Protein AF-A0A1H5XBP9-F1 (afdb_monomer_lite)

Foldseek 3Di:
DAAAEAPLPDDLVLQLLLLQLLLLLCVCCVDPLRLQVLLVQLQCLFVVDQAHVLQDFFLNVQLLLLVSLLSNLQSSLVSSVVVVHPSNRGHYAHPQQVLFDDDPVRPDRPCCALSHQHHADPAGCGHCQGPPNAFADDDDHRGHHWCLLPCVRPVLFHNGADHPVLLVVLLQQQAQWKPPRGLPFFSAPQWDAFAEWDKDFAADAAADFAKKKKWKWFDAPRGIAATHPIDIDGAAPPDPPYDPGQKMKTAFTDDTDRGQFMWMWMDHGPDPDRPIATADDTGGGVDIDMGRDDDHHDDGDNMHNRTHSRSQCCFSHDPDPGTHHNVNVLSSGDRCSPHSSNVSRVSVSNSSVVVNVSLLVSLQVHPPNAFAQDNDPPDDDRGDPHAHQPRFRPPQVDPPRGDGSVVRSDCVVSPYYYPPRDDPRDNPHDD

Organism: NCBI:txid44577

Radius of gyration: 26.27 Å; chains: 1; bounding box: 66×50×72 Å

Secondary structure (DSSP, 8-state):
-EEE-BGGG--HHHHHHHHHHHHHHHH-TTSTT-SHHHHHHHHHHHHSTTT---SSSSTTHHHHHHHHHHHHHHHHHHHHHHTTS-S-----B--GGGS----TT----TTSSTTTT---BTTB-SSTTSTTT--PPSSS-SS--B-SS-TTT-TT--S-PPPHHHHHHHTT---S--TT-STT-------PPPPPP-EEEESSS-PPSEEEEEEEEEEETTEEPPPPPPEEEEESTTSSS-----EEEEPPPPP-TT--EEEEEEEPTT-SS--EEE-SSPEETT--EEESS----PPPP-S-TT--HHHHHHT---SSSS--HHHHHHHHH-GGGSSTTGGGSTHHHHHHHHHHHHHHHHHHHSTT-PPPS---TTS-STT--PPPTTS-BTTBEETTEE--GGGTS-STTTTEEETTPPTT-------

Sequence (431 aa):
MGIRKNQNKLTNAEKTRFVNAVKKMKADTAAAYNYDKYVTIHNTAFSGNMDLNPAHMGPAFFPWHRYFLRKFERDLEAADRALGKDGNVTLPYWDWTHDNANEANRQRGSIWKDNFMGGYGDPVTTGPFRTGEWTTIPPGPAMLVRALGRTAIDANAVNSLPTEAEVNDALTIKGFDCVPWSTDSLRGPSLPTPPAPILTGTGGGTLATGVYRVVITYVNVLGETRPSQESTICLGGGCTPSNTNNAIRITSPPAQASASGYNVYVTAANGASLTETKHGGTTLIGTSVSITNIVPGDAFPTMNSTGSYRNFLEGWISTRGQPELHNRIHMWVAGSMSPGTSPNDPVFFLHHCNIDRLWALWQYRNPGQNYPLVVPRTSPPPGNRPHGLNDLMPPWIAPPEEVRPVNVLNHRPMGYSYDTDPVGLSINVAP

InterPro domains:
  IPR002227 Tyrosinase copper-binding domain [PF00264] (34-139)
  IPR002227 Tyrosinase copper-binding domain [PF00264] (237-364)
  IPR002227 Tyrosinase copper-binding domain [PR00092] (56-73)
  IPR002227 Tyrosinase copper-binding domain [PR00092] (344-362)
  IPR002227 Tyrosinase copper-binding domain [PS00497] (56-73)
  IPR002227 Tyrosinase copper-binding domain [PS00498] (345-356)
  IPR008922 Di-copper centre-containing domain superfamily [G3DSA:1.10.1280.10] (1-193)
  IPR008922 Di-copper centre-containing domain superfamily [G3DSA:1.10.1280.10] (215-426)
  IPR008922 Di-copper centre-containing domain superfamily [SSF48056] (3-420)
  IPR050316 Tyrosinase and Hemocyanin [PTHR11474] (3-423)

pLDDT: mean 85.81, std 13.92, range [40.53, 98.88]

Structure (mmCIF, N/CA/C/O backbone):
data_AF-A0A1H5XBP9-F1
#
_entry.id   AF-A0A1H5XBP9-F1
#
loop_
_atom_site.group_PDB
_atom_site.id
_atom_site.type_symbol
_atom_site.label_atom_id
_atom_site.label_alt_id
_atom_site.label_comp_id
_atom_site.label_asym_id
_atom_site.label_entity_id
_atom_site.label_seq_id
_atom_site.pdbx_PDB_ins_code
_atom_site.Cartn_x
_atom_site.Cartn_y
_atom_site.Cartn_z
_atom_site.occupancy
_atom_site.B_iso_or_equiv
_atom_site.auth_seq_id
_atom_site.auth_comp_id
_atom_site.auth_asym_id
_atom_site.auth_atom_id
_atom_site.pdbx_PDB_model_num
ATOM 1 N N . MET A 1 1 ? -17.888 -15.059 3.511 1.00 81.62 1 MET A N 1
ATOM 2 C CA . MET A 1 1 ? -16.750 -14.187 3.146 1.00 81.62 1 MET A CA 1
ATOM 3 C C . MET A 1 1 ? -17.121 -12.774 3.558 1.00 81.62 1 MET A C 1
ATOM 5 O O . MET A 1 1 ? -18.223 -12.358 3.223 1.00 81.62 1 MET A O 1
ATOM 9 N N . GLY A 1 2 ? -16.287 -12.092 4.347 1.00 90.75 2 GLY A N 1
ATOM 10 C CA . GLY A 1 2 ? -16.557 -10.708 4.764 1.00 90.75 2 GLY A CA 1
ATOM 11 C C . GLY A 1 2 ? -16.292 -9.721 3.623 1.00 90.75 2 GLY A C 1
ATOM 12 O O . GLY A 1 2 ? -15.374 -9.945 2.838 1.00 90.75 2 GLY A O 1
ATOM 13 N N . ILE A 1 3 ? -17.079 -8.647 3.522 1.00 96.31 3 ILE A N 1
ATOM 14 C CA . ILE A 1 3 ? -16.890 -7.600 2.504 1.00 96.31 3 ILE A CA 1
ATOM 15 C C . ILE A 1 3 ? -16.363 -6.337 3.184 1.00 96.31 3 ILE A C 1
ATOM 17 O O . ILE A 1 3 ? -17.097 -5.679 3.921 1.00 96.31 3 ILE A O 1
ATOM 21 N N . ARG A 1 4 ? -15.111 -5.972 2.898 1.00 98.00 4 ARG A N 1
ATOM 22 C CA . ARG A 1 4 ? -14.521 -4.692 3.298 1.00 98.00 4 ARG A CA 1
ATOM 23 C C . ARG A 1 4 ? -15.074 -3.586 2.404 1.00 98.00 4 ARG A C 1
ATOM 25 O O . ARG A 1 4 ? -14.884 -3.612 1.189 1.00 98.00 4 ARG A O 1
ATOM 32 N N . LYS A 1 5 ? -15.773 -2.621 3.001 1.00 97.06 5 LYS A N 1
ATOM 33 C CA . LYS A 1 5 ? -16.417 -1.504 2.288 1.00 97.06 5 LYS A CA 1
ATOM 34 C C . LYS A 1 5 ? -15.639 -0.212 2.481 1.00 97.06 5 LYS A C 1
ATOM 36 O O . LYS A 1 5 ? -14.965 -0.039 3.501 1.00 97.06 5 LYS A O 1
ATOM 41 N N . ASN A 1 6 ? -15.809 0.728 1.555 1.00 96.44 6 ASN A N 1
ATOM 42 C CA . ASN A 1 6 ? -15.365 2.097 1.795 1.00 96.44 6 ASN A CA 1
ATOM 43 C C . ASN A 1 6 ? -16.081 2.643 3.040 1.00 96.44 6 ASN A C 1
ATOM 45 O O . ASN A 1 6 ? -17.304 2.521 3.155 1.00 96.44 6 ASN A O 1
ATOM 49 N N . GLN A 1 7 ? -15.344 3.277 3.952 1.00 95.12 7 GLN A N 1
ATOM 50 C CA . GLN A 1 7 ? -15.900 3.893 5.158 1.00 95.12 7 GLN A CA 1
ATOM 51 C C . GLN A 1 7 ? -17.061 4.859 4.857 1.00 95.12 7 GLN A C 1
ATOM 53 O O . GLN A 1 7 ? -17.983 4.993 5.666 1.00 95.12 7 GLN A O 1
ATOM 58 N N . ASN A 1 8 ? -17.046 5.516 3.688 1.00 91.88 8 ASN A N 1
ATOM 59 C CA . ASN A 1 8 ? -18.090 6.463 3.292 1.00 91.88 8 ASN A CA 1
ATOM 60 C C . ASN A 1 8 ? -19.411 5.790 2.883 1.00 91.88 8 ASN A C 1
ATOM 62 O O . ASN A 1 8 ? -20.444 6.454 2.873 1.00 91.88 8 ASN A O 1
ATOM 66 N N . LYS A 1 9 ? -19.394 4.479 2.617 1.00 93.69 9 LYS A N 1
ATOM 67 C CA . LYS A 1 9 ? -20.578 3.654 2.340 1.00 93.69 9 LYS A CA 1
ATOM 68 C C . LYS A 1 9 ? -21.091 2.909 3.572 1.00 93.69 9 LYS A C 1
ATOM 70 O O . LYS A 1 9 ? -22.107 2.223 3.478 1.00 93.69 9 LYS A O 1
ATOM 75 N N . LEU A 1 10 ? -20.403 3.005 4.711 1.00 95.44 10 LEU A N 1
ATOM 76 C CA . LEU A 1 10 ? -20.897 2.419 5.952 1.00 95.44 10 LEU A CA 1
ATOM 77 C C . LEU A 1 10 ? -22.118 3.183 6.461 1.00 95.44 10 LEU A C 1
ATOM 79 O O . LEU A 1 10 ? -22.111 4.412 6.569 1.00 95.44 10 LEU A O 1
ATOM 83 N N . THR A 1 11 ? -23.130 2.432 6.873 1.00 95.88 11 THR A N 1
ATOM 84 C CA . THR A 1 11 ? -24.246 2.944 7.667 1.00 95.88 11 THR A CA 1
ATOM 85 C C . THR A 1 11 ? -23.766 3.404 9.047 1.00 95.88 11 THR A C 1
ATOM 87 O O . THR A 1 11 ? -22.719 2.984 9.545 1.00 95.88 11 THR A O 1
ATOM 90 N N . ASN A 1 12 ? -24.566 4.233 9.723 1.00 95.81 12 ASN A N 1
ATOM 91 C CA . ASN A 1 12 ? -24.266 4.639 11.100 1.00 95.81 12 ASN A CA 1
ATOM 92 C C . ASN A 1 12 ? -24.152 3.430 12.046 1.00 95.81 12 ASN A C 1
ATOM 94 O O . ASN A 1 12 ? -23.268 3.410 12.895 1.00 95.81 12 ASN A O 1
ATOM 98 N N . ALA A 1 13 ? -24.988 2.403 11.862 1.00 97.31 13 ALA A N 1
ATOM 99 C CA . ALA A 1 13 ? -24.935 1.182 12.663 1.00 97.31 13 ALA A CA 1
ATOM 100 C C . ALA A 1 13 ? -23.614 0.419 12.469 1.00 97.31 13 ALA A C 1
ATOM 102 O O . ALA A 1 13 ? -23.018 -0.035 13.444 1.00 97.31 13 ALA A O 1
ATOM 103 N N . GLU A 1 14 ? -23.121 0.320 11.232 1.00 97.62 14 GLU A N 1
ATOM 104 C CA . GLU A 1 14 ? -21.828 -0.309 10.940 1.00 97.62 14 GLU A CA 1
ATOM 105 C C . GLU A 1 14 ? -20.658 0.488 11.528 1.00 97.62 14 GLU A C 1
ATOM 107 O O . GLU A 1 14 ? -19.760 -0.104 12.126 1.00 97.62 14 GLU A O 1
ATOM 112 N N . LYS A 1 15 ? -20.696 1.825 11.441 1.00 97.75 15 LYS A N 1
ATOM 113 C CA . LYS A 1 15 ? -19.695 2.705 12.068 1.00 97.75 15 LYS A CA 1
ATOM 114 C C . LYS A 1 15 ? -19.655 2.527 13.583 1.00 97.75 15 LYS A C 1
ATOM 116 O O . LYS A 1 15 ? -18.585 2.296 14.141 1.00 97.75 15 LYS A O 1
ATOM 121 N N . THR A 1 16 ? -20.813 2.570 14.244 1.00 98.06 16 THR A N 1
ATOM 122 C CA . THR A 1 16 ? -20.925 2.342 15.692 1.00 98.06 16 THR A CA 1
ATOM 123 C C . THR A 1 16 ? -20.430 0.953 16.081 1.00 98.06 16 THR A C 1
ATOM 125 O O . THR A 1 16 ? -19.698 0.814 17.058 1.00 98.06 16 THR A O 1
ATOM 128 N N . ARG A 1 17 ? -20.787 -0.079 15.311 1.00 98.44 17 ARG A N 1
ATOM 129 C CA . ARG A 1 17 ? -20.351 -1.453 15.565 1.00 98.44 17 ARG A CA 1
ATOM 130 C C . ARG A 1 17 ? -18.831 -1.597 15.488 1.00 98.44 17 ARG A C 1
ATOM 132 O O . ARG A 1 17 ? -18.237 -2.142 16.413 1.00 98.44 17 ARG A O 1
ATOM 139 N N . PHE A 1 18 ? -18.215 -1.061 14.434 1.00 98.69 18 PHE A N 1
ATOM 140 C CA . PHE A 1 18 ? -16.761 -1.033 14.281 1.00 98.69 18 PHE A CA 1
ATOM 141 C C . PHE A 1 18 ? -16.082 -0.326 15.461 1.00 98.69 18 PHE A C 1
ATOM 143 O O . PHE A 1 18 ? -15.212 -0.904 16.108 1.00 98.69 18 PHE A O 1
ATOM 150 N N . VAL A 1 19 ? -16.525 0.894 15.790 1.00 98.69 19 VAL A N 1
ATOM 151 C CA . VAL A 1 19 ? -15.971 1.685 16.902 1.00 98.69 19 VAL A CA 1
ATOM 152 C C . VAL A 1 19 ? -16.066 0.925 18.225 1.00 98.69 19 VAL A C 1
ATOM 154 O O . VAL A 1 19 ? -15.086 0.860 18.965 1.00 98.69 19 VAL A O 1
ATOM 157 N N . ASN A 1 20 ? -17.218 0.317 18.517 1.00 98.75 20 ASN A N 1
ATOM 158 C CA . ASN A 1 20 ? -17.416 -0.436 19.753 1.00 98.75 20 ASN A CA 1
ATOM 159 C C . ASN A 1 20 ? -16.484 -1.650 19.837 1.00 98.75 20 ASN A C 1
ATOM 161 O O . ASN A 1 20 ? -15.896 -1.880 20.892 1.00 98.75 20 ASN A O 1
ATOM 165 N N . ALA A 1 21 ? -16.308 -2.395 18.742 1.00 98.81 21 ALA A N 1
ATOM 166 C CA . ALA A 1 21 ? -15.394 -3.534 18.702 1.00 98.81 21 ALA A CA 1
ATOM 167 C C . ALA A 1 21 ? -13.928 -3.100 18.902 1.00 98.81 21 ALA A C 1
ATOM 169 O O . ALA A 1 21 ? -13.223 -3.703 19.707 1.00 98.81 21 ALA A O 1
ATOM 170 N N . VAL A 1 22 ? -13.488 -1.999 18.279 1.00 98.81 22 VAL A N 1
ATOM 171 C CA . VAL A 1 22 ? -12.139 -1.441 18.503 1.00 98.81 22 VAL A CA 1
ATOM 172 C C . VAL A 1 22 ? -11.950 -0.997 19.958 1.00 98.81 22 VAL A C 1
ATOM 174 O O . VAL A 1 22 ? -10.952 -1.351 20.588 1.00 98.81 22 VAL A O 1
ATOM 177 N N . LYS A 1 23 ? -12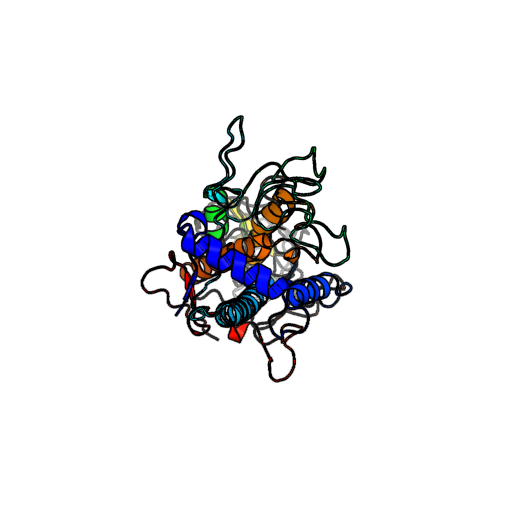.917 -0.271 20.540 1.00 98.69 23 LYS A N 1
ATOM 178 C CA . LYS A 1 23 ? -12.857 0.126 21.960 1.00 98.69 23 LYS A CA 1
ATOM 179 C C . LYS A 1 23 ? -12.852 -1.089 22.890 1.00 98.69 23 LYS A C 1
ATOM 181 O O . LYS A 1 23 ? -12.163 -1.058 23.905 1.00 98.69 23 LYS A O 1
ATOM 186 N N . LYS A 1 24 ? -13.549 -2.173 22.536 1.00 98.62 24 LYS A N 1
ATOM 187 C CA . LYS A 1 24 ? -13.518 -3.439 23.282 1.00 98.62 24 LYS A CA 1
ATOM 188 C C . LYS A 1 24 ? -12.136 -4.090 23.245 1.00 98.62 24 LYS A C 1
ATOM 190 O O . LYS A 1 24 ? -11.632 -4.471 24.297 1.00 98.62 24 LYS A O 1
ATOM 195 N N . MET A 1 25 ? -11.496 -4.149 22.074 1.00 98.75 25 MET A N 1
ATOM 196 C CA . MET A 1 25 ? -10.113 -4.629 21.951 1.00 98.75 25 MET A CA 1
ATOM 197 C C . MET A 1 25 ? -9.142 -3.808 22.802 1.00 98.75 25 MET A C 1
ATOM 199 O O . MET A 1 25 ? -8.205 -4.358 23.370 1.00 98.75 25 MET A O 1
ATOM 203 N N . LYS A 1 26 ? -9.359 -2.493 22.891 1.00 98.00 26 LYS A N 1
ATOM 204 C CA . LYS A 1 26 ? -8.515 -1.596 23.681 1.00 98.00 26 LYS A CA 1
ATOM 205 C C . LYS A 1 26 ? -8.737 -1.724 25.190 1.00 98.00 26 LYS A C 1
ATOM 207 O O . LYS A 1 26 ? -7.779 -1.642 25.950 1.00 98.00 26 LYS A O 1
ATOM 212 N N . ALA A 1 27 ? -9.983 -1.908 25.621 1.00 97.88 27 ALA A N 1
ATOM 213 C CA . ALA A 1 27 ? -10.335 -2.010 27.035 1.00 97.88 27 ALA A CA 1
ATOM 214 C C . ALA A 1 27 ? -9.881 -3.338 27.667 1.00 97.88 27 ALA A C 1
ATOM 216 O O . ALA A 1 27 ? -9.451 -3.360 28.819 1.00 97.88 27 ALA A O 1
ATOM 217 N N . ASP A 1 28 ? -9.948 -4.441 26.921 1.00 97.38 28 ASP A N 1
ATOM 218 C CA . ASP A 1 28 ? -9.659 -5.774 27.450 1.00 97.38 28 ASP A CA 1
ATOM 219 C C . ASP A 1 28 ? -8.175 -6.139 27.295 1.00 97.38 28 ASP A C 1
ATOM 221 O O . ASP A 1 28 ? -7.788 -6.973 26.474 1.00 97.38 28 ASP A O 1
ATOM 225 N N . THR A 1 29 ? -7.317 -5.530 28.111 1.00 94.56 29 THR A N 1
ATOM 226 C CA . THR A 1 29 ? -5.857 -5.659 27.962 1.00 94.56 29 THR A CA 1
ATOM 227 C C . THR A 1 29 ? -5.313 -7.079 28.177 1.00 94.56 29 THR A C 1
ATOM 229 O O . THR A 1 29 ? -4.256 -7.424 27.648 1.00 94.56 29 THR A O 1
ATOM 232 N N . ALA A 1 30 ? -6.035 -7.930 28.908 1.00 95.38 30 ALA A N 1
ATOM 233 C CA . ALA A 1 30 ? -5.676 -9.335 29.114 1.00 95.38 30 ALA A CA 1
ATOM 234 C C . ALA A 1 30 ? -6.239 -10.284 28.038 1.00 95.38 30 ALA A C 1
ATOM 236 O O . ALA A 1 30 ? -5.898 -11.467 28.024 1.00 95.38 30 ALA A O 1
ATOM 237 N N . ALA A 1 31 ? -7.125 -9.808 27.155 1.00 96.44 31 ALA A N 1
ATOM 238 C CA . ALA A 1 31 ? -7.749 -10.660 26.153 1.00 96.44 31 ALA A CA 1
ATOM 239 C C . ALA A 1 31 ? -6.794 -10.975 24.998 1.00 96.44 31 ALA A C 1
ATOM 241 O O . ALA A 1 31 ? -5.979 -10.151 24.582 1.00 96.44 31 ALA A O 1
ATOM 242 N N . ALA A 1 32 ? -6.974 -12.153 24.396 1.00 95.00 32 ALA A N 1
ATOM 243 C CA . ALA A 1 32 ? -6.220 -12.543 23.210 1.00 95.00 32 ALA A CA 1
ATOM 244 C C . ALA A 1 32 ? -6.396 -11.548 22.050 1.00 95.00 32 ALA A C 1
ATOM 246 O O . ALA A 1 32 ? -5.470 -11.399 21.266 1.00 95.00 32 ALA A O 1
ATOM 247 N N . TYR A 1 33 ? -7.527 -10.837 21.960 1.00 97.50 33 TYR A N 1
ATOM 248 C CA . TYR A 1 33 ? -7.827 -9.829 20.933 1.00 97.50 33 TYR A CA 1
ATOM 249 C C . TYR A 1 33 ? -7.386 -8.396 21.293 1.00 97.50 33 TYR A C 1
ATOM 251 O O . TYR A 1 33 ? -7.847 -7.446 20.664 1.00 97.50 33 TYR A O 1
ATOM 259 N N . ASN A 1 34 ? -6.526 -8.213 22.302 1.00 98.25 34 ASN A N 1
ATOM 260 C CA . ASN A 1 34 ? -6.058 -6.890 22.730 1.00 98.25 34 ASN A CA 1
ATOM 261 C C . ASN A 1 34 ? -5.521 -6.057 21.541 1.00 98.25 34 ASN A C 1
ATOM 263 O O . ASN A 1 34 ? -4.743 -6.554 20.727 1.00 98.25 34 ASN A O 1
ATOM 267 N N . TYR A 1 35 ? -5.926 -4.786 21.463 1.00 98.69 35 TYR A N 1
ATOM 268 C CA . TYR A 1 35 ? -5.494 -3.817 20.452 1.00 98.69 35 TYR A CA 1
ATOM 269 C C . TYR A 1 35 ? -3.992 -3.484 20.514 1.00 98.69 35 TYR A C 1
ATOM 271 O O . TYR A 1 35 ? -3.320 -3.422 19.487 1.00 98.69 35 TYR A O 1
ATOM 279 N N . ASP A 1 36 ? -3.439 -3.294 21.709 1.00 98.25 36 ASP A N 1
ATOM 280 C CA . ASP A 1 36 ? -2.089 -2.757 21.924 1.00 98.25 36 ASP A CA 1
ATOM 281 C C . ASP A 1 36 ? -0.988 -3.668 21.401 1.00 98.25 36 ASP A C 1
ATOM 283 O O . ASP A 1 36 ? 0.059 -3.187 20.964 1.00 98.25 36 ASP A O 1
ATOM 287 N N . LYS A 1 37 ? -1.255 -4.975 21.306 1.00 96.81 37 LYS A N 1
ATOM 288 C CA . LYS A 1 37 ? -0.324 -5.907 20.666 1.00 96.81 37 LYS A CA 1
ATOM 289 C C . LYS A 1 37 ? -0.062 -5.544 19.201 1.00 96.81 37 LYS A C 1
ATOM 291 O O . LYS A 1 37 ? 1.035 -5.785 18.718 1.00 96.81 37 LYS A O 1
ATOM 296 N N . TYR A 1 38 ? -1.030 -4.957 18.492 1.00 98.19 38 TYR A N 1
ATOM 297 C CA . TYR A 1 38 ? -0.860 -4.546 17.097 1.00 98.19 38 TYR A CA 1
ATOM 298 C C . TYR A 1 38 ? 0.061 -3.335 16.980 1.00 98.19 38 TYR A C 1
ATOM 300 O O . TYR A 1 38 ? 0.898 -3.290 16.079 1.00 98.19 38 TYR A O 1
ATOM 308 N N . VAL A 1 39 ? -0.033 -2.402 17.930 1.00 97.94 39 VAL A N 1
ATOM 309 C CA . VAL A 1 39 ? 0.901 -1.277 18.028 1.00 97.94 39 VAL A CA 1
ATOM 310 C C . VAL A 1 39 ? 2.312 -1.794 18.311 1.00 97.94 39 VAL A C 1
ATOM 312 O O . VAL A 1 39 ? 3.252 -1.391 17.632 1.00 97.94 39 VAL A O 1
ATOM 315 N N . THR A 1 40 ? 2.468 -2.739 19.246 1.00 95.50 40 THR A N 1
ATOM 316 C CA . THR A 1 40 ? 3.769 -3.357 19.548 1.00 95.50 40 THR A CA 1
ATOM 317 C C . THR A 1 40 ? 4.339 -4.123 18.356 1.00 95.50 40 THR A C 1
ATOM 319 O O . THR A 1 40 ? 5.486 -3.889 17.997 1.00 95.50 40 THR A O 1
ATOM 322 N N . ILE A 1 41 ? 3.554 -4.995 17.712 1.00 94.50 41 ILE A N 1
ATOM 323 C CA . ILE A 1 41 ? 3.995 -5.796 16.557 1.00 94.50 41 ILE A CA 1
ATOM 324 C C . ILE A 1 41 ? 4.511 -4.888 15.438 1.00 94.50 41 ILE A C 1
ATOM 326 O O . ILE A 1 41 ? 5.611 -5.106 14.932 1.00 94.50 41 ILE A O 1
ATOM 330 N N . HIS A 1 42 ? 3.745 -3.856 15.077 1.00 95.81 42 HIS A N 1
ATOM 331 C CA . HIS A 1 42 ? 4.142 -2.924 14.026 1.00 95.81 42 HIS A CA 1
ATOM 332 C C . HIS A 1 42 ? 5.359 -2.089 14.436 1.00 95.81 42 HIS A C 1
ATOM 334 O O . HIS A 1 42 ? 6.301 -1.953 13.659 1.00 95.81 42 HIS A O 1
ATOM 340 N N . ASN A 1 43 ? 5.397 -1.590 15.675 1.00 92.69 43 ASN A N 1
ATOM 341 C CA . ASN A 1 43 ? 6.539 -0.823 16.158 1.00 92.69 43 ASN A CA 1
ATOM 342 C C . ASN A 1 43 ? 7.813 -1.667 16.201 1.00 92.69 43 ASN A C 1
ATOM 344 O O . ASN A 1 43 ? 8.868 -1.167 15.839 1.00 92.69 43 ASN A O 1
ATOM 348 N N . THR A 1 44 ? 7.748 -2.946 16.572 1.00 89.44 44 THR A N 1
ATOM 349 C CA . THR A 1 44 ? 8.901 -3.857 16.521 1.00 89.44 44 THR A CA 1
ATOM 350 C C . THR A 1 44 ? 9.332 -4.137 15.083 1.00 89.44 44 THR A C 1
ATOM 352 O O . THR A 1 44 ? 10.525 -4.109 14.797 1.00 89.44 44 THR A O 1
ATOM 355 N N . ALA A 1 45 ? 8.382 -4.347 14.167 1.00 87.19 45 ALA A N 1
ATOM 356 C CA . ALA A 1 45 ? 8.681 -4.514 12.746 1.00 87.19 45 ALA A CA 1
ATOM 357 C C . ALA A 1 45 ? 9.352 -3.261 12.147 1.00 87.19 45 ALA A C 1
ATOM 359 O O . ALA A 1 45 ? 10.244 -3.382 11.315 1.00 87.19 45 ALA A O 1
ATOM 360 N N . PHE A 1 46 ? 8.971 -2.068 12.609 1.00 83.12 46 PHE A N 1
ATOM 361 C CA . PHE A 1 46 ? 9.551 -0.797 12.173 1.00 83.12 46 PHE A CA 1
ATOM 362 C C . PHE A 1 46 ? 10.894 -0.469 12.852 1.00 83.12 46 PHE A C 1
ATOM 364 O O . PHE A 1 46 ? 11.807 0.038 12.211 1.00 83.12 46 PHE A O 1
ATOM 371 N N . SER A 1 47 ? 11.020 -0.740 14.156 1.00 73.38 47 SER A N 1
ATOM 372 C CA . SER A 1 47 ? 12.185 -0.376 14.985 1.00 73.38 47 SER A CA 1
ATOM 373 C C . SER A 1 47 ? 13.305 -1.415 14.991 1.00 73.38 47 SER A C 1
ATOM 375 O O . SER A 1 47 ? 14.343 -1.173 15.605 1.00 73.38 47 SER A O 1
ATOM 377 N N . GLY A 1 48 ? 13.117 -2.558 14.321 1.00 56.31 48 GLY A N 1
ATOM 378 C CA . GLY A 1 48 ? 14.149 -3.568 14.110 1.00 56.31 48 GLY A CA 1
ATOM 379 C C . GLY A 1 48 ? 15.384 -2.954 13.456 1.00 56.31 48 GLY A C 1
ATOM 380 O O . GLY A 1 48 ? 15.420 -2.798 12.239 1.00 56.31 48 GLY A O 1
ATOM 381 N N . ASN A 1 49 ? 16.350 -2.590 14.309 1.00 46.78 49 ASN A N 1
ATOM 382 C CA . ASN A 1 49 ? 17.694 -2.091 14.029 1.00 46.78 49 ASN A CA 1
ATOM 383 C C . ASN A 1 49 ? 18.147 -2.556 12.652 1.00 46.78 49 ASN A C 1
ATOM 385 O O . ASN A 1 49 ? 18.259 -3.767 12.506 1.00 46.78 49 ASN A O 1
ATOM 389 N N . MET A 1 50 ? 18.284 -1.625 11.696 1.00 47.25 50 MET A N 1
ATOM 390 C CA . MET A 1 50 ? 18.576 -1.825 10.270 1.00 47.25 50 MET A CA 1
ATOM 391 C C . MET A 1 50 ? 19.225 -3.192 9.979 1.00 47.25 50 MET A C 1
ATOM 393 O O . MET A 1 50 ? 20.431 -3.265 9.809 1.00 47.25 50 MET A O 1
ATOM 397 N N . ASP A 1 51 ? 18.425 -4.262 9.944 1.00 45.75 51 ASP A N 1
ATOM 398 C CA . ASP A 1 51 ? 18.767 -5.646 9.565 1.00 45.75 51 ASP A CA 1
ATOM 399 C C . ASP A 1 51 ? 17.532 -6.527 9.354 1.00 45.75 51 ASP A C 1
ATOM 401 O O . ASP A 1 51 ? 17.666 -7.637 8.829 1.00 45.75 51 ASP A O 1
ATOM 405 N N . LEU A 1 52 ? 16.327 -6.071 9.726 1.00 56.72 52 LEU A N 1
ATOM 406 C CA . LEU A 1 52 ? 15.141 -6.925 9.721 1.00 56.72 52 LEU A CA 1
ATOM 407 C C . LEU A 1 52 ? 13.819 -6.272 9.327 1.00 56.72 52 LEU A C 1
ATOM 409 O O . LEU A 1 52 ? 12.866 -7.031 9.383 1.00 56.72 52 LEU A O 1
ATOM 413 N N . ASN A 1 53 ? 13.728 -4.981 8.948 1.00 70.12 53 ASN A N 1
ATOM 414 C CA . ASN A 1 53 ? 12.457 -4.283 8.643 1.00 70.12 53 ASN A CA 1
ATOM 415 C C . ASN A 1 53 ? 11.541 -5.135 7.735 1.00 70.12 53 ASN A C 1
ATOM 417 O O . ASN A 1 53 ? 11.654 -5.073 6.509 1.00 70.12 53 ASN A O 1
ATOM 421 N N . PRO A 1 54 ? 10.649 -5.966 8.307 1.00 78.62 54 PRO A N 1
ATOM 422 C CA . PRO A 1 54 ? 10.049 -7.067 7.568 1.00 78.62 54 PRO A CA 1
ATOM 423 C C . PRO A 1 54 ? 8.754 -6.622 6.896 1.00 78.62 54 PRO A C 1
ATOM 425 O O . PRO A 1 54 ? 8.113 -7.391 6.185 1.00 78.62 54 PRO A O 1
ATOM 428 N N . ALA A 1 55 ? 8.360 -5.380 7.170 1.00 88.19 55 ALA A N 1
ATOM 429 C CA . ALA A 1 55 ? 7.063 -4.817 6.881 1.00 88.19 55 ALA A CA 1
ATOM 430 C C . ALA A 1 55 ? 7.151 -3.568 6.006 1.00 88.19 55 ALA A C 1
ATOM 432 O O . ALA A 1 55 ? 6.127 -3.173 5.473 1.00 88.19 55 ALA A O 1
ATOM 433 N N . HIS A 1 56 ? 8.317 -2.934 5.851 1.00 90.69 56 HIS A N 1
ATOM 434 C CA . HIS A 1 56 ? 8.474 -1.698 5.079 1.00 90.69 56 HIS A CA 1
ATOM 435 C C . HIS A 1 56 ? 9.766 -1.711 4.267 1.00 90.69 56 HIS A C 1
ATOM 437 O O . HIS A 1 56 ? 10.648 -2.541 4.474 1.00 90.69 56 HIS A O 1
ATOM 443 N N . MET A 1 57 ? 9.881 -0.745 3.361 1.00 87.75 57 MET A N 1
ATOM 444 C CA . MET A 1 57 ? 11.069 -0.431 2.574 1.00 87.75 57 MET A CA 1
ATOM 445 C C . MET A 1 57 ? 11.568 -1.613 1.740 1.00 87.75 57 MET A C 1
ATOM 447 O O . MET A 1 57 ? 12.753 -1.694 1.425 1.00 87.75 57 MET A O 1
ATOM 451 N N . GLY A 1 58 ? 10.675 -2.538 1.391 1.00 86.44 58 GLY A N 1
ATOM 452 C CA . GLY A 1 58 ? 11.020 -3.751 0.671 1.00 86.44 58 GLY A CA 1
ATOM 453 C C . GLY A 1 58 ? 9.799 -4.567 0.243 1.00 86.44 58 GLY A C 1
ATOM 454 O O . GLY A 1 58 ? 8.666 -4.244 0.611 1.00 86.44 58 GLY A O 1
ATOM 455 N N . PRO A 1 59 ? 10.016 -5.653 -0.520 1.00 87.19 59 PRO A N 1
ATOM 456 C CA . PRO A 1 59 ? 8.960 -6.437 -1.160 1.00 87.19 59 PRO A CA 1
ATOM 457 C C . PRO A 1 59 ? 7.846 -6.904 -0.218 1.00 87.19 59 PRO A C 1
ATOM 459 O O . PRO A 1 59 ? 6.681 -6.927 -0.616 1.00 87.19 59 PRO A O 1
ATOM 462 N N . ALA A 1 60 ? 8.177 -7.225 1.040 1.00 89.88 60 ALA A N 1
ATOM 463 C CA . ALA A 1 60 ? 7.205 -7.734 2.006 1.00 89.88 60 ALA A CA 1
ATOM 464 C C . ALA A 1 60 ? 6.198 -6.692 2.500 1.00 89.88 60 ALA A C 1
ATOM 466 O O . ALA A 1 60 ? 5.243 -7.077 3.172 1.00 89.88 60 ALA A O 1
ATOM 467 N N . PHE A 1 61 ? 6.340 -5.417 2.121 1.00 94.06 61 PHE A N 1
ATOM 468 C CA . PHE A 1 61 ? 5.422 -4.358 2.526 1.00 94.06 61 PHE A CA 1
ATOM 469 C C . PHE A 1 61 ? 3.951 -4.746 2.361 1.00 94.06 61 PHE A C 1
ATOM 471 O O . PHE A 1 61 ? 3.188 -4.710 3.325 1.00 94.06 61 PHE A O 1
ATOM 478 N N . PHE A 1 62 ? 3.556 -5.212 1.176 1.00 96.00 62 PHE A N 1
ATOM 479 C CA . PHE A 1 62 ? 2.173 -5.617 0.949 1.00 96.00 62 PHE A CA 1
ATOM 480 C C . PHE A 1 62 ? 1.754 -6.914 1.661 1.00 96.00 62 PHE A C 1
ATOM 482 O O . PHE A 1 62 ? 0.758 -6.877 2.387 1.00 96.00 62 PHE A O 1
ATOM 489 N N . PRO A 1 63 ? 2.441 -8.067 1.498 1.00 94.88 63 PRO 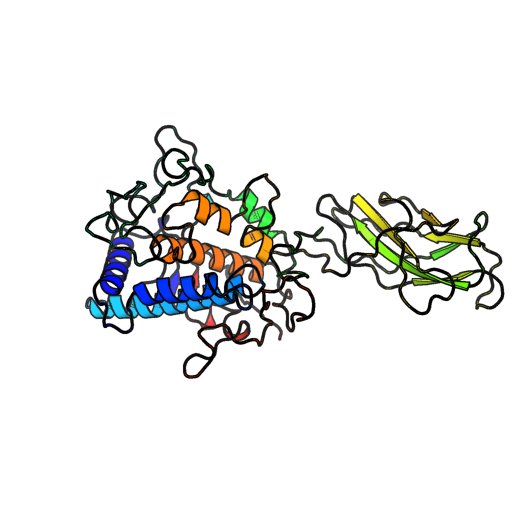A N 1
ATOM 490 C CA . PRO A 1 63 ? 2.002 -9.308 2.138 1.00 94.88 63 PRO A CA 1
ATOM 491 C C . PRO A 1 63 ? 2.024 -9.229 3.671 1.00 94.88 63 PRO A C 1
ATOM 493 O O . PRO A 1 63 ? 1.115 -9.761 4.312 1.00 94.88 63 PRO A O 1
ATOM 496 N N . TRP A 1 64 ? 2.998 -8.527 4.261 1.00 95.62 64 TRP A N 1
ATOM 497 C CA . TRP A 1 64 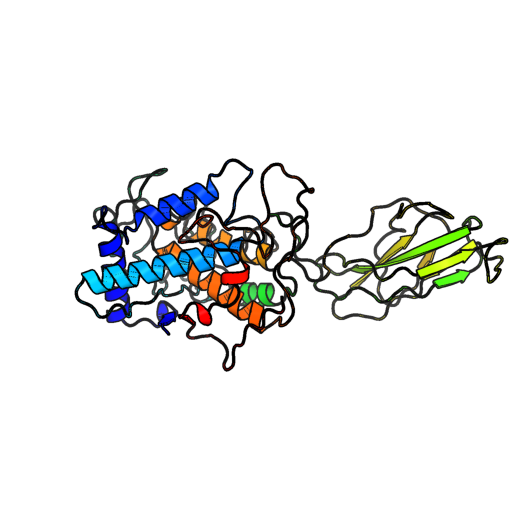? 3.077 -8.349 5.708 1.00 95.62 64 TRP A CA 1
ATOM 498 C C . TRP A 1 64 ? 1.858 -7.583 6.225 1.00 95.62 64 TRP A C 1
ATOM 500 O O . TRP A 1 64 ? 1.142 -8.076 7.099 1.00 95.62 64 TRP A O 1
ATOM 510 N N . HIS A 1 65 ? 1.551 -6.426 5.623 1.00 98.25 65 HIS A N 1
ATOM 511 C CA . HIS A 1 65 ? 0.397 -5.618 6.017 1.00 98.25 65 HIS A CA 1
ATOM 512 C C . HIS A 1 65 ? -0.930 -6.322 5.729 1.00 98.25 65 HIS A C 1
ATOM 514 O O . HIS A 1 65 ? -1.838 -6.269 6.555 1.00 98.25 65 HIS A O 1
ATOM 520 N N . ARG A 1 66 ? -1.048 -7.064 4.622 1.00 98.19 66 ARG A N 1
ATOM 521 C CA . ARG A 1 66 ? -2.235 -7.883 4.338 1.00 98.19 66 ARG A CA 1
ATOM 522 C C . ARG A 1 66 ? -2.511 -8.893 5.453 1.00 98.19 66 ARG A C 1
ATOM 524 O O . ARG A 1 66 ? -3.644 -8.990 5.932 1.00 98.19 66 ARG A O 1
ATOM 531 N N . TYR A 1 67 ? -1.491 -9.638 5.881 1.00 97.69 67 TYR A N 1
ATOM 532 C CA . TYR A 1 67 ? -1.650 -10.596 6.972 1.00 97.69 67 TYR A CA 1
ATOM 533 C C . TYR A 1 67 ? -1.925 -9.899 8.311 1.00 97.69 67 TYR A C 1
ATOM 535 O O . TYR A 1 67 ? -2.829 -10.310 9.041 1.00 97.69 67 TYR A O 1
ATOM 543 N N . PHE A 1 68 ? -1.222 -8.798 8.596 1.00 98.44 68 PHE A N 1
ATOM 544 C CA . PHE A 1 68 ? -1.436 -7.963 9.779 1.00 98.44 68 PHE A CA 1
ATOM 545 C C . PHE A 1 68 ? -2.893 -7.492 9.900 1.00 98.44 68 PHE A C 1
ATOM 547 O O . PHE A 1 68 ? -3.535 -7.702 10.932 1.00 98.44 68 PHE A O 1
ATOM 554 N N . LEU A 1 69 ? -3.450 -6.937 8.816 1.00 98.75 69 LEU A N 1
ATOM 555 C CA . LEU A 1 69 ? -4.852 -6.524 8.723 1.00 98.75 69 LEU A CA 1
ATOM 556 C C . LEU A 1 69 ? -5.796 -7.703 8.933 1.00 98.75 69 LEU A C 1
ATOM 558 O O . LEU A 1 69 ? -6.816 -7.570 9.606 1.00 98.75 69 LEU A O 1
ATOM 562 N N . ARG A 1 70 ? -5.477 -8.871 8.365 1.00 97.88 70 ARG A N 1
ATOM 563 C CA . ARG A 1 70 ? -6.326 -10.048 8.531 1.00 97.88 70 ARG A CA 1
ATOM 564 C C . ARG A 1 70 ? -6.360 -10.532 9.976 1.00 97.88 70 ARG A C 1
ATOM 566 O O . ARG A 1 70 ? -7.434 -10.878 10.465 1.00 97.88 70 ARG A O 1
ATOM 573 N N . LYS A 1 71 ? -5.217 -10.532 10.660 1.00 97.50 71 LYS A N 1
ATOM 574 C CA . LYS A 1 71 ? -5.138 -10.879 12.081 1.00 97.50 71 LYS A CA 1
ATOM 575 C C . LYS A 1 71 ? -5.959 -9.896 12.919 1.00 97.50 71 LYS A C 1
ATOM 577 O O . LYS A 1 71 ? -6.800 -10.334 13.701 1.00 97.50 71 LYS A O 1
ATOM 582 N N . PHE A 1 72 ? -5.804 -8.594 12.661 1.00 98.75 72 PHE A N 1
ATOM 583 C CA . PHE A 1 72 ? -6.603 -7.559 13.317 1.00 98.75 72 PHE A CA 1
ATOM 584 C C . PHE A 1 72 ? -8.101 -7.771 13.106 1.00 98.75 72 PHE A C 1
ATOM 586 O O . PHE A 1 72 ? -8.867 -7.727 14.059 1.00 98.75 72 PHE A O 1
ATOM 593 N N . GLU A 1 73 ? -8.529 -8.056 11.876 1.00 98.75 73 GLU A N 1
ATOM 594 C CA . GLU A 1 73 ? -9.938 -8.295 11.564 1.00 98.75 73 GLU A CA 1
ATOM 595 C C . GLU A 1 73 ? -10.496 -9.522 12.300 1.00 98.75 73 GLU A C 1
ATOM 597 O O . GLU A 1 73 ? -11.595 -9.459 12.836 1.00 98.75 73 GLU A O 1
ATOM 602 N N . ARG A 1 74 ? -9.738 -10.620 12.411 1.00 98.12 74 ARG A N 1
ATOM 603 C CA . ARG A 1 74 ? -10.159 -11.810 13.180 1.00 98.12 74 ARG A CA 1
ATOM 604 C C . ARG A 1 74 ? -10.346 -11.509 14.671 1.00 98.12 74 ARG A C 1
ATOM 606 O O . ARG A 1 74 ? -11.277 -12.030 15.288 1.00 98.12 74 ARG A O 1
ATOM 613 N N . ASP A 1 75 ? -9.499 -10.655 15.233 1.00 98.56 75 ASP A N 1
ATOM 614 C CA . ASP A 1 75 ? -9.623 -10.199 16.618 1.00 98.56 75 ASP A CA 1
ATOM 615 C C . ASP A 1 75 ? -10.747 -9.178 16.806 1.00 98.56 75 ASP A C 1
ATOM 617 O O . ASP A 1 75 ? -11.448 -9.221 17.814 1.00 98.56 75 ASP A O 1
ATOM 621 N N . LEU A 1 76 ? -10.985 -8.321 15.813 1.00 98.69 76 LEU A N 1
ATOM 622 C CA . LEU A 1 76 ? -12.130 -7.416 15.775 1.00 98.69 76 LEU A CA 1
ATOM 623 C C . LEU A 1 76 ? -13.445 -8.206 15.791 1.00 98.69 76 LEU A C 1
ATOM 625 O O . LEU A 1 76 ? -14.351 -7.891 16.559 1.00 98.69 76 LEU A O 1
ATOM 629 N N . GLU A 1 77 ? -13.530 -9.279 15.002 1.00 98.69 77 GLU A N 1
ATOM 630 C CA . GLU A 1 77 ? -14.654 -10.218 15.013 1.00 98.69 77 GLU A CA 1
ATOM 631 C C . GLU A 1 77 ? -14.805 -10.919 16.377 1.00 98.69 77 GLU A C 1
ATOM 633 O O . GLU A 1 77 ? -15.924 -11.174 16.824 1.00 98.69 77 GLU A O 1
ATOM 638 N N . ALA A 1 78 ? -13.700 -11.231 17.065 1.00 98.69 78 ALA A N 1
ATOM 639 C CA . ALA A 1 78 ? -13.732 -11.827 18.402 1.00 98.69 78 ALA A CA 1
ATOM 640 C C . ALA A 1 78 ? -14.219 -10.837 19.469 1.00 98.69 78 ALA A C 1
ATOM 642 O O . ALA A 1 78 ? -15.057 -11.196 20.295 1.00 98.69 78 ALA A O 1
ATOM 643 N N . ALA A 1 79 ? -13.756 -9.589 19.416 1.00 98.75 79 ALA A N 1
ATOM 644 C CA . ALA A 1 79 ? -14.217 -8.518 20.290 1.00 98.75 79 ALA A CA 1
ATOM 645 C C . ALA A 1 79 ? -15.701 -8.194 20.057 1.00 98.75 79 ALA A C 1
ATOM 647 O O . ALA A 1 79 ? -16.455 -7.990 21.005 1.00 98.75 79 ALA A O 1
ATOM 648 N N . ASP A 1 80 ? -16.152 -8.215 18.805 1.00 98.69 80 ASP A N 1
ATOM 649 C CA . ASP A 1 80 ? -17.560 -8.059 18.447 1.00 98.69 80 ASP A CA 1
ATOM 650 C C . ASP A 1 80 ? -18.429 -9.207 18.999 1.00 98.69 80 ASP A C 1
ATOM 652 O O . ASP A 1 80 ? -19.475 -8.949 19.599 1.00 98.69 80 ASP A O 1
ATOM 656 N N . ARG A 1 81 ? -17.959 -10.463 18.938 1.00 98.62 81 ARG A N 1
ATOM 657 C CA . ARG A 1 81 ? -18.605 -11.588 19.646 1.00 98.62 81 ARG A CA 1
ATOM 658 C C . ARG A 1 81 ? -18.627 -11.391 21.162 1.00 98.62 81 ARG A C 1
ATOM 660 O O . ARG A 1 81 ? -19.648 -11.658 21.792 1.00 98.62 81 ARG A O 1
ATOM 667 N N . ALA A 1 82 ? -17.551 -10.868 21.750 1.00 98.50 82 ALA A N 1
ATOM 668 C CA . ALA A 1 82 ? -17.489 -10.550 23.180 1.00 98.50 82 ALA A CA 1
ATOM 669 C C . ALA A 1 82 ? -18.456 -9.420 23.594 1.00 98.50 82 ALA A C 1
ATOM 671 O O . ALA A 1 82 ? -18.810 -9.309 24.765 1.00 98.50 82 ALA A O 1
ATOM 672 N N . LEU A 1 83 ? -18.925 -8.608 22.641 1.00 98.44 83 LEU A N 1
ATOM 673 C CA . LEU A 1 83 ? -20.008 -7.631 22.816 1.00 98.44 83 LEU A CA 1
ATOM 674 C C . LEU A 1 83 ? -21.409 -8.231 22.578 1.00 98.44 83 LEU A C 1
ATOM 676 O O . LEU A 1 83 ? -22.389 -7.488 22.465 1.00 98.44 83 LEU A O 1
ATOM 680 N N . GLY A 1 84 ? -21.522 -9.558 22.467 1.00 98.31 84 GLY A N 1
ATOM 681 C CA . GLY A 1 84 ? -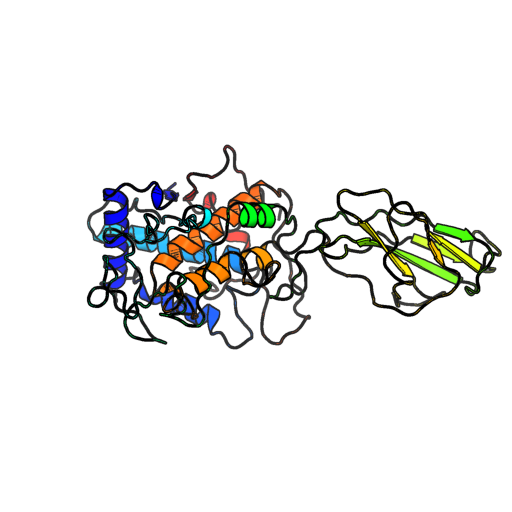22.783 -10.262 22.225 1.00 98.31 84 GLY A CA 1
ATOM 682 C C . GLY A 1 84 ? -23.311 -10.109 20.797 1.00 98.31 84 GLY A C 1
ATOM 683 O O . GLY A 1 84 ? -24.521 -10.182 20.581 1.00 98.31 84 GLY A O 1
ATOM 684 N N . LYS A 1 85 ? -22.436 -9.830 19.823 1.00 98.38 85 LYS A N 1
ATOM 685 C CA . LYS A 1 85 ? -22.788 -9.750 18.397 1.00 98.38 85 LYS A CA 1
ATOM 686 C C . LYS A 1 85 ? -22.371 -11.023 17.653 1.00 98.38 85 LYS A C 1
ATOM 688 O O . LYS A 1 85 ? -21.770 -11.928 18.221 1.00 98.38 85 LYS A O 1
ATOM 693 N N . ASP A 1 86 ? -22.717 -11.106 16.371 1.00 97.31 86 ASP A N 1
ATOM 694 C CA . ASP A 1 86 ? -22.520 -12.313 15.553 1.00 97.31 86 ASP A CA 1
ATOM 695 C C . ASP A 1 86 ? -21.082 -12.498 15.016 1.00 97.31 86 ASP A C 1
ATOM 697 O O . ASP A 1 86 ? -20.782 -13.522 14.406 1.00 97.31 86 ASP A O 1
ATOM 701 N N . GLY A 1 87 ? -20.169 -11.546 15.244 1.00 97.25 87 GLY A N 1
ATOM 702 C CA . GLY A 1 87 ? -18.806 -11.605 14.722 1.00 97.25 87 GLY A CA 1
ATOM 703 C C . GLY A 1 87 ? -18.677 -11.273 13.235 1.00 97.25 87 GLY A C 1
ATOM 704 O O . GLY A 1 87 ? -17.635 -11.568 12.666 1.00 97.25 87 GLY A O 1
ATOM 705 N N . ASN A 1 88 ? -19.696 -10.685 12.599 1.00 95.94 88 ASN A N 1
ATOM 706 C CA . ASN A 1 88 ? -19.676 -10.287 11.183 1.00 95.94 88 ASN A CA 1
ATOM 707 C C . ASN A 1 88 ? -19.176 -8.850 10.943 1.00 95.94 88 ASN A C 1
ATOM 709 O O . ASN A 1 88 ? -19.384 -8.295 9.863 1.00 95.94 88 ASN A O 1
ATOM 713 N N . VAL A 1 89 ? -18.554 -8.208 11.937 1.00 97.94 89 VAL A N 1
ATOM 714 C CA . VAL A 1 89 ? -17.868 -6.926 11.716 1.00 97.94 89 VAL A CA 1
ATOM 715 C C . VAL A 1 89 ? -16.688 -7.125 10.754 1.00 97.94 89 VAL A C 1
ATOM 717 O O . VAL A 1 89 ? -15.972 -8.117 10.833 1.00 97.94 89 VAL A O 1
ATOM 720 N N . THR A 1 90 ? -16.480 -6.183 9.840 1.00 97.38 90 THR A N 1
ATOM 721 C CA . THR A 1 90 ? -15.379 -6.206 8.864 1.00 97.38 90 THR A CA 1
ATOM 722 C C . THR A 1 90 ? -14.548 -4.939 8.977 1.00 97.38 90 THR A C 1
ATOM 724 O O . THR A 1 90 ? -15.075 -3.889 9.355 1.00 97.38 90 THR A O 1
ATOM 727 N N . LEU A 1 91 ? -13.279 -4.998 8.572 1.00 98.12 91 LEU A N 1
ATOM 728 C CA . LEU A 1 91 ? -12.470 -3.794 8.414 1.00 98.12 91 LEU A CA 1
ATOM 729 C C . LEU A 1 91 ? -13.009 -2.927 7.259 1.00 98.12 91 LEU A C 1
ATOM 731 O O . LEU A 1 91 ? -13.149 -3.423 6.139 1.00 98.12 91 LEU A O 1
ATOM 735 N N . PRO A 1 92 ? -13.301 -1.634 7.477 1.00 98.19 92 PRO A N 1
ATOM 736 C CA . PRO A 1 92 ? -13.501 -0.706 6.376 1.00 98.19 92 PRO A CA 1
ATOM 737 C C . PRO A 1 92 ? -12.165 -0.258 5.784 1.00 98.19 92 PRO A C 1
ATOM 739 O O . PRO A 1 92 ? -11.138 -0.288 6.457 1.00 98.19 92 PRO A O 1
ATOM 742 N N . TYR A 1 93 ? -12.188 0.222 4.542 1.00 98.38 93 TYR A N 1
ATOM 743 C CA . TYR A 1 93 ? -11.061 0.953 3.962 1.00 98.38 93 TYR A CA 1
ATOM 744 C C . TYR A 1 93 ? -11.380 2.441 3.816 1.00 98.38 93 TYR A C 1
ATOM 746 O O . TYR A 1 93 ? -12.540 2.839 3.679 1.00 98.38 93 TYR A O 1
ATOM 754 N N . TRP A 1 94 ? -10.341 3.272 3.840 1.00 96.94 94 TRP A N 1
ATOM 755 C CA . TRP A 1 94 ? -10.440 4.706 3.589 1.00 96.94 94 TRP A CA 1
ATOM 756 C C . TRP A 1 94 ? -9.893 5.039 2.204 1.00 96.94 94 TRP A C 1
ATOM 758 O O . TRP A 1 94 ? -8.682 5.043 1.993 1.00 96.94 94 TRP A O 1
ATOM 768 N N . ASP A 1 95 ? -10.791 5.328 1.261 1.00 94.19 95 ASP A N 1
ATOM 769 C CA . ASP A 1 95 ? -10.397 5.883 -0.034 1.00 94.19 95 ASP A CA 1
ATOM 770 C C . ASP A 1 95 ? -10.159 7.390 0.087 1.00 94.19 95 ASP A C 1
ATOM 772 O O . ASP A 1 95 ? -11.082 8.202 0.003 1.00 94.19 95 ASP A O 1
ATOM 776 N N . TRP A 1 96 ? -8.905 7.748 0.330 1.00 92.50 96 TRP A N 1
ATOM 777 C CA . TRP A 1 96 ? -8.465 9.124 0.534 1.00 92.50 96 TRP A CA 1
ATOM 778 C C . TRP A 1 96 ? -8.586 10.004 -0.719 1.00 92.50 96 TRP A C 1
ATOM 780 O O . TRP A 1 96 ? -8.608 11.226 -0.586 1.00 92.50 96 TRP A O 1
ATOM 790 N N . THR A 1 97 ? -8.739 9.420 -1.915 1.00 88.31 97 THR A N 1
ATOM 791 C CA . THR A 1 97 ? -8.844 10.185 -3.172 1.00 88.31 97 THR A CA 1
ATOM 792 C C . THR A 1 97 ? -10.105 11.047 -3.255 1.00 88.31 97 THR A C 1
ATOM 794 O O . THR A 1 97 ? -10.113 12.069 -3.941 1.00 88.31 97 THR A O 1
ATOM 797 N N . HIS A 1 98 ? -11.150 10.684 -2.507 1.00 79.94 98 HIS A N 1
ATOM 798 C CA . HIS A 1 98 ? -12.423 11.407 -2.459 1.00 79.94 98 HIS A CA 1
ATOM 799 C C . HIS A 1 98 ? -12.474 12.511 -1.397 1.00 79.94 98 HIS A C 1
ATOM 801 O O . HIS A 1 98 ? -13.391 13.328 -1.416 1.00 79.94 98 HIS A O 1
ATOM 807 N N . ASP A 1 99 ? -11.495 12.562 -0.491 1.00 77.44 99 ASP A N 1
ATOM 808 C CA . ASP A 1 99 ? -11.468 13.517 0.622 1.00 77.44 99 ASP A CA 1
ATOM 809 C C . ASP A 1 99 ? -10.539 14.721 0.338 1.00 77.44 99 ASP A C 1
ATOM 811 O O . ASP A 1 99 ? -10.263 15.521 1.231 1.00 77.44 99 ASP A O 1
ATOM 815 N N . ASN A 1 100 ? -10.073 14.876 -0.911 1.00 66.25 100 ASN A N 1
ATOM 816 C CA . ASN A 1 100 ? -9.133 15.921 -1.349 1.00 66.25 100 ASN A CA 1
ATOM 817 C C . ASN A 1 100 ? -9.792 17.281 -1.690 1.00 66.25 100 ASN A C 1
ATOM 819 O O . ASN A 1 100 ? -9.200 18.115 -2.375 1.00 66.25 100 ASN A O 1
ATOM 823 N N . ALA A 1 101 ? -11.035 17.521 -1.264 1.00 54.19 101 ALA A N 1
ATOM 824 C CA . ALA A 1 101 ? -11.724 18.774 -1.559 1.00 54.19 101 ALA A CA 1
ATOM 825 C C . ALA A 1 101 ? -11.127 19.941 -0.744 1.00 54.19 101 ALA A C 1
ATOM 827 O O . ALA A 1 101 ? -11.338 20.067 0.465 1.00 54.19 101 ALA A O 1
ATOM 828 N N . ASN A 1 102 ? -10.393 20.815 -1.439 1.00 48.75 102 ASN A N 1
ATOM 829 C CA . ASN A 1 102 ? -10.015 22.147 -0.976 1.00 48.75 102 ASN A CA 1
ATOM 830 C C . ASN A 1 102 ? -11.273 23.012 -0.814 1.00 48.75 102 ASN A C 1
ATOM 832 O O . ASN A 1 102 ? -11.697 23.672 -1.758 1.00 48.75 102 ASN A O 1
ATOM 836 N N . GLU A 1 103 ? -11.849 23.056 0.384 1.00 48.03 103 GLU A N 1
ATOM 837 C CA . GLU A 1 103 ? -12.843 24.075 0.727 1.00 48.03 103 GLU A CA 1
ATOM 838 C C . GLU A 1 103 ? -12.490 24.803 2.021 1.00 48.03 103 GLU A C 1
ATOM 840 O O . GLU A 1 103 ? -11.954 24.225 2.971 1.00 48.03 103 GLU A O 1
ATOM 845 N N . ALA A 1 104 ? -12.854 26.088 2.057 1.00 41.84 104 ALA A N 1
ATOM 846 C CA . ALA A 1 104 ? -12.541 27.079 3.086 1.00 41.84 104 ALA A CA 1
ATOM 847 C C . ALA A 1 104 ? -12.997 26.723 4.519 1.00 41.84 104 ALA A C 1
ATOM 849 O O . ALA A 1 104 ? -12.659 27.442 5.450 1.00 41.84 104 ALA A O 1
ATOM 850 N N . ASN A 1 105 ? -13.695 25.598 4.722 1.00 43.78 105 ASN A N 1
ATOM 851 C CA . ASN A 1 105 ? -14.080 25.068 6.035 1.00 43.78 105 ASN A CA 1
ATOM 852 C C . ASN A 1 105 ? -13.743 23.580 6.242 1.00 43.78 105 ASN A C 1
ATOM 854 O O . ASN A 1 105 ? -14.191 22.992 7.225 1.00 43.78 105 ASN A O 1
ATOM 858 N N . ARG A 1 106 ? -12.935 22.973 5.355 1.00 48.94 106 ARG A N 1
ATOM 859 C CA . ARG A 1 106 ? -12.433 21.593 5.460 1.00 48.94 106 ARG A CA 1
ATOM 860 C C . ARG A 1 106 ? -13.540 20.627 5.886 1.00 48.94 106 ARG A C 1
ATOM 862 O O . ARG A 1 106 ? -13.498 20.121 7.013 1.00 48.94 106 ARG A O 1
ATOM 869 N N . GLN A 1 107 ? -14.534 20.388 5.021 1.00 47.56 107 GLN A N 1
ATOM 870 C CA . GLN A 1 107 ? -15.495 19.304 5.235 1.00 47.56 107 GLN A CA 1
ATOM 871 C C . GLN A 1 107 ? -14.735 17.979 5.279 1.00 47.56 107 GLN A C 1
ATOM 873 O O . GLN A 1 107 ? -14.462 17.318 4.287 1.00 47.56 107 GLN A O 1
ATOM 878 N N . ARG A 1 108 ? -14.362 17.664 6.513 1.00 61.44 108 ARG A N 1
ATOM 879 C CA . ARG A 1 108 ? -13.956 16.401 7.084 1.00 61.44 108 ARG A CA 1
ATOM 880 C C . ARG A 1 108 ? -14.701 15.294 6.350 1.00 61.44 108 ARG A C 1
ATOM 882 O O . ARG A 1 108 ? -15.895 15.104 6.604 1.00 61.44 108 ARG A O 1
ATOM 889 N N . GLY A 1 109 ? -13.994 14.594 5.454 1.00 70.69 109 GLY A N 1
ATOM 890 C CA . GLY A 1 109 ? -14.455 13.339 4.867 1.00 70.69 109 GLY A CA 1
ATOM 891 C C . GLY A 1 109 ? -15.156 12.509 5.932 1.00 70.69 109 GLY A C 1
ATOM 892 O O . GLY A 1 109 ? -14.811 12.602 7.113 1.00 70.69 109 GLY A O 1
ATOM 893 N N . SER A 1 110 ? -16.177 11.734 5.562 1.00 84.69 110 SER A N 1
ATOM 894 C CA . SER A 1 110 ? -17.076 11.077 6.529 1.00 84.69 110 SER A CA 1
ATOM 895 C C . SER A 1 110 ? -16.373 10.211 7.581 1.00 84.69 110 SER A C 1
ATOM 897 O O . SER A 1 110 ? -17.016 9.809 8.555 1.00 84.69 110 SER A O 1
ATOM 899 N N . ILE A 1 111 ? -15.084 9.933 7.371 1.00 91.38 111 ILE A N 1
ATOM 900 C CA . ILE A 1 111 ? -14.172 9.307 8.310 1.00 91.38 111 ILE A CA 1
ATOM 901 C C . ILE A 1 111 ? -13.937 10.158 9.578 1.00 91.38 111 ILE A C 1
ATOM 903 O O . ILE A 1 111 ? -14.020 9.638 10.685 1.00 91.38 111 ILE A O 1
ATOM 907 N N . TRP A 1 112 ? -13.740 11.472 9.441 1.00 91.94 112 TRP A N 1
ATOM 908 C CA . TRP A 1 112 ? -13.311 12.402 10.502 1.00 91.94 112 TRP A CA 1
ATOM 909 C C . TRP A 1 112 ? -14.464 13.025 11.308 1.00 91.94 112 TRP A C 1
ATOM 911 O O . TRP A 1 112 ? -14.257 13.972 12.072 1.00 91.94 112 TRP A O 1
ATOM 921 N N . LYS A 1 113 ? -15.698 12.549 11.105 1.00 90.12 113 LYS A N 1
ATOM 922 C CA . LYS A 1 113 ? -16.873 12.998 11.865 1.00 90.12 113 LYS A CA 1
ATOM 923 C C . LYS A 1 113 ? -16.851 12.435 13.289 1.00 90.12 113 LYS A C 1
ATOM 925 O O . LYS A 1 113 ? -16.316 11.354 13.542 1.00 90.12 113 LYS A O 1
ATOM 930 N N . ASP A 1 114 ? -17.505 13.144 14.204 1.00 92.62 114 ASP A N 1
ATOM 931 C CA . ASP A 1 114 ? -17.569 12.809 15.633 1.00 92.62 114 ASP A CA 1
ATOM 932 C C . ASP A 1 114 ? -18.279 11.477 15.919 1.00 92.62 114 ASP A C 1
ATOM 934 O O . ASP A 1 114 ? -18.093 10.879 16.974 1.00 92.62 114 ASP A O 1
ATOM 938 N N . ASN A 1 115 ? -19.069 10.967 14.975 1.00 91.50 115 ASN A N 1
ATOM 939 C CA . ASN A 1 115 ? -19.698 9.654 15.089 1.00 91.50 115 ASN A CA 1
ATOM 940 C C . ASN A 1 115 ? -18.832 8.502 14.545 1.00 91.50 115 ASN A C 1
ATOM 942 O O . ASN A 1 115 ? -19.334 7.382 14.440 1.00 91.50 115 ASN A O 1
ATOM 946 N N . PHE A 1 116 ? -17.572 8.752 14.164 1.00 96.19 116 PHE A N 1
ATOM 947 C CA . PHE A 1 116 ? -16.684 7.713 13.644 1.00 96.19 116 PHE A CA 1
ATOM 948 C C . PHE A 1 116 ? -15.228 7.847 14.105 1.00 96.19 116 PHE A C 1
ATOM 950 O O . PHE A 1 116 ? -14.948 7.418 15.216 1.00 96.19 116 PHE A O 1
ATOM 957 N N . MET A 1 117 ? -14.292 8.405 13.324 1.00 96.88 117 MET A N 1
ATOM 958 C CA . MET A 1 117 ? -12.877 8.443 13.741 1.00 96.88 117 MET A CA 1
ATOM 959 C C . MET A 1 117 ? -12.510 9.693 14.544 1.00 96.88 117 MET A C 1
ATOM 961 O O . MET A 1 117 ? -11.479 9.679 15.213 1.00 96.88 117 MET A O 1
ATOM 965 N N . GLY A 1 118 ? -13.333 10.749 14.530 1.00 94.50 118 GLY A N 1
ATOM 966 C CA . GLY A 1 118 ? -13.022 12.030 15.179 1.00 94.50 118 GLY A CA 1
ATOM 967 C C . GLY A 1 118 ? -12.033 12.890 14.388 1.00 94.50 118 GLY A C 1
ATOM 968 O O . GLY A 1 118 ? -11.428 12.428 13.430 1.00 94.50 118 GLY A O 1
ATOM 969 N N . GLY A 1 119 ? -11.898 14.163 14.753 1.00 92.25 119 GLY A N 1
ATOM 970 C CA . GLY A 1 119 ? -11.140 15.160 13.995 1.00 92.25 119 GLY A CA 1
ATOM 971 C C . GLY A 1 119 ? -9.634 15.202 14.264 1.00 92.25 119 GLY A C 1
ATOM 972 O O . GLY A 1 119 ? -9.012 14.207 14.628 1.00 92.25 119 GLY A O 1
ATOM 973 N N . TYR A 1 120 ? -9.065 16.393 14.058 1.00 93.25 120 TYR A N 1
ATOM 974 C CA . TYR A 1 120 ? -7.666 16.734 14.326 1.00 93.25 120 TYR A CA 1
ATOM 975 C C . TYR A 1 120 ? -7.481 17.329 15.729 1.00 93.25 120 TYR A C 1
ATOM 977 O O . TYR A 1 120 ? -8.456 17.728 16.371 1.00 93.25 120 TYR A O 1
ATOM 985 N N . GLY A 1 121 ? -6.228 17.455 16.153 1.00 94.25 121 GLY A N 1
ATOM 986 C CA . GLY A 1 121 ? -5.817 18.160 17.361 1.00 94.25 121 GLY A CA 1
ATOM 987 C C . GLY A 1 121 ? -4.539 17.573 17.950 1.00 94.25 121 GLY A C 1
ATOM 988 O O . GLY A 1 121 ? -4.211 16.415 17.698 1.00 94.25 121 GLY A O 1
ATOM 989 N N . ASP A 1 122 ? -3.859 18.379 18.756 1.00 95.19 122 ASP A N 1
ATOM 990 C CA . ASP A 1 122 ? -2.803 17.950 19.670 1.00 95.19 122 ASP A CA 1
ATOM 991 C C . ASP A 1 122 ? -3.190 18.420 21.088 1.00 95.19 122 ASP A C 1
ATOM 993 O O . ASP A 1 122 ? -2.877 19.552 21.466 1.00 95.19 122 ASP A O 1
ATOM 997 N N . PRO A 1 123 ? -4.000 17.638 21.833 1.00 97.00 123 PRO A N 1
ATOM 998 C CA . PRO A 1 123 ? -4.575 16.337 21.468 1.00 97.00 123 PRO A CA 1
ATOM 999 C C . PRO A 1 123 ? -5.881 16.424 20.657 1.00 97.00 123 PRO A C 1
ATOM 1001 O O . PRO A 1 123 ? -6.537 17.464 20.574 1.00 97.00 123 PRO A O 1
ATOM 1004 N N . VAL A 1 124 ? -6.317 15.292 20.096 1.00 97.06 124 VAL A N 1
ATOM 1005 C CA . VAL A 1 124 ? -7.640 15.140 19.465 1.00 97.06 124 VAL A CA 1
ATOM 1006 C C . VAL A 1 124 ? -8.752 15.234 20.520 1.00 97.06 124 VAL A C 1
ATOM 1008 O O . VAL A 1 124 ? -8.776 14.470 21.484 1.00 97.06 124 VAL A O 1
ATOM 1011 N N . THR A 1 125 ? -9.725 16.128 20.314 1.00 97.00 125 THR A N 1
ATOM 1012 C CA . THR A 1 125 ? -10.819 16.409 21.275 1.00 97.00 125 THR A CA 1
ATOM 1013 C C . THR A 1 125 ? -12.206 15.939 20.828 1.00 97.00 125 THR A C 1
ATOM 1015 O O . THR A 1 125 ? -13.170 16.050 21.580 1.00 97.00 125 THR A O 1
ATOM 1018 N N . THR A 1 126 ? -12.330 15.390 19.619 1.00 96.25 126 THR A N 1
ATOM 1019 C CA . THR A 1 126 ? -13.620 15.008 19.020 1.00 96.25 126 THR A CA 1
ATOM 1020 C C . THR A 1 126 ? -13.671 13.527 18.672 1.00 96.25 126 THR A C 1
ATOM 1022 O O . THR A 1 126 ? -12.648 12.891 18.428 1.00 96.25 126 THR A O 1
ATOM 1025 N N . GLY A 1 127 ? -14.884 12.980 18.621 1.00 96.56 127 GLY A N 1
ATOM 1026 C CA . GLY A 1 127 ? -15.128 11.588 18.268 1.00 96.56 127 GLY A CA 1
ATOM 1027 C C . GLY A 1 127 ? -14.899 10.567 19.388 1.00 96.56 127 GLY A C 1
ATOM 1028 O O . GLY A 1 127 ? -14.616 10.940 20.529 1.00 96.56 127 GLY A O 1
ATOM 1029 N N . PRO A 1 128 ? -15.055 9.268 19.084 1.00 97.94 128 PRO A N 1
ATOM 1030 C CA . PRO A 1 128 ? -14.962 8.165 20.045 1.00 97.94 128 PRO A CA 1
ATOM 1031 C C . PRO A 1 128 ? -13.541 7.868 20.534 1.00 97.94 128 PRO A C 1
ATOM 1033 O O . PRO A 1 128 ? -13.397 7.191 21.550 1.00 97.94 128 PRO A O 1
ATOM 1036 N N . PHE A 1 129 ? -12.528 8.363 19.811 1.00 98.25 129 PHE A N 1
ATOM 1037 C CA . PHE A 1 129 ? -11.098 8.166 20.080 1.00 98.25 129 PHE A CA 1
ATOM 1038 C C . PHE A 1 129 ? -10.393 9.440 20.581 1.00 98.25 129 PHE A C 1
ATOM 1040 O O . PHE A 1 129 ? -9.176 9.572 20.473 1.00 98.25 129 PHE A O 1
ATOM 1047 N N . ARG A 1 130 ? -11.162 10.413 21.079 1.00 97.81 130 ARG A N 1
ATOM 1048 C CA . ARG A 1 130 ? -10.635 11.648 21.675 1.00 97.81 130 ARG A CA 1
ATOM 1049 C C . ARG A 1 130 ? -9.843 11.379 22.958 1.00 97.81 130 ARG A C 1
ATOM 1051 O O . ARG A 1 130 ? -9.974 10.322 23.578 1.00 97.81 130 ARG A O 1
ATOM 1058 N N . THR A 1 131 ? -9.097 12.385 23.402 1.00 97.25 131 THR A N 1
ATOM 1059 C CA . THR A 1 131 ? -8.455 12.392 24.722 1.00 97.25 131 THR A CA 1
ATOM 1060 C C . THR A 1 131 ? -9.450 12.051 25.842 1.00 97.25 131 THR A C 1
ATOM 1062 O O . THR A 1 131 ? -10.605 12.481 25.814 1.00 97.25 131 THR A O 1
ATOM 1065 N N . GLY A 1 132 ? -9.020 11.220 26.794 1.00 95.69 132 GLY A N 1
ATOM 1066 C CA . GLY A 1 132 ? -9.860 10.665 27.865 1.00 95.69 132 GLY A CA 1
ATOM 1067 C C . GLY A 1 132 ? -10.681 9.424 27.482 1.00 95.69 132 GLY A C 1
ATOM 1068 O O . GLY A 1 132 ? -11.084 8.678 28.367 1.00 95.69 132 GLY A O 1
ATOM 1069 N N . GLU A 1 133 ? -10.892 9.157 26.190 1.00 97.12 133 GLU A N 1
ATOM 1070 C CA . GLU A 1 133 ? -11.595 7.957 25.693 1.00 97.12 133 GLU A CA 1
ATOM 1071 C C . GLU A 1 133 ? -10.655 6.939 25.036 1.00 97.12 133 GLU A C 1
ATOM 1073 O O . GLU A 1 133 ? -11.016 5.772 24.865 1.00 97.12 133 GLU A O 1
ATOM 1078 N N . TRP A 1 134 ? -9.470 7.392 24.625 1.00 97.75 134 TRP A N 1
ATOM 1079 C CA . TRP A 1 134 ? -8.455 6.597 23.952 1.00 97.75 134 TRP A CA 1
ATOM 1080 C C . TRP A 1 134 ? -7.06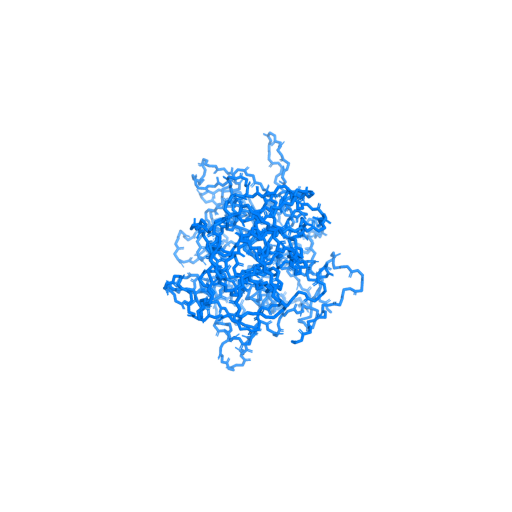4 6.979 24.443 1.00 97.75 134 TRP A C 1
ATOM 1082 O O . TRP A 1 134 ? -6.697 8.155 24.445 1.00 97.75 134 TRP A O 1
ATOM 1092 N N . THR A 1 135 ? -6.286 5.967 24.814 1.00 96.81 135 THR A N 1
ATOM 1093 C CA . THR A 1 135 ? -4.924 6.121 25.331 1.00 96.81 135 THR A CA 1
ATOM 1094 C C . THR A 1 135 ? -3.967 5.399 24.401 1.00 96.81 135 THR A C 1
ATOM 1096 O O . THR A 1 135 ? -4.111 4.205 24.171 1.00 96.81 135 THR A O 1
ATOM 1099 N N . THR A 1 136 ? -2.980 6.090 23.863 1.00 97.50 136 THR A N 1
ATOM 1100 C CA . THR A 1 136 ? -1.919 5.497 23.037 1.00 97.50 136 THR A CA 1
ATOM 1101 C C . THR A 1 136 ? -0.840 4.859 23.916 1.00 97.50 136 THR A C 1
ATOM 1103 O O . THR A 1 136 ? -0.682 5.225 25.083 1.00 97.50 136 THR A O 1
ATOM 1106 N N . ILE A 1 137 ? -0.096 3.892 23.373 1.00 96.44 137 ILE A N 1
ATOM 1107 C CA . ILE A 1 137 ? 1.061 3.295 24.058 1.00 96.44 137 ILE A CA 1
ATOM 1108 C C . ILE A 1 137 ? 2.391 3.890 23.553 1.00 96.44 137 ILE A C 1
ATOM 1110 O O . ILE A 1 137 ? 2.439 4.364 22.413 1.00 96.44 137 ILE A O 1
ATOM 1114 N N . PRO A 1 138 ? 3.474 3.860 24.358 1.00 93.56 138 PRO A N 1
ATOM 1115 C CA . PRO A 1 138 ? 4.771 4.433 23.987 1.00 93.56 138 PRO A CA 1
ATOM 1116 C C . PRO A 1 138 ? 5.446 3.767 22.769 1.00 93.56 138 PRO A C 1
ATOM 1118 O O . PRO A 1 138 ? 5.164 2.602 22.477 1.00 93.56 138 PRO A O 1
ATOM 1121 N N . PRO A 1 139 ? 6.425 4.443 22.126 1.00 89.25 139 PRO A N 1
ATOM 1122 C CA . PRO A 1 139 ? 6.847 5.830 22.360 1.00 89.25 139 PRO A CA 1
ATOM 1123 C C . PRO A 1 139 ? 5.819 6.867 21.881 1.00 89.25 139 PRO A C 1
ATOM 1125 O O . PRO A 1 139 ? 5.077 6.629 20.930 1.00 89.25 139 PRO A O 1
ATOM 1128 N N . GLY A 1 140 ? 5.812 8.032 22.536 1.00 86.81 140 GLY A N 1
ATOM 1129 C CA . GLY A 1 140 ? 4.918 9.154 22.237 1.00 86.81 140 GLY A CA 1
ATOM 1130 C C . GLY A 1 140 ? 4.034 9.561 23.422 1.00 86.81 140 GLY A C 1
ATOM 1131 O O . GLY A 1 140 ? 4.084 8.924 24.479 1.00 86.81 140 GLY A O 1
ATOM 1132 N N . PRO A 1 141 ? 3.242 10.637 23.273 1.00 90.31 141 PRO A N 1
ATOM 1133 C CA . PRO A 1 141 ? 2.293 11.055 24.297 1.00 90.31 141 PRO A CA 1
ATOM 1134 C C . PRO A 1 141 ? 1.194 10.000 24.451 1.00 90.31 141 PRO A C 1
ATOM 1136 O O . PRO A 1 141 ? 0.835 9.358 23.470 1.00 90.31 141 PRO A O 1
ATOM 1139 N N . ALA A 1 142 ? 0.634 9.855 25.657 1.00 95.62 142 ALA A N 1
ATOM 1140 C CA . ALA A 1 142 ? -0.447 8.911 25.984 1.00 95.62 142 ALA A CA 1
ATOM 1141 C C . ALA A 1 142 ? -1.842 9.403 25.533 1.00 95.62 142 ALA A C 1
ATOM 1143 O O . ALA A 1 142 ? -2.849 9.198 26.208 1.00 95.62 142 ALA A O 1
ATOM 1144 N N . MET A 1 143 ? -1.895 10.105 24.405 1.00 96.56 143 MET A N 1
ATOM 1145 C CA . MET A 1 143 ? -3.097 10.653 23.790 1.00 96.56 143 MET A CA 1
ATOM 1146 C C . MET A 1 143 ? -2.920 10.710 22.276 1.00 96.56 143 MET A C 1
ATOM 1148 O O . MET A 1 143 ? -1.802 10.756 21.762 1.00 96.56 143 MET A O 1
ATOM 1152 N N . LEU A 1 144 ? -4.043 10.711 21.565 1.00 97.44 144 LEU A N 1
ATOM 1153 C CA . LEU A 1 144 ? -4.046 10.764 20.113 1.00 97.44 144 LEU A CA 1
ATOM 1154 C C . LEU A 1 144 ? -3.754 12.181 19.607 1.00 97.44 144 LEU A C 1
ATOM 1156 O O . LEU A 1 144 ? -4.384 13.141 20.056 1.00 97.44 144 LEU A O 1
ATOM 1160 N N . VAL A 1 145 ? -2.852 12.286 18.631 1.00 97.00 145 VAL A N 1
ATOM 1161 C CA . VAL A 1 145 ? -2.469 13.537 17.962 1.00 97.00 145 VAL A CA 1
ATOM 1162 C C . VAL A 1 145 ? -2.660 13.394 16.457 1.00 97.00 145 VAL A C 1
ATOM 1164 O O . VAL A 1 145 ? -2.230 12.400 15.874 1.00 97.00 145 VAL A O 1
ATOM 1167 N N . ARG A 1 146 ? -3.291 14.386 15.818 1.00 96.50 146 ARG A N 1
ATOM 1168 C CA . ARG A 1 146 ? -3.539 14.421 14.366 1.00 96.50 146 ARG A CA 1
ATOM 1169 C C . ARG A 1 146 ? -3.478 15.846 13.823 1.00 96.50 146 ARG A C 1
ATOM 1171 O O . ARG A 1 146 ? -4.155 16.730 14.346 1.00 96.50 146 ARG A O 1
ATOM 1178 N N . ALA A 1 147 ? -2.793 16.052 12.705 1.00 94.44 147 ALA A N 1
ATOM 1179 C CA . ALA A 1 147 ? -2.738 17.329 11.992 1.00 94.44 147 ALA A CA 1
ATOM 1180 C C . ALA A 1 147 ? -3.768 17.437 10.852 1.00 94.44 147 ALA A C 1
ATOM 1182 O O . ALA A 1 147 ? -4.346 18.509 10.623 1.00 94.44 147 ALA A O 1
ATOM 1183 N N . LEU A 1 148 ? -4.015 16.339 10.127 1.00 92.69 148 LEU A N 1
ATOM 1184 C CA . LEU A 1 148 ? -4.874 16.300 8.931 1.00 92.69 148 LEU A CA 1
ATOM 1185 C C . LEU A 1 148 ? -4.490 17.393 7.903 1.00 92.69 148 LEU A C 1
ATOM 1187 O O . LEU A 1 148 ? -5.323 18.205 7.483 1.00 92.69 148 LEU A O 1
ATOM 1191 N N . GLY A 1 149 ? -3.194 17.486 7.603 1.00 90.50 149 GLY A N 1
ATOM 1192 C CA . GLY A 1 149 ? -2.575 18.451 6.696 1.00 90.50 149 GLY A CA 1
ATOM 1193 C C . GLY A 1 149 ? -2.433 19.872 7.241 1.00 90.50 149 GLY A C 1
ATOM 1194 O O . GLY A 1 149 ? -2.350 20.831 6.475 1.00 90.50 149 GLY A O 1
ATOM 1195 N N . ARG A 1 150 ? -2.466 20.051 8.569 1.00 90.38 150 ARG A N 1
ATOM 1196 C CA . ARG A 1 150 ? -2.204 21.344 9.235 1.00 90.38 150 ARG A CA 1
ATOM 1197 C C . ARG A 1 150 ? -0.769 21.395 9.730 1.00 90.38 150 ARG A C 1
ATOM 1199 O O . ARG A 1 150 ? -0.484 20.897 10.813 1.00 90.38 150 ARG A O 1
ATOM 1206 N N . THR A 1 151 ? 0.080 22.110 9.004 1.00 89.25 151 THR A N 1
ATOM 1207 C CA . THR A 1 151 ? 1.457 22.395 9.437 1.00 89.25 151 THR A CA 1
ATOM 1208 C C . THR A 1 151 ? 1.531 23.190 10.744 1.00 89.25 151 THR A C 1
ATOM 1210 O O . THR A 1 151 ? 2.512 23.101 11.468 1.00 89.25 151 THR A O 1
ATOM 1213 N N . ALA A 1 152 ? 0.465 23.923 11.087 1.00 90.19 152 ALA A N 1
ATOM 1214 C CA . ALA A 1 152 ? 0.328 24.606 12.375 1.00 90.19 152 ALA A CA 1
ATOM 1215 C C . ALA A 1 152 ? 0.135 23.654 13.576 1.00 90.19 152 ALA A C 1
ATOM 1217 O O . ALA A 1 152 ? 0.245 24.104 14.710 1.00 90.19 152 ALA A O 1
ATOM 1218 N N . ILE A 1 153 ? -0.200 22.379 13.338 1.00 89.25 153 ILE A N 1
ATOM 1219 C CA . ILE A 1 153 ? -0.324 21.347 14.382 1.00 89.25 153 ILE A CA 1
ATOM 1220 C C . ILE A 1 153 ? 0.915 20.454 14.384 1.00 89.25 153 ILE A C 1
ATOM 1222 O O . ILE A 1 153 ? 1.473 20.189 15.438 1.00 89.25 153 ILE A O 1
ATOM 1226 N N . ASP A 1 154 ? 1.361 20.018 13.207 1.00 92.31 154 ASP A N 1
ATOM 1227 C CA . ASP A 1 154 ? 2.591 19.244 13.046 1.00 92.31 154 ASP A CA 1
ATOM 1228 C C . ASP A 1 154 ? 3.360 19.811 11.855 1.00 92.31 154 ASP A C 1
ATOM 1230 O O . ASP A 1 154 ? 2.884 19.743 10.721 1.00 92.31 154 ASP A O 1
ATOM 1234 N N . ALA A 1 155 ? 4.541 20.380 12.105 1.00 91.56 155 ALA A N 1
ATOM 1235 C CA . ALA A 1 155 ? 5.349 21.038 11.080 1.00 91.56 155 ALA A CA 1
ATOM 1236 C C . ALA A 1 155 ? 5.778 20.093 9.942 1.00 91.56 155 ALA A C 1
ATOM 1238 O O . ALA A 1 155 ? 6.067 20.565 8.844 1.00 91.56 155 ALA A O 1
ATOM 1239 N N . ASN A 1 156 ? 5.780 18.776 10.178 1.00 88.88 156 ASN A N 1
ATOM 1240 C CA . ASN A 1 156 ? 6.106 17.768 9.171 1.00 88.88 156 ASN A CA 1
ATOM 1241 C C . ASN A 1 156 ? 4.884 17.323 8.352 1.00 88.88 156 ASN A C 1
ATOM 1243 O O . ASN A 1 156 ? 5.017 16.484 7.459 1.00 88.88 156 ASN A O 1
ATOM 1247 N N . ALA A 1 157 ? 3.688 17.847 8.645 1.00 90.75 157 ALA A N 1
ATOM 1248 C CA . ALA A 1 157 ? 2.481 17.439 7.950 1.00 90.75 157 ALA A CA 1
ATOM 1249 C C . ALA A 1 157 ? 2.472 17.902 6.488 1.00 90.75 157 ALA A C 1
ATOM 1251 O O . ALA A 1 157 ? 2.651 19.084 6.190 1.00 90.75 157 ALA A O 1
ATOM 1252 N N . VAL A 1 158 ? 2.164 16.987 5.567 1.00 90.31 158 VAL A N 1
ATOM 1253 C CA . VAL A 1 158 ? 1.904 17.345 4.162 1.00 90.31 158 VAL A CA 1
ATOM 1254 C C . VAL A 1 158 ? 0.482 17.874 4.012 1.00 90.31 158 VAL A C 1
ATOM 1256 O O . VAL A 1 158 ? -0.447 17.385 4.647 1.00 90.31 158 VAL A O 1
ATOM 1259 N N . ASN A 1 159 ? 0.289 18.883 3.168 1.00 88.12 159 ASN A N 1
ATOM 1260 C CA . ASN A 1 159 ? -0.965 19.638 3.097 1.00 88.12 159 ASN A CA 1
ATOM 1261 C C . ASN A 1 159 ? -1.988 19.094 2.082 1.00 88.12 159 ASN A C 1
ATOM 1263 O O . ASN A 1 159 ? -3.063 19.677 1.951 1.00 88.12 159 ASN A O 1
ATOM 1267 N N . SER A 1 160 ? -1.688 17.991 1.390 1.00 87.75 160 SER A N 1
ATOM 1268 C CA . SER A 1 160 ? -2.559 17.405 0.366 1.00 87.75 160 SER A CA 1
ATOM 1269 C C . SER A 1 160 ? -2.725 15.894 0.534 1.00 87.75 160 SER A C 1
ATOM 1271 O O . SER A 1 160 ? -1.811 15.195 0.976 1.00 87.75 160 SER A O 1
ATOM 1273 N N . LEU A 1 161 ? -3.911 15.396 0.176 1.00 90.81 161 LEU A N 1
ATOM 1274 C CA . LEU A 1 161 ? -4.164 13.966 0.016 1.00 90.81 161 LEU A CA 1
ATOM 1275 C C . LEU A 1 161 ? -3.836 13.554 -1.424 1.00 90.81 161 LEU A C 1
ATOM 1277 O O . LEU A 1 161 ? -3.920 14.386 -2.331 1.00 90.81 161 LEU A O 1
ATOM 1281 N N . PRO A 1 162 ? -3.467 12.288 -1.671 1.00 92.00 162 PRO A N 1
ATOM 1282 C CA . PRO A 1 162 ? -3.272 11.841 -3.033 1.00 92.00 162 PRO A CA 1
ATOM 1283 C C . PRO A 1 162 ? -4.600 11.718 -3.796 1.00 92.00 162 PRO A C 1
ATOM 1285 O O . PRO A 1 162 ? -5.655 11.430 -3.233 1.00 92.00 162 PRO A O 1
ATOM 1288 N N . THR A 1 163 ? -4.535 11.982 -5.095 1.00 91.44 163 THR A N 1
ATOM 1289 C CA . THR A 1 163 ? -5.667 12.079 -6.027 1.00 91.44 163 THR A CA 1
ATOM 1290 C C . THR A 1 163 ? -5.953 10.759 -6.739 1.00 91.44 163 THR A C 1
ATOM 1292 O O . THR A 1 163 ? -5.102 9.873 -6.819 1.00 91.44 163 THR A O 1
ATOM 1295 N N . GLU A 1 164 ? -7.135 10.651 -7.351 1.00 91.12 164 GLU A N 1
ATOM 1296 C CA . GLU A 1 164 ? -7.464 9.525 -8.234 1.00 91.12 164 GLU A CA 1
ATOM 1297 C C . GLU A 1 164 ? -6.493 9.424 -9.425 1.00 91.12 164 GLU A C 1
ATOM 1299 O O . GLU A 1 164 ? -6.103 8.326 -9.818 1.00 91.12 164 GLU A O 1
ATOM 1304 N N . ALA A 1 165 ? -6.039 10.559 -9.968 1.00 90.50 165 ALA A N 1
ATOM 1305 C CA . ALA A 1 165 ? -5.049 10.585 -11.042 1.00 90.50 165 ALA A CA 1
ATOM 1306 C C . ALA A 1 165 ? -3.704 9.979 -10.605 1.00 90.50 165 ALA A C 1
ATOM 1308 O O . ALA A 1 165 ? -3.117 9.203 -11.353 1.00 90.50 165 ALA A O 1
ATOM 1309 N N . GLU A 1 166 ? -3.240 10.272 -9.387 1.00 92.12 166 GLU A N 1
ATOM 1310 C CA . GLU A 1 166 ? -2.007 9.694 -8.832 1.00 92.12 166 GLU A CA 1
ATOM 1311 C C . GLU A 1 166 ? -2.147 8.192 -8.539 1.00 92.12 166 GLU A C 1
ATOM 1313 O O . GLU A 1 166 ? -1.209 7.428 -8.770 1.00 92.12 166 GLU A O 1
ATOM 1318 N N . VAL A 1 167 ? -3.324 7.738 -8.095 1.00 94.25 167 VAL A N 1
ATOM 1319 C CA . VAL A 1 167 ? -3.613 6.300 -7.954 1.00 94.25 167 VAL A CA 1
ATOM 1320 C C . VAL A 1 167 ? -3.617 5.605 -9.315 1.00 94.25 167 VAL A C 1
ATOM 1322 O O . VAL A 1 167 ? -2.999 4.551 -9.471 1.00 94.25 167 VAL A O 1
ATOM 1325 N N . ASN A 1 168 ? -4.278 6.188 -10.316 1.00 91.62 168 ASN A N 1
ATOM 1326 C CA . ASN A 1 168 ? -4.300 5.640 -11.671 1.00 91.62 168 ASN A CA 1
ATOM 1327 C C . ASN A 1 168 ? -2.899 5.589 -12.282 1.00 91.62 168 ASN A C 1
ATOM 1329 O O . ASN A 1 168 ? -2.560 4.594 -12.917 1.00 91.62 168 ASN A O 1
ATOM 1333 N N . ASP A 1 169 ? -2.079 6.608 -12.029 1.00 87.88 169 ASP A N 1
ATOM 1334 C CA . ASP A 1 169 ? -0.678 6.654 -12.431 1.00 87.88 169 ASP A CA 1
ATOM 1335 C C . ASP A 1 169 ? 0.135 5.515 -11.796 1.00 87.88 169 ASP A C 1
ATOM 1337 O O . ASP A 1 169 ? 0.833 4.791 -12.507 1.00 87.88 169 ASP A O 1
ATOM 1341 N N . ALA A 1 170 ? -0.020 5.262 -10.491 1.00 90.38 170 ALA A N 1
ATOM 1342 C CA . ALA A 1 170 ? 0.615 4.117 -9.833 1.00 90.38 170 ALA A CA 1
ATOM 1343 C C . ALA A 1 170 ? 0.203 2.781 -10.466 1.00 90.38 170 ALA A C 1
ATOM 1345 O O . ALA A 1 170 ? 1.040 1.911 -10.694 1.00 90.38 170 ALA A O 1
ATOM 1346 N N . LEU A 1 171 ? -1.081 2.623 -10.802 1.00 90.19 171 LEU A N 1
ATOM 1347 C CA . LEU A 1 171 ? -1.611 1.405 -11.421 1.00 90.19 171 LEU A CA 1
ATOM 1348 C C . LEU A 1 171 ? -1.109 1.167 -12.859 1.00 90.19 171 LEU A C 1
ATOM 1350 O O . LEU A 1 171 ? -1.371 0.094 -13.403 1.00 90.19 171 LEU A O 1
ATOM 1354 N N . THR A 1 172 ? -0.396 2.120 -13.473 1.00 85.94 172 THR A N 1
ATOM 1355 C CA . THR A 1 172 ? 0.287 1.906 -14.764 1.00 85.94 172 THR A CA 1
ATOM 1356 C C . THR A 1 172 ? 1.610 1.150 -14.630 1.00 85.94 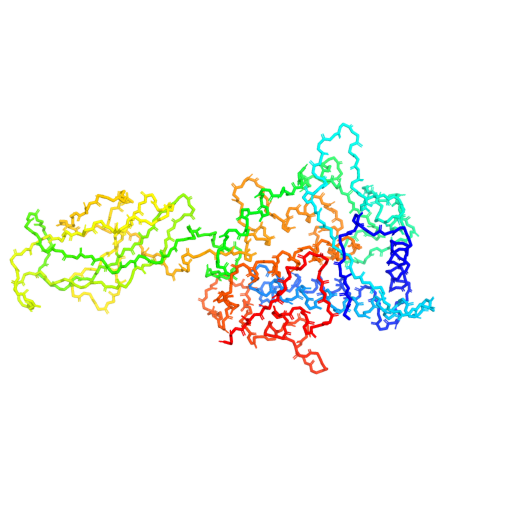172 THR A C 1
ATOM 1358 O O . THR A 1 172 ? 2.081 0.575 -15.613 1.00 85.94 172 THR A O 1
ATOM 1361 N N . ILE A 1 173 ? 2.207 1.125 -13.433 1.00 84.12 173 ILE A N 1
ATOM 1362 C CA . ILE A 1 173 ? 3.492 0.469 -13.184 1.00 84.12 173 ILE A CA 1
ATOM 1363 C C . ILE A 1 173 ? 3.281 -1.039 -13.245 1.00 84.12 173 ILE A C 1
ATOM 1365 O O . ILE A 1 173 ? 2.544 -1.600 -12.439 1.00 84.12 173 ILE A O 1
ATOM 1369 N N . LYS A 1 174 ? 3.928 -1.706 -14.200 1.00 81.00 174 LYS A N 1
ATOM 1370 C CA . LYS A 1 174 ? 3.723 -3.142 -14.421 1.00 81.00 174 LYS A CA 1
ATOM 1371 C C . LYS A 1 174 ? 4.549 -4.032 -13.503 1.00 81.00 174 LYS A C 1
ATOM 1373 O O . LYS A 1 174 ? 4.177 -5.175 -13.305 1.00 81.00 174 LYS A O 1
ATOM 1378 N N . GLY A 1 175 ? 5.684 -3.572 -12.985 1.00 82.56 175 GLY A N 1
ATOM 1379 C CA . GLY A 1 175 ? 6.541 -4.411 -12.147 1.00 82.56 175 GLY A CA 1
ATOM 1380 C C . GLY A 1 175 ? 6.096 -4.370 -10.691 1.00 82.56 175 GLY A C 1
ATOM 1381 O O . GLY A 1 175 ? 5.786 -3.300 -10.174 1.00 82.56 175 GLY A O 1
ATOM 1382 N N . PHE A 1 176 ? 6.058 -5.531 -10.029 1.00 86.56 176 PHE A N 1
ATOM 1383 C CA . PHE A 1 176 ? 5.747 -5.601 -8.598 1.00 86.56 176 PHE A CA 1
ATOM 1384 C C . PHE A 1 176 ? 6.768 -4.795 -7.788 1.00 86.56 176 PHE A C 1
ATOM 1386 O O . PHE A 1 176 ? 6.414 -3.877 -7.053 1.00 86.56 176 PHE A O 1
ATOM 1393 N N . ASP A 1 177 ? 8.043 -5.130 -7.968 1.00 84.94 177 ASP A N 1
ATOM 1394 C CA . ASP A 1 177 ? 9.189 -4.458 -7.376 1.00 84.94 177 ASP A CA 1
ATOM 1395 C C . ASP A 1 177 ? 10.426 -4.707 -8.261 1.00 84.94 177 ASP A C 1
ATOM 1397 O O . ASP A 1 177 ? 10.398 -5.544 -9.178 1.00 84.94 177 ASP A O 1
ATOM 1401 N N . CYS A 1 178 ? 11.513 -3.985 -8.015 1.00 77.56 178 CYS A N 1
ATOM 1402 C CA . CYS A 1 178 ? 12.773 -4.167 -8.727 1.00 77.56 178 CYS A CA 1
ATOM 1403 C C . CYS A 1 178 ? 13.967 -4.055 -7.775 1.00 77.56 178 CYS A C 1
ATOM 1405 O O . CYS A 1 178 ? 13.825 -3.647 -6.628 1.00 77.56 178 CYS A O 1
ATOM 1407 N N . VAL A 1 179 ? 15.152 -4.458 -8.247 1.00 72.88 179 VAL A N 1
ATOM 1408 C CA . VAL A 1 179 ? 16.413 -4.259 -7.513 1.00 72.88 179 VAL A CA 1
ATOM 1409 C C . VAL A 1 179 ? 16.545 -2.742 -7.176 1.00 72.88 179 VAL A C 1
ATOM 1411 O O . VAL A 1 179 ? 15.982 -1.902 -7.877 1.00 72.88 179 VAL A O 1
ATOM 1414 N N . PRO A 1 180 ? 17.207 -2.351 -6.075 1.00 75.06 180 PRO A N 1
ATOM 1415 C CA . PRO A 1 180 ? 17.803 -3.199 -5.050 1.00 75.06 180 PRO A CA 1
ATOM 1416 C C . PRO A 1 180 ? 16.790 -3.721 -4.023 1.00 75.06 180 PRO A C 1
ATOM 1418 O O . PRO A 1 180 ? 17.205 -4.230 -2.988 1.00 75.06 180 PRO A O 1
ATOM 1421 N N . TRP A 1 181 ? 15.484 -3.680 -4.325 1.00 79.69 181 TRP A N 1
ATOM 1422 C CA . TRP A 1 181 ? 14.412 -4.174 -3.452 1.00 79.69 181 TRP A CA 1
ATOM 1423 C C . TRP A 1 181 ? 14.342 -3.394 -2.137 1.00 79.69 181 TRP A C 1
ATOM 1425 O O . TRP A 1 181 ? 14.001 -3.933 -1.086 1.00 79.69 181 TRP A O 1
ATOM 1435 N N . SER A 1 182 ? 14.691 -2.111 -2.226 1.00 80.75 182 SER A N 1
ATOM 1436 C CA . SER A 1 182 ? 14.718 -1.140 -1.137 1.00 80.75 182 SER A CA 1
ATOM 1437 C C . SER A 1 182 ? 13.876 0.094 -1.489 1.00 80.75 182 SER A C 1
ATOM 1439 O O . SER A 1 182 ? 13.154 0.105 -2.496 1.00 80.75 182 SER A O 1
ATOM 1441 N N . THR A 1 183 ? 14.001 1.156 -0.696 1.00 84.75 183 THR A N 1
ATOM 1442 C CA . THR A 1 183 ? 13.518 2.508 -1.015 1.00 84.75 183 THR A CA 1
ATOM 1443 C C . THR A 1 183 ? 14.133 3.108 -2.281 1.00 84.75 183 THR A C 1
ATOM 1445 O O . THR A 1 183 ? 13.554 4.032 -2.844 1.00 84.75 183 THR A O 1
ATOM 1448 N N . ASP A 1 184 ? 15.248 2.564 -2.771 1.00 80.00 184 ASP A N 1
ATOM 1449 C CA . ASP A 1 184 ? 15.951 3.039 -3.973 1.00 80.00 184 ASP A CA 1
ATOM 1450 C C . ASP A 1 184 ? 15.438 2.373 -5.260 1.00 80.00 184 ASP A C 1
ATOM 1452 O O . ASP A 1 184 ? 15.916 2.655 -6.359 1.00 80.00 184 ASP A O 1
ATOM 1456 N N . SER A 1 185 ? 14.459 1.470 -5.140 1.00 80.81 185 SER A N 1
ATOM 1457 C CA . SER A 1 185 ? 13.855 0.785 -6.286 1.00 80.81 185 SER A CA 1
ATOM 1458 C C . SER A 1 185 ? 13.115 1.797 -7.162 1.00 80.81 185 SER A C 1
ATOM 1460 O O . SER A 1 185 ? 12.249 2.535 -6.690 1.00 80.81 185 SER A O 1
ATOM 1462 N N . LEU A 1 186 ? 13.451 1.850 -8.448 1.00 79.44 186 LEU A N 1
ATOM 1463 C CA . LEU A 1 186 ? 12.997 2.918 -9.340 1.00 79.44 186 LEU A CA 1
ATOM 1464 C C . LEU A 1 186 ? 11.608 2.655 -9.935 1.00 79.44 186 LEU A C 1
ATOM 1466 O O . LEU A 1 186 ? 11.161 1.518 -10.089 1.00 79.44 186 LEU A O 1
ATOM 1470 N N . ARG A 1 187 ? 10.952 3.734 -10.378 1.00 76.50 187 ARG A N 1
ATOM 1471 C CA . ARG A 1 187 ? 9.665 3.672 -11.094 1.00 76.50 187 ARG A CA 1
ATOM 1472 C C . ARG A 1 187 ? 9.779 2.961 -12.440 1.00 76.50 187 ARG A C 1
ATOM 1474 O O . ARG A 1 187 ? 8.793 2.406 -12.904 1.00 76.50 187 ARG A O 1
ATOM 1481 N N . GLY A 1 188 ? 10.979 2.972 -13.029 1.00 71.75 188 GLY A N 1
ATOM 1482 C CA . GLY A 1 188 ? 11.296 2.408 -14.339 1.00 71.75 188 GLY A CA 1
ATOM 1483 C C . GLY A 1 188 ? 10.543 3.078 -15.499 1.00 71.75 188 GLY A C 1
ATOM 1484 O O . GLY A 1 188 ? 9.542 3.765 -15.294 1.00 71.75 188 GLY A O 1
ATOM 1485 N N . PRO A 1 189 ? 10.971 2.844 -16.751 1.00 66.75 189 PRO A N 1
ATOM 1486 C CA . PRO A 1 189 ? 10.268 3.349 -17.926 1.00 66.75 189 PRO A CA 1
ATOM 1487 C C . PRO A 1 189 ? 8.937 2.644 -18.224 1.00 66.75 189 PRO A C 1
ATOM 1489 O O . PRO A 1 189 ? 8.170 3.130 -19.051 1.00 66.75 189 PRO A O 1
ATOM 1492 N N . SER A 1 190 ? 8.660 1.504 -17.581 1.00 66.81 190 SER A N 1
ATOM 1493 C CA . SER A 1 190 ? 7.555 0.593 -17.917 1.00 66.81 190 SER A CA 1
ATOM 1494 C C . SER A 1 190 ? 7.501 0.213 -19.407 1.00 66.81 190 SER A C 1
ATOM 1496 O O . SER A 1 190 ? 6.442 0.123 -20.025 1.00 66.81 190 SER A O 1
ATOM 1498 N N . LEU A 1 191 ? 8.676 -0.032 -19.990 1.00 68.81 191 LEU A N 1
ATOM 1499 C CA . LEU A 1 191 ? 8.862 -0.429 -21.387 1.00 68.81 191 LEU A CA 1
ATOM 1500 C C . LEU A 1 191 ? 9.254 -1.915 -21.468 1.00 68.81 191 LEU A C 1
ATOM 1502 O O . LEU A 1 191 ? 9.835 -2.445 -20.520 1.00 68.81 191 LEU A O 1
ATOM 1506 N N . PRO A 1 192 ? 8.950 -2.635 -22.560 1.00 74.44 192 PRO A N 1
ATOM 1507 C CA . PRO A 1 192 ? 9.517 -3.963 -22.771 1.00 74.44 192 PRO A CA 1
ATOM 1508 C C . PRO A 1 192 ? 11.033 -3.864 -22.978 1.00 74.44 192 PRO A C 1
ATOM 1510 O O . PRO A 1 192 ? 11.544 -2.841 -23.434 1.00 74.44 192 PRO A O 1
ATOM 1513 N N . THR A 1 193 ? 11.753 -4.943 -22.684 1.00 79.50 193 THR A N 1
ATOM 1514 C CA . THR A 1 193 ? 13.139 -5.086 -23.139 1.00 79.50 193 THR A CA 1
ATOM 1515 C C . THR A 1 193 ? 13.193 -4.970 -24.674 1.00 79.50 193 THR A C 1
ATOM 1517 O O . THR A 1 193 ? 12.346 -5.576 -25.341 1.00 79.50 193 THR A O 1
ATOM 1520 N N . PRO A 1 194 ? 14.142 -4.217 -25.263 1.00 88.31 194 PRO A N 1
ATOM 1521 C CA . PRO A 1 194 ? 14.268 -4.139 -26.715 1.00 88.31 194 PRO A CA 1
ATOM 1522 C C . PRO A 1 194 ? 14.622 -5.496 -27.343 1.00 88.31 194 PRO A C 1
ATOM 1524 O O . PRO A 1 194 ? 15.228 -6.345 -26.683 1.00 88.31 194 PRO A O 1
ATOM 1527 N N . PRO A 1 195 ? 14.301 -5.710 -28.632 1.00 92.00 195 PRO A N 1
ATOM 1528 C CA . PRO A 1 195 ? 14.837 -6.849 -29.371 1.00 92.00 195 PRO A CA 1
ATOM 1529 C C . PRO A 1 195 ? 16.367 -6.761 -29.472 1.00 92.00 195 PRO A C 1
ATOM 1531 O O . PRO A 1 195 ? 16.947 -5.686 -29.313 1.00 92.00 195 PRO A O 1
ATOM 1534 N N . ALA A 1 196 ? 17.016 -7.892 -29.757 1.00 94.81 196 ALA A N 1
ATOM 1535 C CA . ALA A 1 196 ? 18.455 -7.930 -30.007 1.00 94.81 196 ALA A CA 1
ATOM 1536 C C . ALA A 1 196 ? 18.834 -6.940 -31.135 1.00 94.81 196 ALA A C 1
ATOM 1538 O O . ALA A 1 196 ? 18.122 -6.878 -32.146 1.00 94.81 196 ALA A O 1
ATOM 1539 N N . PRO A 1 197 ? 19.895 -6.127 -30.974 1.00 95.44 197 PRO A N 1
ATOM 1540 C CA . PRO A 1 197 ? 20.205 -5.067 -31.918 1.00 95.44 197 PRO A CA 1
ATOM 1541 C C . PRO A 1 197 ? 20.698 -5.635 -33.246 1.00 95.44 197 PRO A C 1
ATOM 1543 O O . PRO A 1 197 ? 21.532 -6.533 -33.297 1.00 95.44 197 PRO A O 1
ATOM 1546 N N . ILE A 1 198 ? 20.234 -5.054 -34.350 1.00 96.25 198 ILE A N 1
ATOM 1547 C CA . ILE A 1 198 ? 20.705 -5.437 -35.681 1.00 96.25 198 ILE A CA 1
ATOM 1548 C C . ILE A 1 198 ? 22.009 -4.692 -35.966 1.00 96.25 198 ILE A C 1
ATOM 1550 O O . ILE A 1 198 ? 22.019 -3.462 -36.096 1.00 96.25 198 ILE A O 1
ATOM 1554 N N . LEU A 1 199 ? 23.095 -5.456 -36.076 1.00 93.62 199 LEU A N 1
ATOM 1555 C CA . LEU A 1 199 ? 24.452 -4.952 -36.274 1.00 93.62 199 LEU A CA 1
ATOM 1556 C C . LEU A 1 199 ? 24.884 -5.100 -37.734 1.00 93.62 199 LEU A C 1
ATOM 1558 O O . LEU A 1 199 ? 24.638 -6.119 -38.377 1.00 93.62 199 LEU A O 1
ATOM 1562 N N . THR A 1 200 ? 25.574 -4.096 -38.263 1.00 91.94 200 THR A N 1
ATOM 1563 C CA . THR A 1 200 ? 26.207 -4.158 -39.586 1.00 91.94 200 THR A CA 1
ATOM 1564 C C . THR A 1 200 ? 27.599 -3.553 -39.508 1.00 91.94 200 THR A C 1
ATOM 1566 O O . THR A 1 200 ? 27.764 -2.446 -39.005 1.00 91.94 200 THR A O 1
ATOM 1569 N N . GLY A 1 201 ? 28.612 -4.263 -40.004 1.00 89.12 201 GLY A N 1
ATOM 1570 C CA . GLY A 1 201 ? 29.967 -3.721 -40.082 1.00 89.12 201 GLY A CA 1
ATOM 1571 C C . GLY A 1 201 ? 30.044 -2.644 -41.163 1.00 89.12 201 GLY A C 1
ATOM 1572 O O . GLY A 1 201 ? 29.538 -2.844 -42.267 1.00 89.12 201 GLY A O 1
ATOM 1573 N N . THR A 1 202 ? 30.690 -1.523 -40.860 1.00 87.06 202 THR A N 1
ATOM 1574 C CA . THR A 1 202 ? 30.908 -0.413 -41.797 1.00 87.06 202 THR A CA 1
ATOM 1575 C C . THR A 1 202 ? 32.355 0.083 -41.749 1.00 87.06 202 THR A C 1
ATOM 1577 O O . THR A 1 202 ? 33.077 -0.155 -40.782 1.00 87.06 202 THR A O 1
ATOM 1580 N N . GLY A 1 203 ? 32.798 0.779 -42.796 1.00 84.81 203 GLY A N 1
ATOM 1581 C CA . GLY A 1 203 ? 34.089 1.473 -42.799 1.00 84.81 203 GLY A CA 1
ATOM 1582 C C . GLY A 1 203 ? 34.035 2.834 -42.094 1.00 84.81 203 GLY A C 1
ATOM 1583 O O . GLY A 1 203 ? 32.959 3.318 -41.741 1.00 84.81 203 GLY A O 1
ATOM 1584 N N . GLY A 1 204 ? 35.199 3.470 -41.945 1.00 83.38 204 GLY A N 1
ATOM 1585 C CA . GLY A 1 204 ? 35.324 4.855 -41.472 1.00 83.38 204 GLY A CA 1
ATOM 1586 C C . GLY A 1 204 ? 35.511 5.027 -39.961 1.00 83.38 204 GLY A C 1
ATOM 1587 O O . GLY A 1 204 ? 35.356 6.139 -39.467 1.00 83.38 204 GLY A O 1
ATOM 1588 N N . GLY A 1 205 ? 35.836 3.956 -39.229 1.00 87.12 205 GLY A N 1
ATOM 1589 C CA . GLY A 1 205 ? 36.148 4.010 -37.797 1.00 87.12 205 GLY A CA 1
ATOM 1590 C C . GLY A 1 205 ? 37.592 3.641 -37.454 1.00 87.12 205 GLY A C 1
ATOM 1591 O O . GLY A 1 205 ? 38.475 3.602 -38.308 1.00 87.12 205 GLY A O 1
ATOM 1592 N N . THR A 1 206 ? 37.827 3.380 -36.174 1.00 89.25 206 THR A N 1
ATOM 1593 C CA . THR A 1 206 ? 39.111 3.001 -35.568 1.00 89.25 206 THR A CA 1
ATOM 1594 C C . THR A 1 206 ? 38.973 1.791 -34.640 1.00 89.25 206 THR A C 1
ATOM 1596 O O . THR A 1 206 ? 39.872 1.516 -33.843 1.00 89.25 206 THR A O 1
ATOM 1599 N N . LEU A 1 207 ? 37.859 1.051 -34.723 1.00 88.44 207 LEU A N 1
ATOM 1600 C CA . LEU A 1 207 ? 37.677 -0.171 -33.945 1.00 88.44 207 LEU A CA 1
ATOM 1601 C C . LEU A 1 207 ? 38.719 -1.221 -34.345 1.00 88.44 207 LEU A C 1
ATOM 1603 O O . LEU A 1 207 ? 38.992 -1.434 -35.528 1.00 88.44 207 LEU A O 1
ATOM 1607 N N . ALA A 1 208 ? 39.303 -1.860 -33.335 1.00 87.62 208 ALA A N 1
ATOM 1608 C CA . ALA A 1 208 ? 40.292 -2.909 -33.510 1.00 87.62 208 ALA A CA 1
ATOM 1609 C C . ALA A 1 208 ? 39.655 -4.202 -34.041 1.00 87.62 208 ALA A C 1
ATOM 1611 O O . ALA A 1 208 ? 38.458 -4.442 -33.897 1.00 87.62 208 ALA A O 1
ATOM 1612 N N . THR A 1 209 ? 40.483 -5.071 -34.613 1.00 85.94 209 THR A N 1
ATOM 1613 C CA . THR A 1 209 ? 40.072 -6.427 -34.984 1.00 85.94 209 THR A CA 1
ATOM 1614 C C . THR A 1 209 ? 39.633 -7.215 -33.749 1.00 85.94 209 THR A C 1
ATOM 1616 O O . THR A 1 209 ? 40.365 -7.286 -32.759 1.00 85.94 209 THR A O 1
ATOM 1619 N N . GLY A 1 210 ? 38.472 -7.862 -33.825 1.00 86.75 210 GLY A N 1
ATOM 1620 C CA . GLY A 1 210 ? 37.990 -8.761 -32.784 1.00 86.75 210 GLY A CA 1
ATOM 1621 C C . GLY A 1 210 ? 36.476 -8.909 -32.739 1.00 86.75 210 GLY A C 1
ATOM 1622 O O . GLY A 1 210 ? 35.740 -8.441 -33.613 1.00 86.75 210 GLY A O 1
ATOM 1623 N N . VAL A 1 211 ? 36.025 -9.595 -31.691 1.00 86.31 211 VAL A N 1
ATOM 1624 C CA . VAL A 1 211 ? 34.609 -9.842 -31.427 1.00 86.31 211 VAL A CA 1
ATOM 1625 C C . VAL A 1 211 ? 34.057 -8.758 -30.510 1.00 86.31 211 VAL A C 1
ATOM 1627 O O . VAL A 1 211 ? 34.575 -8.545 -29.412 1.00 86.31 211 VAL A O 1
ATOM 1630 N N . TYR A 1 212 ? 32.983 -8.114 -30.957 1.00 88.31 212 TYR A N 1
ATOM 1631 C CA . TYR A 1 212 ? 32.226 -7.114 -30.215 1.00 88.31 212 TYR A CA 1
ATOM 1632 C C . TYR A 1 212 ? 30.853 -7.662 -29.854 1.00 88.31 212 TYR A C 1
ATOM 1634 O O . TYR A 1 212 ? 30.177 -8.272 -30.685 1.00 88.31 212 TYR A O 1
ATOM 1642 N N . ARG A 1 213 ? 30.426 -7.402 -28.622 1.00 89.31 213 ARG A N 1
ATOM 1643 C CA . ARG A 1 213 ? 29.092 -7.714 -28.118 1.00 89.31 213 ARG A CA 1
ATOM 1644 C C . ARG A 1 213 ? 28.360 -6.406 -27.878 1.00 89.31 213 ARG A C 1
ATOM 1646 O O . ARG A 1 213 ? 28.946 -5.451 -27.364 1.00 89.31 213 ARG A O 1
ATOM 1653 N N . VAL A 1 214 ? 27.108 -6.351 -28.314 1.00 91.25 214 VAL A N 1
ATOM 1654 C CA . VAL A 1 214 ? 26.288 -5.144 -28.284 1.00 91.25 214 VAL A CA 1
ATOM 1655 C C . VAL A 1 214 ? 24.924 -5.474 -27.710 1.00 91.25 214 VAL A C 1
ATOM 1657 O O . VAL A 1 214 ? 24.264 -6.424 -28.140 1.00 91.25 214 VAL A O 1
ATOM 1660 N N . VAL A 1 215 ? 24.479 -4.633 -26.786 1.00 92.31 215 VAL A N 1
ATOM 1661 C CA . VAL A 1 215 ? 23.094 -4.592 -26.320 1.00 92.31 215 VAL A CA 1
ATOM 1662 C C . VAL A 1 215 ? 22.564 -3.169 -26.407 1.00 92.31 215 VAL A C 1
ATOM 1664 O O . VAL A 1 215 ? 23.322 -2.195 -26.448 1.00 92.31 215 VAL A O 1
ATOM 1667 N N . ILE A 1 216 ? 21.242 -3.051 -26.435 1.00 92.25 216 ILE A N 1
ATOM 1668 C CA . ILE A 1 216 ? 20.544 -1.767 -26.425 1.00 92.25 216 ILE A CA 1
ATOM 1669 C C . ILE A 1 216 ? 19.464 -1.751 -25.352 1.00 92.25 216 ILE A C 1
ATOM 1671 O O . ILE A 1 216 ? 18.941 -2.791 -24.958 1.00 92.25 216 ILE A O 1
ATOM 1675 N N . THR A 1 217 ? 19.094 -0.561 -24.913 1.00 89.19 217 THR A N 1
ATOM 1676 C CA . THR A 1 217 ? 18.022 -0.308 -23.940 1.00 89.19 217 THR A CA 1
ATOM 1677 C C . THR A 1 217 ? 17.085 0.749 -24.509 1.00 89.19 217 THR A C 1
ATOM 1679 O O . THR A 1 217 ? 17.535 1.622 -25.243 1.00 89.19 217 THR A O 1
ATOM 1682 N N . TYR A 1 218 ? 15.794 0.724 -24.178 1.00 89.00 218 TYR A N 1
ATOM 1683 C CA . TYR A 1 218 ? 14.929 1.877 -24.434 1.00 89.00 218 TYR A CA 1
ATOM 1684 C C . TYR A 1 218 ? 15.027 2.888 -23.297 1.00 89.00 218 TYR A C 1
ATOM 1686 O O . TYR A 1 218 ? 15.224 2.522 -22.140 1.00 89.00 218 TYR A O 1
ATOM 1694 N N . VAL A 1 219 ? 14.801 4.156 -23.633 1.00 83.88 219 VAL A N 1
ATOM 1695 C CA . VAL A 1 219 ? 14.765 5.287 -22.707 1.00 83.88 219 VAL A CA 1
ATOM 1696 C C . VAL A 1 219 ? 13.458 6.054 -22.891 1.00 83.88 219 VAL A C 1
ATOM 1698 O O . VAL A 1 219 ? 13.019 6.297 -24.018 1.00 83.88 219 VAL A O 1
ATOM 1701 N N . ASN A 1 220 ? 12.843 6.466 -21.784 1.00 80.94 220 ASN A N 1
ATOM 1702 C CA . ASN A 1 220 ? 11.821 7.510 -21.757 1.00 80.94 220 ASN A CA 1
ATOM 1703 C C . ASN A 1 220 ? 12.060 8.456 -20.566 1.00 80.94 220 ASN A C 1
ATOM 1705 O O . ASN A 1 220 ? 13.070 8.364 -19.872 1.00 80.94 220 ASN A O 1
ATOM 1709 N N . VAL A 1 221 ? 11.117 9.365 -20.312 1.00 70.12 221 VAL A N 1
ATOM 1710 C CA . VAL A 1 221 ? 11.201 10.336 -19.202 1.00 70.12 221 VAL A CA 1
ATOM 1711 C C . VAL A 1 221 ? 11.245 9.700 -17.806 1.00 70.12 221 VAL A C 1
ATOM 1713 O O . VAL A 1 221 ? 11.561 10.381 -16.838 1.00 70.12 221 VAL A O 1
ATOM 1716 N N . LEU A 1 222 ? 10.923 8.412 -17.686 1.00 69.44 222 LEU A N 1
ATOM 1717 C CA . LEU A 1 222 ? 10.867 7.672 -16.426 1.00 69.44 222 LEU A CA 1
ATOM 1718 C C . LEU A 1 222 ? 12.087 6.753 -16.223 1.00 69.44 222 LEU A C 1
ATOM 1720 O O . LEU A 1 222 ? 12.177 6.075 -15.198 1.00 69.44 222 LEU A O 1
ATOM 1724 N N . GLY A 1 223 ? 13.017 6.719 -17.183 1.00 74.06 223 GLY A N 1
ATOM 1725 C CA . GLY A 1 223 ? 14.287 6.008 -17.070 1.00 74.06 223 GLY A CA 1
ATOM 1726 C C . GLY A 1 223 ? 14.583 5.094 -18.253 1.00 74.06 223 GLY A C 1
ATOM 1727 O O . GLY A 1 223 ? 14.170 5.343 -19.385 1.00 74.06 223 GLY A O 1
ATOM 1728 N N . GLU A 1 224 ? 15.326 4.029 -17.974 1.00 79.00 224 GLU A N 1
ATOM 1729 C CA . GLU A 1 224 ? 15.927 3.143 -18.967 1.00 79.00 224 GLU A CA 1
ATOM 1730 C C . GLU A 1 224 ? 15.578 1.672 -18.697 1.00 79.00 224 GLU A C 1
ATOM 1732 O O . GLU A 1 224 ? 15.388 1.267 -17.548 1.00 79.00 224 GLU A O 1
ATOM 1737 N N . THR A 1 225 ? 15.410 0.871 -19.752 1.00 78.50 225 THR A N 1
ATOM 1738 C CA . THR A 1 225 ? 15.036 -0.547 -19.633 1.00 78.50 225 THR A CA 1
ATOM 1739 C C . THR A 1 225 ? 16.225 -1.441 -19.298 1.00 78.50 225 THR A C 1
ATOM 1741 O O . THR A 1 225 ? 17.379 -1.034 -19.397 1.00 78.50 225 THR A O 1
ATOM 1744 N N . ARG A 1 226 ? 15.945 -2.727 -19.036 1.00 77.81 226 ARG A N 1
ATOM 1745 C CA . ARG A 1 226 ? 16.947 -3.787 -19.209 1.00 77.81 226 ARG A CA 1
ATOM 1746 C C . ARG A 1 226 ? 17.529 -3.786 -20.624 1.00 77.81 226 ARG A C 1
ATOM 1748 O O . ARG A 1 226 ? 16.804 -3.416 -21.561 1.00 77.81 226 ARG A O 1
ATOM 1755 N N . PRO A 1 227 ? 18.780 -4.253 -20.782 1.00 84.25 227 PRO A N 1
ATOM 1756 C CA . PRO A 1 227 ? 19.357 -4.487 -22.092 1.00 84.25 227 PRO A CA 1
ATOM 1757 C C . PRO A 1 227 ? 18.571 -5.562 -22.836 1.00 84.25 227 PRO A C 1
ATOM 1759 O O . PRO A 1 227 ? 18.011 -6.486 -22.236 1.00 84.25 227 PRO A O 1
ATOM 1762 N N . SER A 1 228 ? 18.564 -5.438 -24.154 1.00 89.44 228 SER A N 1
ATOM 1763 C CA . SER A 1 228 ? 18.181 -6.485 -25.089 1.00 89.44 228 SER A CA 1
ATOM 1764 C C . SER A 1 228 ? 18.965 -7.778 -24.856 1.00 89.44 228 SER A C 1
ATOM 1766 O O . SER A 1 228 ? 19.990 -7.801 -24.174 1.00 89.44 228 SER A O 1
ATOM 1768 N N . GLN A 1 229 ? 18.546 -8.856 -25.524 1.00 88.88 229 GLN A N 1
ATOM 1769 C CA . GLN A 1 229 ? 19.488 -9.941 -25.791 1.00 88.88 229 GLN A CA 1
ATOM 1770 C C . GLN A 1 229 ? 20.711 -9.398 -26.541 1.00 88.88 229 GLN A C 1
ATOM 1772 O O . GLN A 1 229 ? 20.618 -8.438 -27.314 1.00 88.88 229 GLN A O 1
ATOM 1777 N N . GLU A 1 230 ? 21.856 -10.015 -26.283 1.00 89.62 230 GLU A N 1
ATOM 1778 C CA . GLU A 1 230 ? 23.117 -9.644 -26.902 1.00 89.62 230 GLU A CA 1
ATOM 1779 C C . GLU A 1 230 ? 23.123 -9.983 -28.391 1.00 89.62 230 GLU A C 1
ATOM 1781 O O . GLU A 1 230 ? 22.642 -11.034 -28.814 1.00 89.62 230 GLU A O 1
ATOM 1786 N N . SER A 1 231 ? 23.698 -9.092 -29.193 1.00 91.94 231 SER A N 1
ATOM 1787 C CA . SER A 1 231 ? 24.137 -9.412 -30.546 1.00 91.94 231 SER A CA 1
ATOM 1788 C C . SER A 1 231 ? 25.642 -9.283 -30.649 1.00 91.94 231 SER A C 1
ATOM 1790 O O . SER A 1 231 ? 26.253 -8.378 -30.081 1.00 91.94 231 SER A O 1
ATOM 1792 N N . THR A 1 232 ? 26.242 -10.200 -31.393 1.00 89.88 232 THR A N 1
ATOM 1793 C CA . THR A 1 232 ? 27.684 -10.250 -31.591 1.00 89.88 232 THR A CA 1
ATOM 1794 C C . THR A 1 232 ? 28.009 -9.874 -33.028 1.00 89.88 232 THR A C 1
ATOM 1796 O O . THR A 1 232 ? 27.348 -10.330 -33.961 1.00 89.88 232 THR A O 1
ATOM 1799 N N . ILE A 1 233 ? 29.046 -9.065 -33.218 1.00 88.31 233 ILE A N 1
ATOM 1800 C CA . ILE A 1 233 ? 29.629 -8.811 -34.530 1.00 88.31 233 ILE A CA 1
ATOM 1801 C C . ILE A 1 233 ? 31.142 -8.952 -34.467 1.00 88.31 233 ILE A C 1
ATOM 1803 O O . ILE A 1 233 ? 31.801 -8.541 -33.514 1.00 88.31 233 ILE A O 1
ATOM 1807 N N . CYS A 1 234 ? 31.688 -9.538 -35.517 1.00 86.44 234 CYS A N 1
ATOM 1808 C CA . CYS A 1 234 ? 33.112 -9.717 -35.697 1.00 86.44 234 CYS A CA 1
ATOM 1809 C C . CYS A 1 234 ? 33.641 -8.670 -36.679 1.00 86.44 234 CYS A C 1
ATOM 1811 O O . CYS A 1 234 ? 33.064 -8.522 -37.757 1.00 86.44 234 CYS A O 1
ATOM 1813 N N . LEU A 1 235 ? 34.727 -7.976 -36.335 1.00 86.19 235 LEU A N 1
ATOM 1814 C CA . LEU A 1 235 ? 35.409 -7.017 -37.211 1.00 86.19 235 LEU A CA 1
ATOM 1815 C C . LEU A 1 235 ? 36.851 -7.465 -37.484 1.00 86.19 235 LEU A C 1
ATOM 1817 O O . LEU A 1 235 ? 37.546 -7.890 -36.562 1.00 86.19 235 LEU A O 1
ATOM 1821 N N . GLY A 1 236 ? 37.318 -7.335 -38.727 1.00 71.38 236 GLY A N 1
ATOM 1822 C CA . GLY A 1 236 ? 38.701 -7.627 -39.121 1.00 71.38 236 GLY A CA 1
ATOM 1823 C C . GLY A 1 236 ? 39.034 -9.117 -39.326 1.00 71.38 236 GLY A C 1
ATOM 1824 O O . GLY A 1 236 ? 38.192 -10.008 -39.205 1.00 71.38 236 GLY A O 1
ATOM 1825 N N . GLY A 1 237 ? 40.291 -9.393 -39.699 1.00 58.97 237 GLY A N 1
ATOM 1826 C CA . GLY A 1 237 ? 40.788 -10.744 -39.992 1.00 58.97 237 GLY A CA 1
ATOM 1827 C C . GLY A 1 237 ? 40.958 -11.611 -38.738 1.00 58.97 237 GLY A C 1
ATOM 1828 O O . GLY A 1 237 ? 41.540 -11.164 -37.758 1.00 58.97 237 GLY A O 1
ATOM 1829 N N . GLY A 1 238 ? 40.475 -12.858 -38.776 1.00 62.06 238 GLY A N 1
ATOM 1830 C CA . GLY A 1 238 ? 40.536 -13.808 -37.648 1.00 62.06 238 GLY A CA 1
ATOM 1831 C C . GLY A 1 238 ? 39.175 -14.220 -37.076 1.00 62.06 238 GLY A C 1
ATOM 1832 O O . GLY A 1 238 ? 39.124 -15.012 -36.142 1.00 62.06 238 GLY A O 1
ATOM 1833 N N . CYS A 1 239 ? 38.077 -13.718 -37.643 1.00 59.62 239 CYS A N 1
ATOM 1834 C CA . CYS A 1 239 ? 36.710 -14.074 -37.272 1.00 59.62 239 CYS A CA 1
ATOM 1835 C C . CYS A 1 239 ? 35.861 -14.369 -38.524 1.00 59.62 239 CYS A C 1
ATOM 1837 O O . CYS A 1 239 ? 36.147 -13.853 -39.607 1.00 59.62 239 CYS A O 1
ATOM 1839 N N . THR A 1 240 ? 34.813 -15.187 -38.395 1.00 57.34 240 THR A N 1
ATOM 1840 C CA . THR A 1 240 ? 33.939 -15.606 -39.505 1.00 57.34 240 THR A CA 1
ATOM 1841 C C . THR A 1 240 ? 32.516 -15.055 -39.353 1.00 57.34 240 THR A C 1
ATOM 1843 O O . THR A 1 240 ? 31.937 -15.189 -38.274 1.00 57.34 240 THR A O 1
ATOM 1846 N N . PRO A 1 241 ? 31.917 -14.469 -40.414 1.00 56.44 241 PRO A N 1
ATOM 1847 C CA . PRO A 1 241 ? 32.487 -14.195 -41.741 1.00 56.44 241 PRO A CA 1
ATOM 1848 C C . PRO A 1 241 ? 33.428 -12.972 -41.742 1.00 56.44 241 PRO A C 1
ATOM 1850 O O . PRO A 1 241 ? 33.176 -11.984 -41.056 1.00 56.44 241 PRO A O 1
ATOM 1853 N N . SER A 1 242 ? 34.513 -13.032 -42.522 1.00 56.12 242 SER A N 1
ATOM 1854 C CA . SER A 1 242 ? 35.541 -11.983 -42.556 1.00 56.12 242 SER A CA 1
ATOM 1855 C C . SER A 1 242 ? 35.003 -10.678 -43.146 1.00 56.12 242 SER A C 1
ATOM 1857 O O . SER A 1 242 ? 34.487 -10.678 -44.264 1.00 56.12 242 SER A O 1
ATOM 1859 N N . ASN A 1 243 ? 35.193 -9.556 -42.454 1.00 62.62 243 ASN A N 1
ATOM 1860 C CA . ASN A 1 243 ? 34.983 -8.223 -43.018 1.00 62.62 243 ASN A CA 1
ATOM 1861 C C . ASN A 1 243 ? 36.173 -7.309 -42.678 1.00 62.62 243 ASN A C 1
ATOM 1863 O O . ASN A 1 243 ? 36.802 -7.463 -41.637 1.00 62.62 243 ASN A O 1
ATOM 1867 N N . THR A 1 244 ? 36.506 -6.368 -43.564 1.00 71.44 244 THR A N 1
ATOM 1868 C CA . THR A 1 244 ? 37.578 -5.368 -43.362 1.00 71.44 244 THR A CA 1
ATOM 1869 C C . THR A 1 244 ? 37.066 -4.098 -42.677 1.00 71.44 244 THR A C 1
ATOM 1871 O O . THR A 1 244 ? 37.695 -3.045 -42.756 1.00 71.44 244 THR A O 1
ATOM 1874 N N . ASN A 1 245 ? 35.880 -4.170 -42.075 1.00 84.00 245 ASN A N 1
ATOM 1875 C CA . ASN A 1 245 ? 35.217 -3.027 -41.473 1.00 84.00 245 ASN A CA 1
ATOM 1876 C C . ASN A 1 245 ? 35.838 -2.701 -40.113 1.00 84.00 245 ASN A C 1
ATOM 1878 O O . ASN A 1 245 ? 36.369 -3.571 -39.428 1.00 84.00 245 ASN A O 1
ATOM 1882 N N . ASN A 1 246 ? 35.752 -1.432 -39.728 1.00 87.00 246 ASN A N 1
ATOM 1883 C CA . ASN A 1 246 ? 36.356 -0.886 -38.511 1.00 87.00 246 ASN A CA 1
ATOM 1884 C C . ASN A 1 246 ? 35.403 0.067 -37.766 1.00 87.00 246 ASN A C 1
ATOM 1886 O O . ASN A 1 246 ? 35.828 0.882 -36.947 1.00 87.00 246 ASN A O 1
ATOM 1890 N N . ALA A 1 247 ? 34.111 -0.041 -38.066 1.00 90.88 247 ALA A N 1
ATOM 1891 C CA . ALA A 1 247 ? 33.004 0.601 -37.381 1.00 90.88 247 ALA A CA 1
ATOM 1892 C C . ALA A 1 247 ? 31.794 -0.350 -37.346 1.00 90.88 247 ALA A C 1
ATOM 1894 O O . ALA A 1 247 ? 31.678 -1.267 -38.166 1.00 90.88 247 ALA A O 1
ATOM 1895 N N . ILE A 1 248 ? 30.883 -0.125 -36.400 1.00 92.06 248 ILE A N 1
ATOM 1896 C CA . ILE A 1 248 ? 29.636 -0.890 -36.260 1.00 92.06 248 ILE A CA 1
ATOM 1897 C C . ILE A 1 248 ? 28.468 0.070 -36.426 1.00 92.06 248 ILE A C 1
ATOM 1899 O O . ILE A 1 248 ? 28.325 1.006 -35.644 1.00 92.06 248 ILE A O 1
ATOM 1903 N N . ARG A 1 249 ? 27.597 -0.184 -37.398 1.00 94.19 249 ARG A N 1
ATOM 1904 C CA . ARG A 1 249 ? 26.288 0.459 -37.485 1.00 94.19 249 ARG A CA 1
ATOM 1905 C C . ARG A 1 249 ? 25.266 -0.359 -36.704 1.00 94.19 249 ARG A C 1
ATOM 1907 O O . ARG A 1 249 ? 25.070 -1.541 -36.982 1.00 94.19 249 ARG A O 1
ATOM 1914 N N . ILE A 1 250 ? 24.590 0.293 -35.769 1.00 95.44 250 ILE A N 1
ATOM 1915 C CA . ILE A 1 250 ? 23.463 -0.239 -35.010 1.00 95.44 250 ILE A CA 1
ATOM 1916 C C . ILE A 1 250 ? 22.203 0.363 -35.605 1.00 95.44 250 ILE A C 1
ATOM 1918 O O . ILE A 1 250 ? 22.002 1.581 -35.578 1.00 95.44 250 ILE A O 1
ATOM 1922 N N . THR A 1 251 ? 21.364 -0.493 -36.179 1.00 96.69 251 THR A N 1
ATOM 1923 C CA . THR A 1 251 ? 20.066 -0.051 -36.688 1.00 96.69 251 THR A CA 1
ATOM 1924 C C . THR A 1 251 ? 19.185 0.355 -35.515 1.00 96.69 251 THR A C 1
ATOM 1926 O O . THR A 1 251 ? 19.143 -0.346 -34.504 1.00 96.69 251 THR A O 1
ATOM 1929 N N . SER A 1 252 ? 18.484 1.483 -35.657 1.00 95.94 252 SER A N 1
ATOM 1930 C CA . SER A 1 252 ? 17.550 1.940 -34.629 1.00 95.94 252 SER A CA 1
ATOM 1931 C C . SER A 1 252 ? 16.543 0.835 -34.291 1.00 95.94 252 SER A C 1
ATOM 1933 O O . SER A 1 252 ? 15.993 0.227 -35.218 1.00 95.94 252 SER A O 1
ATOM 1935 N N . PRO A 1 253 ? 16.291 0.551 -33.003 1.00 95.00 253 PRO A N 1
ATOM 1936 C CA . PRO A 1 253 ? 15.257 -0.398 -32.636 1.00 95.00 253 PRO A CA 1
ATOM 1937 C C . PRO A 1 253 ? 13.871 0.100 -33.077 1.00 95.00 253 PRO A C 1
ATOM 1939 O O . PRO A 1 253 ? 13.661 1.310 -33.216 1.00 95.00 253 PRO A O 1
ATOM 1942 N N . PRO A 1 254 ? 12.902 -0.811 -33.283 1.00 92.88 254 PRO A N 1
ATOM 1943 C CA . PRO A 1 254 ? 11.533 -0.427 -33.599 1.00 92.88 254 PRO A CA 1
ATOM 1944 C C . PRO A 1 254 ? 10.962 0.533 -32.553 1.00 92.88 254 PRO A C 1
ATOM 1946 O O . PRO A 1 254 ? 11.243 0.406 -31.364 1.00 92.88 254 PRO A O 1
ATOM 1949 N N . ALA A 1 255 ? 10.102 1.459 -32.972 1.00 88.31 255 ALA A N 1
ATOM 1950 C CA . ALA A 1 255 ? 9.403 2.309 -32.017 1.00 88.31 255 ALA A CA 1
ATOM 1951 C C . ALA A 1 255 ? 8.550 1.468 -31.050 1.00 88.31 255 ALA A C 1
ATOM 1953 O O . ALA A 1 255 ? 7.839 0.551 -31.466 1.00 88.31 255 ALA A O 1
ATOM 1954 N N . GLN A 1 256 ? 8.626 1.783 -29.755 1.00 80.38 256 GLN A N 1
ATOM 1955 C CA . GLN A 1 256 ? 7.880 1.106 -28.694 1.00 80.38 256 GLN A CA 1
ATOM 1956 C C . GLN A 1 256 ? 7.201 2.124 -27.786 1.00 80.38 256 GLN A C 1
ATOM 1958 O O . GLN A 1 256 ? 7.874 2.795 -27.011 1.00 80.38 256 GLN A O 1
ATOM 1963 N N . ALA A 1 257 ? 5.868 2.187 -27.834 1.00 76.38 257 ALA A N 1
ATOM 1964 C CA . ALA A 1 257 ? 5.033 2.978 -26.928 1.00 76.38 257 ALA A CA 1
ATOM 1965 C C . ALA A 1 257 ? 5.631 4.367 -26.594 1.00 76.38 257 ALA A C 1
ATOM 1967 O O . ALA A 1 257 ? 5.763 5.209 -27.476 1.00 76.38 257 ALA A O 1
ATOM 1968 N N . SER A 1 258 ? 5.997 4.594 -25.327 1.00 76.00 258 SER A N 1
ATOM 1969 C CA . SER A 1 258 ? 6.552 5.852 -24.807 1.00 76.00 258 SER A CA 1
ATOM 1970 C C . SER A 1 258 ? 8.075 5.999 -24.936 1.00 76.00 258 SER A C 1
ATOM 1972 O O . SER A 1 258 ? 8.633 6.913 -24.334 1.00 76.00 258 SER A O 1
ATOM 1974 N N . ALA A 1 259 ? 8.773 5.087 -25.620 1.00 85.19 259 ALA A N 1
ATOM 1975 C CA . ALA A 1 259 ? 10.218 5.180 -25.808 1.00 85.19 259 ALA A CA 1
ATOM 1976 C C . ALA A 1 259 ? 10.549 6.431 -26.632 1.00 85.19 259 ALA A C 1
ATOM 1978 O O . ALA A 1 259 ? 10.175 6.532 -27.800 1.00 85.19 259 ALA A O 1
ATOM 1979 N N . SER A 1 260 ? 11.252 7.382 -26.023 1.00 87.75 260 SER A N 1
ATOM 1980 C CA . SER A 1 260 ? 11.748 8.580 -26.704 1.00 87.75 260 SER A CA 1
ATOM 1981 C C . SER A 1 260 ? 13.140 8.362 -27.298 1.00 87.75 260 SER A C 1
ATOM 1983 O O . SER A 1 260 ? 13.528 9.058 -28.236 1.00 87.75 260 SER A O 1
ATOM 1985 N N . GLY A 1 261 ? 13.884 7.375 -26.795 1.00 92.19 261 GLY A N 1
ATOM 1986 C CA . GLY A 1 261 ? 15.211 7.043 -27.289 1.00 92.19 261 GLY A CA 1
ATOM 1987 C C . GLY A 1 261 ? 15.687 5.651 -26.896 1.00 92.19 261 GLY A C 1
ATOM 1988 O O . GLY A 1 261 ? 14.933 4.843 -26.354 1.00 92.19 261 GLY A O 1
ATOM 1989 N N . TYR A 1 262 ? 16.954 5.383 -27.184 1.00 93.25 262 TYR A N 1
ATOM 1990 C CA . TYR A 1 262 ? 17.660 4.168 -26.815 1.00 93.25 262 TYR A CA 1
ATOM 1991 C C . TYR A 1 262 ? 19.139 4.460 -26.531 1.00 93.25 262 TYR A C 1
ATOM 1993 O O . TYR A 1 262 ? 19.713 5.381 -27.120 1.00 93.25 262 TYR A O 1
ATOM 2001 N N . ASN A 1 263 ? 19.752 3.691 -25.628 1.00 92.56 263 ASN A N 1
ATOM 2002 C CA . ASN A 1 263 ? 21.201 3.712 -25.413 1.00 92.56 263 ASN A CA 1
ATOM 2003 C C . ASN A 1 263 ? 21.840 2.468 -26.030 1.00 92.56 263 ASN A C 1
ATOM 2005 O O . ASN A 1 263 ? 21.189 1.434 -26.197 1.00 92.56 263 ASN A O 1
ATOM 2009 N N . VAL A 1 264 ? 23.127 2.577 -26.359 1.00 92.50 264 VAL A N 1
ATOM 2010 C CA . VAL A 1 264 ? 23.926 1.486 -26.919 1.00 92.50 264 VAL A CA 1
ATOM 2011 C C . VAL A 1 264 ? 25.075 1.179 -25.974 1.00 92.50 264 VAL A C 1
ATOM 2013 O O . VAL A 1 264 ? 25.798 2.084 -25.562 1.00 92.50 264 VAL A O 1
ATOM 2016 N N . TYR A 1 265 ? 25.258 -0.098 -25.666 1.00 91.19 265 TYR A N 1
ATOM 2017 C CA . TYR A 1 265 ? 26.343 -0.585 -24.826 1.00 91.19 265 TYR A CA 1
ATOM 2018 C C . TYR A 1 265 ? 27.178 -1.571 -25.618 1.00 91.19 265 TYR A C 1
ATOM 2020 O O . TYR A 1 265 ? 26.635 -2.468 -26.266 1.00 91.19 265 TYR A O 1
ATOM 2028 N N . VAL A 1 266 ? 28.496 -1.387 -25.575 1.00 88.81 266 VAL A N 1
ATOM 2029 C CA . VAL A 1 266 ? 29.444 -2.212 -26.323 1.00 88.81 266 VAL A CA 1
ATOM 2030 C C . VAL A 1 266 ? 30.559 -2.709 -25.422 1.00 88.81 266 VAL A C 1
ATOM 2032 O O . VAL A 1 266 ? 31.121 -1.950 -24.630 1.00 88.81 266 VAL A O 1
ATOM 2035 N N . THR A 1 267 ? 30.902 -3.986 -25.583 1.00 86.44 267 THR A N 1
ATOM 2036 C CA . THR A 1 267 ? 32.113 -4.571 -25.003 1.00 86.44 267 THR A CA 1
ATOM 2037 C C . THR A 1 267 ? 33.315 -4.321 -25.907 1.00 86.44 267 THR A C 1
ATOM 2039 O O . THR A 1 267 ? 33.218 -4.435 -27.131 1.00 86.44 267 THR A O 1
ATOM 2042 N N . ALA A 1 268 ? 34.482 -4.063 -25.318 1.00 79.81 268 ALA A N 1
ATOM 2043 C CA . ALA A 1 268 ? 35.736 -4.014 -26.068 1.00 79.81 268 ALA A CA 1
ATOM 2044 C C . ALA A 1 268 ? 36.056 -5.359 -26.759 1.00 79.81 268 ALA A C 1
ATOM 2046 O O . ALA A 1 268 ? 35.582 -6.419 -26.339 1.00 79.81 268 ALA A O 1
ATOM 2047 N N . ALA A 1 269 ? 36.887 -5.305 -27.804 1.00 80.62 269 ALA A N 1
ATOM 2048 C CA . ALA A 1 269 ? 37.286 -6.473 -28.586 1.00 80.62 269 ALA A CA 1
ATOM 2049 C C . ALA A 1 269 ? 37.867 -7.585 -27.695 1.00 80.62 269 ALA A C 1
ATOM 2051 O O . ALA A 1 269 ? 38.834 -7.362 -26.967 1.00 80.62 269 ALA A O 1
ATOM 2052 N N . ASN A 1 270 ? 37.299 -8.792 -27.794 1.00 74.56 270 ASN A N 1
ATOM 2053 C CA . ASN A 1 270 ? 37.778 -10.010 -27.122 1.00 74.56 270 ASN A CA 1
ATOM 2054 C C . ASN A 1 270 ? 37.828 -9.938 -25.575 1.00 74.56 270 ASN A C 1
ATOM 2056 O O . ASN A 1 270 ? 38.565 -10.700 -24.948 1.00 74.56 270 ASN A O 1
ATOM 2060 N N . GLY A 1 271 ? 37.058 -9.045 -24.942 1.00 66.81 271 GLY A N 1
ATOM 2061 C CA . GLY A 1 271 ? 36.950 -8.983 -23.480 1.00 66.81 271 GLY A CA 1
ATOM 2062 C C . GLY A 1 271 ? 36.355 -10.266 -22.876 1.00 66.81 271 GLY A C 1
ATOM 2063 O O . GLY A 1 271 ? 35.352 -10.780 -23.366 1.00 66.81 271 GLY A O 1
ATOM 2064 N N . ALA A 1 272 ? 36.968 -10.776 -21.798 1.00 54.41 272 ALA A N 1
ATOM 2065 C CA . ALA A 1 272 ? 36.544 -11.999 -21.096 1.00 54.41 272 ALA A CA 1
ATOM 2066 C C . ALA A 1 272 ? 35.284 -11.821 -20.220 1.00 54.41 272 ALA A C 1
ATOM 2068 O O . ALA A 1 272 ? 34.729 -12.802 -19.731 1.00 54.41 272 ALA A O 1
ATOM 2069 N N . SER A 1 273 ? 34.839 -10.580 -20.016 1.00 56.53 273 SER A N 1
ATOM 2070 C CA . SER A 1 273 ? 33.630 -10.228 -19.272 1.00 56.53 273 SER A CA 1
ATOM 2071 C C . SER A 1 273 ? 32.920 -9.058 -19.954 1.00 56.53 273 SER A C 1
ATOM 2073 O O . SER A 1 273 ? 33.510 -8.381 -20.801 1.00 56.53 273 SER A O 1
ATOM 2075 N N . LEU A 1 274 ? 31.671 -8.821 -19.557 1.00 56.59 274 LEU A N 1
ATOM 2076 C CA . LEU A 1 274 ? 30.828 -7.686 -19.933 1.00 56.59 274 LEU A CA 1
ATOM 2077 C C . LEU A 1 274 ? 31.405 -6.356 -19.395 1.00 56.59 274 LEU A C 1
ATOM 2079 O O . LEU A 1 274 ? 30.786 -5.670 -18.586 1.00 56.59 274 LEU A O 1
ATOM 2083 N N . THR A 1 275 ? 32.625 -5.982 -19.789 1.00 58.47 275 THR A N 1
ATOM 2084 C CA . THR A 1 275 ? 33.183 -4.649 -19.521 1.00 58.47 275 THR A CA 1
ATOM 2085 C C . THR A 1 275 ? 32.521 -3.672 -20.490 1.00 58.47 275 THR A C 1
ATOM 2087 O O . THR A 1 275 ? 33.081 -3.301 -21.523 1.00 58.47 275 THR A O 1
ATOM 2090 N N . GLU A 1 276 ? 31.259 -3.368 -20.214 1.00 67.19 276 GLU A N 1
ATOM 2091 C CA . GLU A 1 276 ? 30.370 -2.613 -21.086 1.00 67.19 276 GLU A CA 1
ATOM 2092 C C . GLU A 1 276 ? 30.476 -1.132 -20.798 1.00 67.19 276 GLU A C 1
ATOM 2094 O O . GLU A 1 276 ? 30.445 -0.693 -19.650 1.00 67.19 276 GLU A O 1
ATOM 2099 N N . THR A 1 277 ? 30.578 -0.357 -21.868 1.00 70.62 277 THR A N 1
ATOM 2100 C CA . THR A 1 277 ? 30.615 1.098 -21.790 1.00 70.62 277 THR A CA 1
ATOM 2101 C C . THR A 1 277 ? 29.470 1.648 -22.620 1.00 70.62 277 THR A C 1
ATOM 2103 O O . THR A 1 277 ? 29.297 1.279 -23.787 1.00 70.62 277 THR A O 1
ATOM 2106 N N . LYS A 1 278 ? 28.639 2.491 -21.998 1.00 80.62 278 LYS A N 1
ATOM 2107 C CA . LYS A 1 278 ? 27.609 3.258 -22.696 1.00 80.62 278 LYS A CA 1
ATOM 2108 C C . LYS A 1 278 ? 28.267 4.118 -23.773 1.00 80.62 278 LYS A C 1
ATOM 2110 O O . LYS A 1 278 ? 29.051 5.014 -23.468 1.00 80.62 278 LYS A O 1
ATOM 2115 N N . HIS A 1 279 ? 27.945 3.851 -25.033 1.00 79.94 279 HIS A N 1
ATOM 2116 C CA . HIS A 1 279 ? 28.493 4.595 -26.155 1.00 79.94 279 HIS A CA 1
ATOM 2117 C C . HIS A 1 279 ? 27.694 5.884 -26.377 1.00 79.94 279 HIS A C 1
ATOM 2119 O O . HIS A 1 279 ? 26.610 5.869 -26.960 1.00 79.94 279 HIS A O 1
ATOM 2125 N N . GLY A 1 280 ? 28.253 7.006 -25.924 1.00 81.12 280 GLY A N 1
ATOM 2126 C CA . GLY A 1 280 ? 27.640 8.323 -26.079 1.00 81.12 280 GLY A CA 1
ATOM 2127 C C . GLY A 1 280 ? 26.389 8.526 -25.214 1.00 81.12 280 GLY A C 1
ATOM 2128 O O . GLY A 1 280 ? 26.241 7.944 -24.139 1.00 81.12 280 GLY A O 1
ATOM 2129 N N . GLY A 1 281 ? 25.502 9.415 -25.667 1.00 82.81 281 GLY A N 1
ATOM 2130 C CA . GLY A 1 281 ? 24.235 9.731 -25.001 1.00 82.81 281 GLY A CA 1
ATOM 2131 C C . GLY A 1 281 ? 23.031 9.011 -25.612 1.00 82.81 281 GLY A C 1
ATOM 2132 O O . GLY A 1 281 ? 23.151 8.253 -26.574 1.00 82.81 281 GLY A O 1
ATOM 2133 N N . THR A 1 282 ? 21.846 9.292 -25.067 1.00 89.56 282 THR A N 1
ATOM 2134 C CA . THR A 1 282 ? 20.579 8.759 -25.582 1.00 89.56 282 THR A CA 1
ATOM 2135 C C . THR A 1 282 ? 20.371 9.147 -27.040 1.00 89.56 282 THR A C 1
ATOM 2137 O O . THR A 1 282 ? 20.374 10.328 -27.387 1.00 89.56 282 THR A O 1
ATOM 2140 N N . THR A 1 283 ? 20.137 8.148 -27.888 1.00 94.06 283 THR A N 1
ATOM 2141 C CA . THR A 1 283 ? 19.811 8.342 -29.303 1.00 94.06 283 THR A CA 1
ATOM 2142 C C . THR A 1 283 ? 18.304 8.286 -29.505 1.00 94.06 283 THR A C 1
ATOM 2144 O O . THR A 1 283 ? 17.632 7.440 -28.926 1.00 94.06 283 THR A O 1
ATOM 2147 N N . LEU A 1 284 ? 17.752 9.166 -30.341 1.00 94.56 284 LEU A N 1
ATOM 2148 C CA . LEU A 1 284 ? 16.324 9.151 -30.667 1.00 94.56 284 LEU A CA 1
ATOM 2149 C C . LEU A 1 284 ? 15.932 7.886 -31.444 1.00 94.56 284 LEU A C 1
ATOM 2151 O O . LEU A 1 284 ? 16.660 7.423 -32.326 1.00 94.56 284 LEU A O 1
ATOM 2155 N N . ILE A 1 285 ? 14.745 7.357 -31.150 1.00 94.62 285 ILE A N 1
ATOM 2156 C CA . ILE A 1 285 ? 14.139 6.283 -31.946 1.00 94.62 285 ILE A CA 1
ATOM 2157 C C . ILE A 1 285 ? 13.961 6.746 -33.398 1.00 94.62 285 ILE A C 1
ATOM 2159 O O . ILE A 1 285 ? 13.556 7.876 -33.656 1.00 94.62 285 ILE A O 1
ATOM 2163 N N . GLY A 1 286 ? 14.275 5.865 -34.348 1.00 94.62 286 GLY A N 1
ATOM 2164 C CA . GLY A 1 286 ? 14.325 6.160 -35.783 1.00 94.62 286 GLY A CA 1
ATOM 2165 C C . GLY A 1 286 ? 15.719 6.546 -36.288 1.00 94.62 286 GLY A C 1
ATOM 2166 O O . GLY A 1 286 ? 15.991 6.414 -37.480 1.00 94.62 286 GLY A O 1
ATOM 2167 N N . THR A 1 287 ? 16.641 6.930 -35.401 1.00 96.00 287 THR A N 1
ATOM 2168 C CA . THR A 1 287 ? 18.022 7.279 -35.764 1.00 96.00 287 THR A CA 1
ATOM 2169 C C . THR A 1 287 ? 18.950 6.101 -35.503 1.00 96.00 287 THR A C 1
ATOM 2171 O O . THR A 1 287 ? 18.959 5.561 -34.402 1.00 96.00 287 THR A O 1
ATOM 2174 N N . SER A 1 288 ? 19.727 5.674 -36.503 1.00 95.50 288 SER A N 1
ATOM 2175 C CA . SER A 1 288 ? 20.744 4.614 -36.350 1.00 95.50 288 SER A CA 1
ATOM 2176 C C . SER A 1 288 ? 22.081 5.203 -35.893 1.00 95.50 288 SER A C 1
ATOM 2178 O O . SER A 1 288 ? 22.425 6.309 -36.306 1.00 95.50 288 SER A O 1
ATOM 2180 N N . VAL A 1 289 ? 22.839 4.461 -35.083 1.00 93.56 289 VAL A N 1
ATOM 2181 C CA . VAL A 1 289 ? 24.139 4.895 -34.535 1.00 93.56 289 VAL A CA 1
ATOM 2182 C C . VAL A 1 289 ? 25.280 4.201 -35.266 1.00 93.56 289 VAL A C 1
ATOM 2184 O O . VAL A 1 289 ? 25.181 3.017 -35.580 1.00 93.56 289 VAL A O 1
ATOM 2187 N N . SER A 1 290 ? 26.376 4.921 -35.494 1.00 92.62 290 SER A N 1
ATOM 2188 C CA . SER A 1 290 ? 27.639 4.346 -35.959 1.00 92.62 290 SER A CA 1
ATOM 2189 C C . SER A 1 290 ? 28.689 4.465 -34.862 1.00 92.62 290 SER A C 1
ATOM 2191 O O . SER A 1 290 ? 29.047 5.569 -34.464 1.00 92.62 290 SER A O 1
ATOM 2193 N N . ILE A 1 291 ? 29.202 3.330 -34.399 1.00 91.12 291 ILE A N 1
ATOM 2194 C CA . ILE A 1 291 ? 30.301 3.255 -33.439 1.00 91.12 291 ILE A CA 1
ATOM 2195 C C . ILE A 1 291 ? 31.598 3.202 -34.226 1.00 91.12 291 ILE A C 1
ATOM 2197 O O . ILE A 1 291 ? 31.933 2.178 -34.823 1.00 91.12 291 ILE A O 1
ATOM 2201 N N . THR A 1 292 ? 32.323 4.313 -34.224 1.00 91.19 292 THR A N 1
ATOM 2202 C CA . THR A 1 292 ? 33.641 4.437 -34.859 1.00 91.19 292 THR A CA 1
ATOM 2203 C C . THR A 1 292 ? 34.783 4.216 -33.877 1.00 91.19 292 THR A C 1
ATOM 2205 O O . THR A 1 292 ? 35.879 3.879 -34.295 1.00 91.19 292 THR A O 1
ATOM 2208 N N . ASN A 1 293 ? 34.542 4.378 -32.580 1.00 87.69 293 ASN A N 1
ATOM 2209 C CA . ASN A 1 293 ? 35.500 4.189 -31.495 1.00 87.69 293 ASN A CA 1
ATOM 2210 C C . ASN A 1 293 ? 34.746 3.825 -30.209 1.00 87.69 293 ASN A C 1
ATOM 2212 O O . ASN A 1 293 ? 33.571 4.158 -30.059 1.00 87.69 293 ASN A O 1
ATOM 2216 N N . ILE A 1 294 ? 35.409 3.158 -29.264 1.00 84.00 294 ILE A N 1
ATOM 2217 C CA . ILE A 1 294 ? 34.818 2.904 -27.945 1.00 84.00 294 ILE A CA 1
ATOM 2218 C C . ILE A 1 294 ? 35.032 4.135 -27.068 1.00 84.00 294 ILE A C 1
ATOM 2220 O O . ILE A 1 294 ? 36.156 4.616 -26.925 1.00 84.00 294 ILE A O 1
ATOM 2224 N N . VAL A 1 295 ? 33.943 4.643 -26.500 1.00 81.12 295 VAL A N 1
ATOM 2225 C CA . VAL A 1 295 ? 33.952 5.749 -25.542 1.00 81.12 295 VAL A CA 1
ATOM 2226 C C . VAL A 1 295 ? 33.555 5.162 -24.190 1.00 81.12 295 VAL A C 1
ATOM 2228 O O . VAL A 1 295 ? 32.505 4.522 -24.128 1.00 81.12 295 VAL A O 1
ATOM 2231 N N . PRO A 1 296 ? 34.364 5.338 -23.128 1.00 73.56 296 PRO A N 1
ATOM 2232 C CA . PRO A 1 296 ? 33.983 4.908 -21.792 1.00 73.56 296 PRO A CA 1
ATOM 2233 C C . PRO A 1 296 ? 32.691 5.579 -21.315 1.00 73.56 296 PRO A C 1
ATOM 2235 O O . PRO A 1 296 ? 32.469 6.759 -21.575 1.00 73.56 296 PRO A O 1
ATOM 2238 N N . GLY A 1 297 ? 31.868 4.834 -20.585 1.00 72.88 297 GLY A N 1
ATOM 2239 C CA . GLY A 1 297 ? 30.592 5.293 -20.048 1.00 72.88 297 GLY A CA 1
ATOM 2240 C C . GLY A 1 297 ? 30.069 4.334 -18.984 1.00 72.88 297 GLY A C 1
ATOM 2241 O O . GLY A 1 297 ? 30.761 3.384 -18.616 1.00 72.88 297 GLY A O 1
ATOM 2242 N N . ASP A 1 298 ? 28.850 4.577 -18.510 1.00 73.00 298 ASP A N 1
ATOM 2243 C CA . ASP A 1 298 ? 28.213 3.753 -17.479 1.00 73.00 298 ASP A CA 1
ATOM 2244 C C . ASP A 1 298 ? 27.927 2.325 -17.975 1.00 73.00 298 ASP A C 1
ATOM 2246 O O . ASP A 1 298 ? 27.782 2.084 -19.178 1.00 73.00 298 ASP A O 1
ATOM 2250 N N . ALA A 1 299 ? 27.799 1.380 -17.042 1.00 74.19 299 ALA A N 1
ATOM 2251 C CA . ALA A 1 299 ? 27.253 0.053 -17.326 1.00 74.19 299 ALA A CA 1
ATOM 2252 C C . ALA A 1 299 ? 25.748 0.146 -17.645 1.00 74.19 299 ALA A C 1
ATOM 2254 O O . ALA A 1 299 ? 25.079 1.108 -17.249 1.00 74.19 299 ALA A O 1
ATOM 2255 N N . PHE A 1 300 ? 25.184 -0.839 -18.353 1.00 71.12 300 PHE A N 1
ATOM 2256 C CA . PHE A 1 300 ? 23.739 -0.833 -18.592 1.00 71.12 300 PHE A CA 1
ATOM 2257 C C . PHE A 1 300 ? 22.938 -1.106 -17.314 1.00 71.12 300 PHE A C 1
ATOM 2259 O O . PHE A 1 300 ? 23.439 -1.738 -16.377 1.00 71.12 300 PHE A O 1
ATOM 2266 N N . PRO A 1 301 ? 21.652 -0.715 -17.266 1.00 69.75 301 PRO A N 1
ATOM 2267 C CA . PRO A 1 301 ? 20.779 -1.082 -16.161 1.00 69.75 301 PRO A CA 1
ATOM 2268 C C . PRO A 1 301 ? 20.526 -2.594 -16.126 1.00 69.75 301 PRO A C 1
ATOM 2270 O O . PRO A 1 301 ? 19.974 -3.182 -17.053 1.00 69.75 301 PRO A O 1
ATOM 2273 N N . THR A 1 302 ? 20.851 -3.247 -15.014 1.00 58.59 302 THR A N 1
ATOM 2274 C CA . THR A 1 302 ? 20.627 -4.694 -14.819 1.00 58.59 302 THR A CA 1
ATOM 2275 C C . THR A 1 302 ? 19.191 -5.036 -14.371 1.00 58.59 302 THR A C 1
ATOM 2277 O O . THR A 1 302 ? 18.860 -6.194 -14.087 1.00 58.59 302 THR A O 1
ATOM 2280 N N . MET A 1 303 ? 18.277 -4.061 -14.308 1.00 55.56 303 MET A N 1
ATOM 2281 C CA . MET A 1 303 ? 17.019 -4.177 -13.556 1.00 55.56 303 MET A CA 1
ATOM 2282 C C . MET A 1 303 ? 15.736 -4.030 -14.373 1.00 55.56 303 MET A C 1
ATOM 2284 O O . MET A 1 303 ? 15.711 -3.330 -15.377 1.00 55.56 303 MET A O 1
ATOM 2288 N N . ASN A 1 304 ? 14.672 -4.694 -13.898 1.00 56.06 304 ASN A N 1
ATOM 2289 C CA . ASN A 1 304 ? 13.361 -4.840 -14.537 1.00 56.06 304 ASN A CA 1
ATOM 2290 C C . ASN A 1 304 ? 12.852 -3.563 -15.216 1.00 56.06 304 ASN A C 1
ATOM 2292 O O . ASN A 1 304 ? 12.666 -2.522 -14.590 1.00 56.06 304 ASN A O 1
ATOM 2296 N N . SER A 1 305 ? 12.520 -3.701 -16.496 1.00 57.22 305 SER A N 1
ATOM 2297 C CA . SER A 1 305 ? 12.051 -2.622 -17.362 1.00 57.22 305 SER A CA 1
ATOM 2298 C C . SER A 1 305 ? 10.641 -2.112 -17.018 1.00 57.22 305 SER A C 1
ATOM 2300 O O . SER A 1 305 ? 10.168 -1.145 -17.614 1.00 57.22 305 SER A O 1
ATOM 2302 N N . THR A 1 306 ? 9.975 -2.751 -16.050 1.00 65.88 306 THR A N 1
ATOM 2303 C CA . THR A 1 306 ? 8.575 -2.538 -15.666 1.00 65.88 306 THR A CA 1
ATOM 2304 C C . THR A 1 306 ? 8.369 -1.674 -14.415 1.00 65.88 306 THR A C 1
ATOM 2306 O O . THR A 1 306 ? 7.239 -1.226 -14.208 1.00 65.88 306 THR A O 1
ATOM 2309 N N . GLY A 1 307 ? 9.425 -1.381 -13.639 1.00 80.38 307 GLY A N 1
ATOM 2310 C CA . GLY A 1 307 ? 9.360 -0.509 -12.454 1.00 80.38 307 GLY A CA 1
ATOM 2311 C C . GLY A 1 307 ? 9.007 -1.184 -11.128 1.00 80.38 307 GLY A C 1
ATOM 2312 O O . GLY A 1 307 ? 8.727 -2.378 -11.100 1.00 80.38 307 GLY A O 1
ATOM 2313 N N . SER A 1 308 ? 9.002 -0.415 -10.033 1.00 87.19 308 SER A N 1
ATOM 2314 C CA . SER A 1 308 ? 8.544 -0.860 -8.709 1.00 87.19 308 SER A CA 1
ATOM 2315 C C . SER A 1 308 ? 7.206 -0.230 -8.319 1.00 87.19 308 SER A C 1
ATOM 2317 O O . SER A 1 308 ? 7.146 0.910 -7.849 1.00 87.19 308 SER A O 1
ATOM 2319 N N . TYR A 1 309 ? 6.119 -0.988 -8.487 1.00 91.75 309 TYR A N 1
ATOM 2320 C CA . TYR A 1 309 ? 4.802 -0.612 -7.975 1.00 91.75 309 TYR A CA 1
ATOM 2321 C C . TYR A 1 309 ? 4.807 -0.549 -6.447 1.00 91.75 309 TYR A C 1
ATOM 2323 O O . TYR A 1 309 ? 4.265 0.395 -5.875 1.00 91.75 309 TYR A O 1
ATOM 2331 N N . ARG A 1 310 ? 5.471 -1.510 -5.789 1.00 93.25 310 ARG A N 1
ATOM 2332 C CA . ARG A 1 310 ? 5.630 -1.552 -4.332 1.00 93.25 310 ARG A CA 1
ATOM 2333 C C . ARG A 1 310 ? 6.221 -0.257 -3.808 1.00 93.25 310 ARG A C 1
ATOM 2335 O O . ARG A 1 310 ? 5.593 0.383 -2.975 1.00 93.25 310 ARG A O 1
ATOM 2342 N N . ASN A 1 311 ? 7.380 0.156 -4.313 1.00 91.38 311 ASN A N 1
ATOM 2343 C CA . ASN A 1 311 ? 8.081 1.326 -3.790 1.00 91.38 311 ASN A CA 1
ATOM 2344 C C . ASN A 1 311 ? 7.356 2.644 -4.119 1.00 91.38 311 ASN A C 1
ATOM 2346 O O . ASN A 1 311 ? 7.362 3.578 -3.313 1.00 91.38 311 ASN A O 1
ATOM 2350 N N . PHE A 1 312 ? 6.683 2.706 -5.275 1.00 93.19 312 PHE A N 1
ATOM 2351 C CA . PHE A 1 312 ? 5.840 3.846 -5.639 1.00 93.19 312 PHE A CA 1
ATOM 2352 C C . PHE A 1 312 ? 4.620 3.971 -4.719 1.00 93.19 312 PHE A C 1
ATOM 2354 O O . PHE A 1 312 ? 4.359 5.048 -4.190 1.00 93.19 312 PHE A O 1
ATOM 2361 N N . LEU A 1 313 ? 3.881 2.875 -4.506 1.00 96.06 313 LEU A N 1
ATOM 2362 C CA . LEU A 1 313 ? 2.685 2.870 -3.662 1.00 96.06 313 LEU A CA 1
ATOM 2363 C C . LEU A 1 313 ? 3.034 3.061 -2.182 1.00 96.06 313 LEU A C 1
ATOM 2365 O O . LEU A 1 313 ? 2.298 3.758 -1.489 1.00 96.06 313 LEU A O 1
ATOM 2369 N N . GLU A 1 314 ? 4.143 2.480 -1.711 1.00 96.00 314 GLU A N 1
ATOM 2370 C CA . GLU A 1 314 ? 4.661 2.680 -0.353 1.00 96.00 314 GLU A CA 1
ATOM 2371 C C . GLU A 1 314 ? 5.039 4.149 -0.106 1.00 96.00 314 GLU A C 1
ATOM 2373 O O . GLU A 1 314 ? 4.754 4.692 0.960 1.00 96.00 314 GLU A O 1
ATOM 2378 N N . GLY A 1 315 ? 5.589 4.824 -1.117 1.00 94.81 315 GLY A N 1
ATOM 2379 C CA . GLY A 1 315 ? 5.707 6.280 -1.119 1.00 94.81 315 GLY A CA 1
ATOM 2380 C C . GLY A 1 315 ? 7.126 6.839 -1.117 1.00 94.81 315 GLY A C 1
ATOM 2381 O O . GLY A 1 315 ? 7.304 8.000 -0.750 1.00 94.81 315 GLY A O 1
ATOM 2382 N N . TRP A 1 316 ? 8.127 6.042 -1.499 1.00 90.44 316 TRP A N 1
ATOM 2383 C CA . TRP A 1 316 ? 9.541 6.451 -1.502 1.00 90.44 316 TRP A CA 1
ATOM 2384 C C . TRP A 1 316 ? 10.009 7.048 -2.833 1.00 90.44 316 TRP A C 1
ATOM 2386 O O . TRP A 1 316 ? 10.998 7.775 -2.874 1.00 90.44 316 TRP A O 1
ATOM 2396 N N . ILE A 1 317 ? 9.278 6.802 -3.922 1.00 85.75 317 ILE A N 1
ATOM 2397 C CA . ILE A 1 317 ? 9.571 7.393 -5.231 1.00 85.75 317 ILE A CA 1
ATOM 2398 C C . ILE A 1 317 ? 8.866 8.746 -5.344 1.00 85.75 317 ILE A C 1
ATOM 2400 O O . ILE A 1 317 ? 7.727 8.803 -5.787 1.00 85.75 317 ILE A O 1
ATOM 2404 N N . SER A 1 318 ? 9.532 9.846 -4.995 1.00 80.31 318 SER A N 1
ATOM 2405 C CA . SER A 1 318 ? 8.952 11.187 -5.162 1.00 80.31 318 SER A CA 1
ATOM 2406 C C . SER A 1 318 ? 9.005 11.633 -6.623 1.00 80.31 318 SER A C 1
ATOM 2408 O O . SER A 1 318 ? 10.077 11.931 -7.149 1.00 80.31 318 SER A O 1
ATOM 2410 N N . THR A 1 319 ? 7.848 11.712 -7.285 1.00 75.75 319 THR A N 1
ATOM 2411 C CA . THR A 1 319 ? 7.749 12.280 -8.647 1.00 75.75 319 THR A CA 1
ATOM 2412 C C . THR A 1 319 ? 7.173 13.694 -8.667 1.00 75.75 319 THR A C 1
ATOM 2414 O O . THR A 1 319 ? 7.161 14.349 -9.707 1.00 75.75 319 THR A O 1
ATOM 2417 N N . ARG A 1 320 ? 6.691 14.174 -7.513 1.00 79.38 320 ARG A N 1
ATOM 2418 C CA . ARG A 1 320 ? 5.904 15.412 -7.383 1.00 79.38 320 ARG A CA 1
ATOM 2419 C C . ARG A 1 320 ? 6.385 16.321 -6.246 1.00 79.38 320 ARG A C 1
ATOM 2421 O O . ARG A 1 320 ? 5.624 17.150 -5.763 1.00 79.38 320 ARG A O 1
ATOM 2428 N N . GLY A 1 321 ? 7.631 16.152 -5.794 1.00 80.81 321 GLY A N 1
ATOM 2429 C CA . GLY A 1 321 ? 8.217 16.964 -4.717 1.00 80.81 321 GLY A CA 1
ATOM 2430 C C . GLY A 1 321 ? 7.635 16.689 -3.324 1.00 80.81 321 GLY A C 1
ATOM 2431 O O . GLY A 1 321 ? 7.850 17.470 -2.405 1.00 80.81 321 GLY A O 1
ATOM 2432 N N . GLN A 1 322 ? 6.906 15.584 -3.163 1.00 82.12 322 GLN A N 1
ATOM 2433 C CA . GLN A 1 322 ? 6.287 15.140 -1.915 1.00 82.12 322 GLN A CA 1
ATOM 2434 C C . GLN A 1 322 ? 6.228 13.603 -1.892 1.00 82.12 322 GLN A C 1
ATOM 2436 O O . GLN A 1 322 ? 6.276 12.993 -2.965 1.00 82.12 322 GLN A O 1
ATOM 2441 N N . PRO A 1 323 ? 6.114 12.963 -0.712 1.00 89.31 323 PRO A N 1
ATOM 2442 C CA . PRO A 1 323 ? 5.927 11.517 -0.629 1.00 89.31 323 PRO A CA 1
ATOM 2443 C C . PRO A 1 323 ? 4.724 11.070 -1.457 1.00 89.31 323 PRO A C 1
ATOM 2445 O O . PRO A 1 323 ? 3.727 11.793 -1.560 1.00 89.31 323 PRO A O 1
ATOM 2448 N N . GLU A 1 324 ? 4.789 9.874 -2.028 1.00 91.88 324 GLU A N 1
ATOM 2449 C CA . GLU A 1 324 ? 3.650 9.312 -2.756 1.00 91.88 324 GLU A CA 1
ATOM 2450 C C . GLU A 1 324 ? 2.713 8.541 -1.814 1.00 91.88 324 GLU A C 1
ATOM 2452 O O . GLU A 1 324 ? 3.081 8.148 -0.704 1.00 91.88 324 GLU A O 1
ATOM 2457 N N . LEU A 1 325 ? 1.474 8.379 -2.277 1.00 95.06 325 LEU A N 1
ATOM 2458 C CA . LEU A 1 325 ? 0.413 7.499 -1.777 1.00 95.06 325 LEU A CA 1
ATOM 2459 C C . LEU A 1 325 ? 0.505 7.129 -0.276 1.00 95.06 325 LEU A C 1
ATOM 2461 O O . LEU A 1 325 ? 0.086 7.934 0.555 1.00 95.06 325 LEU A O 1
ATOM 2465 N N . HIS A 1 326 ? 1.021 5.950 0.101 1.00 97.88 326 HIS A N 1
ATOM 2466 C CA . HIS A 1 326 ? 1.011 5.474 1.494 1.00 97.88 326 HIS A CA 1
ATOM 2467 C C . HIS A 1 326 ? 1.722 6.417 2.479 1.00 97.88 326 HIS A C 1
ATOM 2469 O O . HIS A 1 326 ? 1.098 6.833 3.461 1.00 97.88 326 HIS A O 1
ATOM 2475 N N . ASN A 1 327 ? 2.982 6.786 2.219 1.00 96.94 327 ASN A N 1
ATOM 2476 C CA . ASN A 1 327 ? 3.741 7.687 3.093 1.00 96.94 327 ASN A CA 1
ATOM 2477 C C . ASN A 1 327 ? 3.087 9.071 3.181 1.00 96.94 327 ASN A C 1
ATOM 2479 O O . ASN A 1 327 ? 3.079 9.682 4.253 1.00 96.94 327 ASN A O 1
ATOM 2483 N N . ARG A 1 328 ? 2.467 9.547 2.089 1.00 95.50 328 ARG A N 1
ATOM 2484 C CA . ARG A 1 328 ? 1.737 10.823 2.094 1.00 95.50 328 ARG A CA 1
ATOM 2485 C C . ARG A 1 328 ? 0.597 10.814 3.105 1.00 95.50 328 ARG A C 1
ATOM 2487 O O . ARG A 1 328 ? 0.404 11.808 3.789 1.00 95.50 328 ARG A O 1
ATOM 2494 N N . ILE A 1 329 ? -0.136 9.710 3.241 1.00 96.62 329 ILE A N 1
ATOM 2495 C CA . ILE A 1 329 ? -1.236 9.615 4.211 1.00 96.62 329 ILE A CA 1
ATOM 2496 C C . ILE A 1 329 ? -0.727 9.602 5.650 1.00 96.62 329 ILE A C 1
ATOM 2498 O O . ILE A 1 329 ? -1.290 10.308 6.488 1.00 96.62 329 ILE A O 1
ATOM 2502 N N . HIS A 1 330 ? 0.348 8.861 5.932 1.00 97.94 330 HIS A N 1
ATOM 2503 C CA . HIS A 1 330 ? 0.991 8.891 7.249 1.00 97.94 330 HIS A CA 1
ATOM 2504 C C . HIS A 1 330 ? 1.400 10.318 7.630 1.00 97.94 330 HIS A C 1
ATOM 2506 O O . HIS A 1 330 ? 1.061 10.782 8.718 1.00 97.94 330 HIS A O 1
ATOM 2512 N N . MET A 1 331 ? 2.016 11.056 6.701 1.00 95.56 331 MET A N 1
ATOM 2513 C CA . MET A 1 331 ? 2.406 12.451 6.921 1.00 95.56 331 MET A CA 1
ATOM 2514 C C . MET A 1 331 ? 1.230 13.431 6.894 1.00 95.56 331 MET A C 1
ATOM 2516 O O . MET A 1 331 ? 1.301 14.481 7.516 1.00 95.56 331 MET A O 1
ATOM 2520 N N . TRP A 1 332 ? 0.139 13.143 6.185 1.00 94.62 332 TRP A N 1
ATOM 2521 C CA . TRP A 1 332 ? -1.020 14.035 6.152 1.00 94.62 332 TRP A CA 1
ATOM 2522 C C . TRP A 1 332 ? -1.796 13.942 7.462 1.00 94.62 332 TRP A C 1
ATOM 2524 O O . TRP A 1 332 ? -2.165 14.964 8.041 1.00 94.62 332 TRP A O 1
ATOM 2534 N N . VAL A 1 333 ? -2.019 12.726 7.975 1.00 96.00 333 VAL A N 1
ATOM 2535 C CA . VAL A 1 333 ? -2.627 12.560 9.301 1.00 96.00 333 VAL A CA 1
ATOM 2536 C C . VAL A 1 333 ? -1.675 13.062 10.386 1.00 96.00 333 VAL A C 1
ATOM 2538 O O . VAL A 1 333 ? -2.129 13.798 11.264 1.00 96.00 333 VAL A O 1
ATOM 2541 N N . ALA A 1 334 ? -0.378 12.771 10.246 1.00 96.44 334 ALA A N 1
ATOM 2542 C CA . ALA A 1 334 ? 0.717 13.193 11.119 1.00 96.44 334 ALA A CA 1
ATOM 2543 C C . ALA A 1 334 ? 0.523 12.783 12.591 1.00 96.44 334 ALA A C 1
ATOM 2545 O O . ALA A 1 334 ? -0.332 11.948 12.905 1.00 96.44 334 ALA A O 1
ATOM 2546 N N . GLY A 1 335 ? 1.322 13.345 13.505 1.00 95.62 335 GLY A N 1
ATOM 2547 C CA . GLY A 1 335 ? 1.217 13.054 14.934 1.00 95.62 335 GLY A CA 1
ATOM 2548 C C . GLY A 1 335 ? 1.334 11.559 15.235 1.00 95.62 335 GLY A C 1
ATOM 2549 O O . GLY A 1 335 ? 2.351 10.926 14.947 1.00 95.62 335 GLY A O 1
ATOM 2550 N N . SER A 1 336 ? 0.269 10.972 15.787 1.00 97.25 336 SER A N 1
ATOM 2551 C CA . SER A 1 336 ? 0.222 9.548 16.130 1.00 97.25 336 SER A CA 1
ATOM 2552 C C . SER A 1 336 ? 0.314 8.616 14.923 1.00 97.25 336 SER A C 1
ATOM 2554 O O . SER A 1 336 ? 0.607 7.451 15.136 1.00 97.25 336 SER A O 1
ATOM 2556 N N . MET A 1 337 ? 0.109 9.094 13.690 1.00 97.31 337 MET A N 1
ATOM 2557 C CA . MET A 1 337 ? 0.293 8.307 12.463 1.00 97.31 337 MET A CA 1
ATOM 2558 C C . MET A 1 337 ? 1.729 8.329 11.913 1.00 97.31 337 MET A C 1
ATOM 2560 O O . MET A 1 337 ? 2.007 7.586 10.977 1.00 97.31 337 MET A O 1
ATOM 2564 N N . SER A 1 338 ? 2.647 9.128 12.462 1.00 93.62 338 SER A N 1
ATOM 2565 C CA . SER A 1 338 ? 4.019 9.265 11.940 1.00 93.62 338 SER A CA 1
ATOM 2566 C C . SER A 1 338 ? 5.015 8.160 12.356 1.00 93.62 338 SER A C 1
ATOM 2568 O O . SER A 1 338 ? 5.788 7.722 11.505 1.00 93.62 338 SER A O 1
ATOM 2570 N N . PRO A 1 339 ? 5.079 7.714 13.628 1.00 93.44 339 PRO A N 1
ATOM 2571 C CA . PRO A 1 339 ? 6.118 6.779 14.077 1.00 93.44 339 PRO A CA 1
ATOM 2572 C C . PRO A 1 339 ? 5.802 5.311 13.740 1.00 93.44 339 PRO A C 1
ATOM 2574 O O . PRO A 1 339 ? 4.710 4.969 13.292 1.00 93.44 339 PRO A O 1
ATOM 2577 N N . GLY A 1 340 ? 6.728 4.402 14.073 1.00 93.19 340 GLY A N 1
ATOM 2578 C CA . GLY A 1 340 ? 6.484 2.952 14.059 1.00 93.19 340 GLY A CA 1
ATOM 2579 C C . GLY A 1 340 ? 5.314 2.513 14.950 1.00 93.19 340 GLY A C 1
ATOM 2580 O O . GLY A 1 340 ? 4.749 1.444 14.747 1.00 93.19 340 GLY A O 1
ATOM 2581 N N . THR A 1 341 ? 4.874 3.349 15.891 1.00 96.81 341 THR A N 1
ATOM 2582 C CA . THR A 1 341 ? 3.634 3.152 16.650 1.00 96.81 341 THR A CA 1
ATOM 2583 C C . THR A 1 341 ? 2.389 3.691 15.945 1.00 96.81 341 THR A C 1
ATOM 2585 O O . THR A 1 341 ? 1.364 3.844 16.599 1.00 96.81 341 THR A O 1
ATOM 2588 N N . SER A 1 342 ? 2.421 3.941 14.630 1.00 98.06 342 SER A N 1
ATOM 2589 C CA . SER A 1 342 ? 1.286 4.485 13.869 1.00 98.06 342 SER A CA 1
ATOM 2590 C C . SER A 1 342 ? -0.062 3.770 14.048 1.00 98.06 342 SER A C 1
ATOM 2592 O O . SER A 1 342 ? -1.080 4.466 14.055 1.00 98.06 342 SER A O 1
ATOM 2594 N N . PRO A 1 343 ? -0.135 2.449 14.332 1.00 98.62 343 PRO A N 1
ATOM 2595 C CA . PRO A 1 343 ? -1.400 1.813 14.699 1.00 98.62 343 PRO A CA 1
ATOM 2596 C C . PRO A 1 343 ? -2.032 2.322 16.002 1.00 98.62 343 PRO A C 1
ATOM 2598 O O . PRO A 1 343 ? -3.164 1.953 16.300 1.00 98.62 343 PRO A O 1
ATOM 2601 N N . ASN A 1 344 ? -1.355 3.163 16.793 1.00 98.56 344 ASN A N 1
ATOM 2602 C CA . ASN A 1 344 ? -1.973 3.890 17.907 1.00 98.56 344 ASN A CA 1
ATOM 2603 C C . ASN A 1 344 ? -3.185 4.713 17.452 1.00 98.56 344 ASN A C 1
ATOM 2605 O O . ASN A 1 344 ? -4.106 4.918 18.244 1.00 98.56 344 ASN A O 1
ATOM 2609 N N . ASP A 1 345 ? -3.194 5.173 16.200 1.00 98.62 345 ASP A N 1
ATOM 2610 C CA . ASP A 1 345 ? -4.368 5.752 15.564 1.00 98.62 345 ASP A CA 1
ATOM 2611 C C . ASP A 1 345 ? -5.182 4.657 14.849 1.00 98.62 345 ASP A C 1
ATOM 2613 O O . ASP A 1 345 ? -4.693 4.066 13.882 1.00 98.62 345 ASP A O 1
ATOM 2617 N N . PRO A 1 346 ? -6.447 4.403 15.237 1.00 98.62 346 PRO A N 1
ATOM 2618 C CA . PRO A 1 346 ? -7.292 3.421 14.557 1.00 98.62 346 PRO A CA 1
ATOM 2619 C C . PRO A 1 346 ? -7.513 3.682 13.058 1.00 98.62 346 PRO A C 1
ATOM 2621 O O . PRO A 1 346 ? -7.901 2.765 12.333 1.00 98.62 346 PRO A O 1
ATOM 2624 N N . VAL A 1 347 ? -7.250 4.899 12.557 1.00 98.44 347 VAL A N 1
ATOM 2625 C CA . VAL A 1 347 ? -7.272 5.196 11.112 1.00 98.44 347 VAL A CA 1
ATOM 2626 C C . VAL A 1 347 ? -6.212 4.407 10.340 1.00 98.44 347 VAL A C 1
ATOM 2628 O O . VAL A 1 347 ? -6.433 4.122 9.161 1.00 98.44 347 VAL A O 1
ATOM 2631 N N . PHE A 1 348 ? -5.126 3.972 10.991 1.00 98.88 348 PHE A N 1
ATOM 2632 C CA . PHE A 1 348 ? -4.100 3.105 10.404 1.00 98.88 348 PHE A CA 1
ATOM 2633 C C . PHE A 1 348 ? -4.714 1.925 9.643 1.00 98.88 348 PHE A C 1
ATOM 2635 O O . PHE A 1 348 ? -4.396 1.696 8.477 1.00 98.88 348 PHE A O 1
ATOM 2642 N N . PHE A 1 349 ? -5.647 1.208 10.275 1.00 98.88 349 PHE A N 1
ATOM 2643 C CA . PHE A 1 349 ? -6.239 -0.001 9.703 1.00 98.88 349 PHE A CA 1
ATOM 2644 C C . PHE A 1 349 ? -7.094 0.298 8.471 1.00 98.88 349 PHE A C 1
ATOM 2646 O O . PHE A 1 349 ? -7.100 -0.485 7.523 1.00 98.88 349 PHE A O 1
ATOM 2653 N N . LEU A 1 350 ? -7.774 1.448 8.448 1.00 98.69 350 LEU A N 1
ATOM 2654 C CA . LEU A 1 350 ? -8.581 1.875 7.306 1.00 98.69 350 LEU A CA 1
ATOM 2655 C C . LEU A 1 350 ? -7.699 2.310 6.131 1.00 98.69 350 LEU A C 1
ATOM 2657 O O . LEU A 1 350 ? -7.997 1.975 4.982 1.00 98.69 350 LEU A O 1
ATOM 2661 N N . HIS A 1 351 ? -6.620 3.041 6.420 1.00 98.69 351 HIS A N 1
ATOM 2662 C CA . HIS A 1 351 ? -5.617 3.437 5.431 1.00 98.69 351 HIS A CA 1
ATOM 2663 C C . HIS A 1 351 ? -4.968 2.208 4.788 1.00 98.69 351 HIS A C 1
ATOM 2665 O O . HIS A 1 351 ? -5.033 2.028 3.572 1.00 98.69 351 HIS A O 1
ATOM 2671 N N . HIS A 1 352 ? -4.439 1.301 5.608 1.00 98.88 352 HIS A N 1
ATOM 2672 C CA . HIS A 1 352 ? -3.778 0.085 5.135 1.00 98.88 352 HIS A CA 1
ATOM 2673 C C . HIS A 1 352 ? -4.737 -0.881 4.434 1.00 98.88 352 HIS A C 1
ATOM 2675 O O . HIS A 1 352 ? -4.338 -1.541 3.477 1.00 98.88 352 HIS A O 1
ATOM 2681 N N . CYS A 1 353 ? -6.028 -0.908 4.791 1.00 98.69 353 CYS A N 1
ATOM 2682 C CA . CYS A 1 353 ? -7.022 -1.633 3.996 1.00 98.69 353 CYS A CA 1
ATOM 2683 C C . CYS A 1 353 ? -7.185 -1.067 2.579 1.00 98.69 353 CYS A C 1
ATOM 2685 O O . CYS A 1 353 ? -7.482 -1.846 1.672 1.00 98.69 353 CYS A O 1
ATOM 2687 N N . ASN A 1 354 ? -6.993 0.241 2.367 1.00 98.56 354 ASN A N 1
ATOM 2688 C CA . ASN A 1 354 ? -6.999 0.824 1.023 1.00 98.56 354 ASN A CA 1
ATOM 2689 C C . ASN A 1 354 ? -5.702 0.501 0.266 1.00 98.56 354 ASN A C 1
ATOM 2691 O O . ASN A 1 354 ? -5.755 0.228 -0.927 1.00 98.56 354 ASN A O 1
ATOM 2695 N N . ILE A 1 355 ? -4.554 0.442 0.948 1.00 98.69 355 ILE A N 1
ATOM 2696 C CA . ILE A 1 355 ? -3.299 -0.047 0.348 1.00 98.69 355 ILE A CA 1
ATOM 2697 C C . ILE A 1 355 ? -3.452 -1.496 -0.131 1.00 98.69 355 ILE A C 1
ATOM 2699 O O . ILE A 1 355 ? -3.148 -1.799 -1.283 1.00 98.69 355 ILE A O 1
ATOM 2703 N N . ASP A 1 356 ? -4.004 -2.372 0.710 1.00 98.50 356 ASP A N 1
ATOM 2704 C CA . ASP A 1 356 ? -4.264 -3.770 0.358 1.00 98.50 356 ASP A CA 1
ATOM 2705 C C . ASP A 1 356 ? -5.262 -3.910 -0.812 1.00 98.50 356 ASP A C 1
ATOM 2707 O O . ASP A 1 356 ? -5.056 -4.705 -1.733 1.00 98.50 356 ASP A O 1
ATOM 2711 N N . ARG A 1 357 ? -6.303 -3.067 -0.836 1.00 97.44 357 ARG A N 1
ATOM 2712 C CA . ARG A 1 357 ? -7.260 -2.967 -1.950 1.00 97.44 357 ARG A CA 1
ATOM 2713 C C . ARG A 1 357 ? -6.576 -2.581 -3.262 1.00 97.44 357 ARG A C 1
ATOM 2715 O O . ARG A 1 357 ? -6.852 -3.184 -4.299 1.00 97.44 357 ARG A O 1
ATOM 2722 N N . LEU A 1 358 ? -5.712 -1.565 -3.234 1.00 97.38 358 LEU A N 1
ATOM 2723 C CA . LEU A 1 358 ? -4.985 -1.104 -4.418 1.00 97.38 358 LEU A CA 1
ATOM 2724 C C . LEU A 1 358 ? -4.026 -2.181 -4.927 1.00 97.38 358 LEU A C 1
ATOM 2726 O O . LEU A 1 358 ? -3.972 -2.410 -6.135 1.00 97.38 358 LEU A O 1
ATOM 2730 N N . TRP A 1 359 ? -3.360 -2.907 -4.025 1.00 96.12 359 TRP A N 1
ATOM 2731 C CA . TRP A 1 359 ? -2.545 -4.055 -4.406 1.00 96.12 359 TRP A CA 1
ATOM 2732 C C . TRP A 1 359 ? -3.379 -5.163 -5.064 1.00 96.12 359 TRP A C 1
ATOM 2734 O O . TRP A 1 359 ? -3.008 -5.637 -6.136 1.00 96.12 359 TRP A O 1
ATOM 2744 N N . ALA A 1 360 ? -4.543 -5.522 -4.512 1.00 93.56 360 ALA A N 1
ATOM 2745 C CA . ALA A 1 360 ? -5.444 -6.499 -5.133 1.00 93.56 360 ALA A CA 1
ATOM 2746 C C . ALA A 1 360 ? -5.905 -6.070 -6.543 1.00 93.56 360 ALA A C 1
ATOM 2748 O O . ALA A 1 360 ? -5.921 -6.882 -7.474 1.00 93.56 360 ALA A O 1
ATOM 2749 N N . LEU A 1 361 ? -6.225 -4.783 -6.736 1.00 93.44 361 LEU A N 1
ATOM 2750 C CA . LEU A 1 361 ? -6.560 -4.224 -8.050 1.00 93.44 361 LEU A CA 1
ATOM 2751 C C . LEU A 1 361 ? -5.366 -4.258 -9.015 1.00 93.44 361 LEU A C 1
ATOM 2753 O O . LEU A 1 361 ? -5.532 -4.550 -10.200 1.00 93.44 361 LEU A O 1
ATOM 2757 N N . TRP A 1 362 ? -4.160 -3.977 -8.527 1.00 92.56 362 TRP A N 1
ATOM 2758 C CA . TRP A 1 362 ? -2.943 -4.073 -9.324 1.00 92.56 362 TRP A CA 1
ATOM 2759 C C . TRP A 1 362 ? -2.670 -5.514 -9.775 1.00 92.56 362 TRP A C 1
ATOM 2761 O O . TRP A 1 362 ? -2.377 -5.731 -10.952 1.00 92.56 362 TRP A O 1
ATOM 2771 N N . GLN A 1 363 ? -2.845 -6.500 -8.885 1.00 89.81 363 GLN A N 1
ATOM 2772 C CA . GLN A 1 363 ? -2.680 -7.925 -9.202 1.00 89.81 363 GLN A CA 1
ATOM 2773 C C . GLN A 1 363 ? -3.660 -8.375 -10.293 1.00 89.81 363 GLN A C 1
ATOM 2775 O O . GLN A 1 363 ? -3.282 -9.113 -11.199 1.00 89.81 363 GLN A O 1
ATOM 2780 N N . TYR A 1 364 ? -4.902 -7.882 -10.253 1.00 88.00 364 TYR A N 1
ATOM 2781 C CA . TYR A 1 364 ? -5.894 -8.125 -11.303 1.00 88.00 364 TYR A CA 1
ATOM 2782 C C . TYR A 1 364 ? -5.468 -7.583 -12.673 1.00 88.00 364 TYR A C 1
ATOM 2784 O O . TYR A 1 364 ? -5.663 -8.243 -13.690 1.00 88.00 364 TYR A O 1
ATOM 2792 N N . ARG A 1 365 ? -4.904 -6.368 -12.709 1.00 86.00 365 ARG A N 1
ATOM 2793 C CA . ARG A 1 365 ? -4.493 -5.698 -13.955 1.00 86.00 365 ARG A CA 1
ATOM 2794 C C . ARG A 1 365 ? -3.200 -6.260 -14.545 1.00 86.00 365 ARG A C 1
ATOM 2796 O O . ARG A 1 365 ? -2.931 -6.028 -15.721 1.00 86.00 365 ARG A O 1
ATOM 2803 N N . ASN A 1 366 ? -2.417 -6.989 -13.752 1.00 80.12 366 ASN A N 1
ATOM 2804 C CA . ASN A 1 366 ? -1.099 -7.489 -14.131 1.00 80.12 366 ASN A CA 1
ATOM 2805 C C . ASN A 1 366 ? -0.979 -9.016 -13.932 1.00 80.12 366 ASN A C 1
ATOM 2807 O O . ASN A 1 366 ? -0.097 -9.468 -13.193 1.00 80.12 366 ASN A O 1
ATOM 2811 N N . PRO A 1 367 ? -1.834 -9.835 -14.584 1.00 73.81 367 PRO A N 1
ATOM 2812 C CA . PRO A 1 367 ? -1.743 -11.289 -14.480 1.00 73.81 367 PRO A CA 1
ATOM 2813 C C . PRO A 1 367 ? -0.386 -11.757 -15.032 1.00 73.81 367 PRO A C 1
ATOM 2815 O O . PRO A 1 367 ? -0.059 -11.504 -16.190 1.00 73.81 367 PRO A O 1
ATOM 2818 N N . GLY A 1 368 ? 0.425 -12.406 -14.194 1.00 65.12 368 GLY A N 1
ATOM 2819 C CA . GLY A 1 368 ? 1.774 -12.877 -14.544 1.00 65.12 368 GLY A CA 1
ATOM 2820 C C . GLY A 1 368 ? 2.927 -12.037 -13.985 1.00 65.12 368 GLY A C 1
ATOM 2821 O O . GLY A 1 368 ? 4.086 -12.401 -14.172 1.00 65.12 368 GLY A O 1
ATOM 2822 N N . GLN A 1 369 ? 2.643 -10.937 -13.283 1.00 70.00 369 GLN A N 1
ATOM 2823 C CA . GLN A 1 369 ? 3.658 -10.243 -12.491 1.00 70.00 369 GLN A CA 1
ATOM 2824 C C . GLN A 1 369 ? 3.711 -10.863 -11.096 1.00 70.00 369 GLN A C 1
ATOM 2826 O O . GLN A 1 369 ? 2.784 -10.722 -10.298 1.00 70.00 369 GLN A O 1
ATOM 2831 N N . ASN A 1 370 ? 4.803 -11.573 -10.820 1.00 68.94 370 ASN A N 1
ATOM 2832 C CA . ASN A 1 370 ? 4.958 -12.347 -9.598 1.00 68.94 370 ASN A CA 1
ATOM 2833 C C . ASN A 1 370 ? 5.741 -11.577 -8.533 1.00 68.94 370 ASN A C 1
ATOM 2835 O O . ASN A 1 370 ? 6.654 -10.801 -8.823 1.00 68.94 370 ASN A O 1
ATOM 2839 N N . TYR A 1 371 ? 5.394 -11.853 -7.279 1.00 76.62 371 TYR A N 1
ATOM 2840 C CA . TYR A 1 371 ? 6.236 -11.516 -6.140 1.00 76.62 371 TYR A CA 1
ATOM 2841 C C . TYR A 1 371 ? 7.612 -12.197 -6.311 1.00 76.62 371 TYR A C 1
ATOM 2843 O O . TYR A 1 371 ? 7.658 -13.343 -6.769 1.00 76.62 371 TYR A O 1
ATOM 2851 N N . PRO A 1 372 ? 8.738 -11.537 -5.981 1.00 70.00 372 PRO A N 1
ATOM 2852 C CA . PRO A 1 372 ? 10.067 -12.083 -6.251 1.00 70.00 372 PRO A CA 1
ATOM 2853 C C . PRO A 1 372 ? 10.305 -13.421 -5.539 1.00 70.00 372 PRO A C 1
ATOM 2855 O O . PRO A 1 372 ? 10.208 -13.504 -4.316 1.00 70.00 372 PRO A O 1
ATOM 2858 N N . LEU A 1 373 ? 10.667 -14.464 -6.299 1.00 60.97 373 LEU A N 1
ATOM 2859 C CA . LEU A 1 373 ? 10.961 -15.804 -5.765 1.00 60.97 373 LEU A CA 1
ATOM 2860 C C . LEU A 1 373 ? 12.121 -15.796 -4.770 1.00 60.97 373 LEU A C 1
ATOM 2862 O O . LEU A 1 373 ? 12.027 -16.360 -3.682 1.00 60.97 373 LEU A O 1
ATOM 2866 N N . VAL A 1 374 ? 13.204 -15.128 -5.158 1.00 61.66 374 VAL A N 1
ATOM 2867 C CA . VAL A 1 374 ? 14.407 -14.930 -4.357 1.00 61.66 374 VAL A CA 1
ATOM 2868 C C . VAL A 1 374 ? 14.808 -13.477 -4.505 1.00 61.66 374 VAL A C 1
ATOM 2870 O O . VAL A 1 374 ? 14.829 -12.948 -5.618 1.00 61.66 374 VAL A O 1
ATOM 2873 N N . VAL A 1 375 ? 15.167 -12.853 -3.391 1.00 62.97 375 VAL A N 1
ATOM 2874 C CA . VAL A 1 375 ? 15.793 -11.540 -3.411 1.00 62.97 375 VAL A CA 1
ATOM 2875 C C . VAL A 1 375 ? 17.273 -11.703 -3.048 1.00 62.97 375 VAL A C 1
ATOM 2877 O O . VAL A 1 375 ? 17.567 -12.225 -1.969 1.00 62.97 375 VAL A O 1
ATOM 2880 N N . PRO A 1 376 ? 18.222 -11.344 -3.942 1.00 60.31 376 PRO A N 1
ATOM 2881 C CA . PRO A 1 376 ? 19.646 -11.491 -3.664 1.00 60.31 376 PRO A CA 1
ATOM 2882 C C . PRO A 1 376 ? 20.046 -10.750 -2.389 1.00 60.31 376 PRO A C 1
ATOM 2884 O O . PRO A 1 376 ? 19.802 -9.556 -2.246 1.00 60.31 376 PRO A O 1
ATOM 2887 N N . ARG A 1 377 ? 20.705 -11.467 -1.476 1.00 57.94 377 ARG A N 1
ATOM 2888 C CA . ARG A 1 377 ? 21.131 -10.956 -0.161 1.00 57.94 377 ARG A CA 1
ATOM 2889 C C . ARG A 1 377 ? 22.388 -10.074 -0.221 1.00 57.94 377 ARG A C 1
ATOM 2891 O O . ARG A 1 377 ? 22.905 -9.689 0.819 1.00 57.94 377 ARG A O 1
ATOM 2898 N N . THR A 1 378 ? 22.919 -9.815 -1.418 1.00 48.56 378 THR A N 1
ATOM 2899 C CA . THR A 1 378 ? 24.268 -9.266 -1.651 1.00 48.56 378 THR A CA 1
ATOM 2900 C C . THR A 1 378 ? 24.297 -7.803 -2.102 1.00 48.56 378 THR A C 1
ATOM 2902 O O . THR A 1 378 ? 25.346 -7.335 -2.534 1.00 48.56 378 THR A O 1
ATOM 2905 N N . SER A 1 379 ? 23.193 -7.060 -2.011 1.00 41.53 379 SER A N 1
ATOM 2906 C CA . SER A 1 379 ? 23.187 -5.619 -2.306 1.00 41.53 379 SER A CA 1
ATOM 2907 C C . SER A 1 379 ? 22.919 -4.826 -1.020 1.00 41.53 379 SER A C 1
ATOM 2909 O O . SER A 1 379 ? 21.833 -4.971 -0.463 1.00 41.53 379 SER A O 1
ATOM 2911 N N . PRO A 1 380 ? 23.888 -4.034 -0.514 1.00 48.09 380 PRO A N 1
ATOM 2912 C CA . PRO A 1 380 ? 23.702 -3.208 0.678 1.00 48.09 380 PRO A CA 1
ATOM 2913 C C . PRO A 1 380 ? 22.781 -2.011 0.347 1.00 48.09 380 PRO A C 1
ATOM 2915 O O . PRO A 1 380 ? 22.708 -1.614 -0.817 1.00 48.09 380 PRO A O 1
ATOM 2918 N N . PRO A 1 381 ? 22.064 -1.447 1.336 1.00 44.19 381 PRO A N 1
ATOM 2919 C CA . PRO A 1 381 ? 22.631 -1.032 2.615 1.00 44.19 381 PRO A CA 1
ATOM 2920 C C . PRO A 1 381 ? 22.669 -2.165 3.645 1.00 44.19 381 PRO A C 1
ATOM 2922 O O . PRO A 1 381 ? 21.902 -3.121 3.524 1.00 44.19 381 PRO A O 1
ATOM 2925 N N . PRO A 1 382 ? 23.523 -2.065 4.679 1.00 41.56 382 PRO A N 1
ATOM 2926 C CA . PRO A 1 382 ? 23.314 -2.839 5.890 1.00 41.56 382 PRO A CA 1
ATOM 2927 C C . PRO A 1 382 ? 21.915 -2.488 6.390 1.00 41.56 382 PRO A C 1
ATOM 2929 O O . PRO A 1 382 ? 21.685 -1.362 6.831 1.00 41.56 382 PRO A O 1
ATOM 2932 N N . GLY A 1 383 ? 20.969 -3.409 6.214 1.00 50.22 383 GLY A N 1
ATOM 2933 C CA . GLY A 1 383 ? 19.831 -3.404 7.097 1.00 50.22 383 GLY A CA 1
ATOM 2934 C C . GLY A 1 383 ? 18.422 -3.662 6.615 1.00 50.22 383 GLY A C 1
ATOM 2935 O O . GLY A 1 383 ? 17.496 -3.697 7.423 1.00 50.22 383 GLY A O 1
ATOM 2936 N N . ASN A 1 384 ? 18.233 -3.900 5.328 1.00 52.78 384 ASN A N 1
ATOM 2937 C CA . ASN A 1 384 ? 16.971 -4.438 4.851 1.00 52.78 384 ASN A CA 1
ATOM 2938 C C . ASN A 1 384 ? 17.249 -5.839 4.333 1.00 52.78 384 ASN A C 1
ATOM 2940 O O . ASN A 1 384 ? 18.024 -6.019 3.398 1.00 52.78 384 ASN A O 1
ATOM 2944 N N . ARG A 1 385 ? 16.633 -6.844 4.959 1.00 62.09 385 ARG A N 1
ATOM 2945 C CA . ARG A 1 385 ? 16.542 -8.193 4.396 1.00 62.09 385 ARG A CA 1
ATOM 2946 C C . ARG A 1 385 ? 15.255 -8.253 3.584 1.00 62.09 385 ARG A C 1
ATOM 2948 O O . ARG A 1 385 ? 14.210 -8.558 4.154 1.00 62.09 385 ARG A O 1
ATOM 2955 N N . PRO A 1 386 ? 15.278 -7.919 2.283 1.00 66.12 386 PRO A N 1
ATOM 2956 C CA . PRO A 1 386 ? 14.084 -8.040 1.470 1.00 66.12 386 PRO A CA 1
ATOM 2957 C C . PRO A 1 386 ? 13.626 -9.502 1.462 1.00 66.12 386 PRO A C 1
ATOM 2959 O O . PRO A 1 386 ? 14.411 -10.415 1.212 1.00 66.12 386 PRO A O 1
ATOM 2962 N N . HIS A 1 387 ? 12.349 -9.714 1.764 1.00 72.44 387 HIS A N 1
ATOM 2963 C CA . HIS A 1 387 ? 11.766 -11.046 1.864 1.00 72.44 387 HIS A CA 1
ATOM 2964 C C . HIS A 1 387 ? 11.389 -11.556 0.473 1.00 72.44 387 HIS A C 1
ATOM 2966 O O . HIS A 1 387 ? 10.530 -10.971 -0.193 1.00 72.44 387 HIS A O 1
ATOM 2972 N N . GLY A 1 388 ? 12.001 -12.658 0.051 1.00 81.25 388 GLY A N 1
ATOM 2973 C CA . GLY A 1 388 ? 11.554 -13.449 -1.089 1.00 81.25 388 GLY A CA 1
ATOM 2974 C C . GLY A 1 388 ? 10.238 -14.176 -0.807 1.00 81.25 388 GLY A C 1
ATOM 2975 O O . GLY A 1 388 ? 9.748 -14.219 0.321 1.00 81.25 388 GLY A O 1
ATOM 2976 N N . LEU A 1 389 ? 9.653 -14.758 -1.853 1.00 83.06 389 LEU A N 1
ATOM 2977 C CA . LEU A 1 389 ? 8.317 -15.365 -1.842 1.00 83.06 389 LEU A CA 1
ATOM 2978 C C . LEU A 1 389 ? 8.110 -16.380 -0.709 1.00 83.06 389 LEU A C 1
ATOM 2980 O O . LEU A 1 389 ? 7.020 -16.482 -0.142 1.00 83.06 389 LEU A O 1
ATOM 2984 N N . ASN A 1 390 ? 9.171 -17.124 -0.404 1.00 84.88 390 ASN A N 1
ATOM 2985 C CA . ASN A 1 390 ? 9.179 -18.187 0.586 1.00 84.88 390 ASN A CA 1
ATOM 2986 C C . ASN A 1 390 ? 9.885 -17.790 1.881 1.00 84.88 390 ASN A C 1
ATOM 2988 O O . ASN A 1 390 ? 10.081 -18.657 2.722 1.00 84.88 390 ASN A O 1
ATOM 2992 N N . ASP A 1 391 ? 10.275 -16.536 2.088 1.00 85.31 391 ASP A N 1
ATOM 2993 C CA . ASP A 1 391 ? 10.828 -16.129 3.379 1.00 85.31 391 ASP A CA 1
ATOM 2994 C C . ASP A 1 391 ? 9.704 -15.999 4.415 1.00 85.31 391 ASP A C 1
ATOM 2996 O O . ASP A 1 391 ? 8.596 -15.562 4.104 1.00 85.31 391 ASP A O 1
ATOM 3000 N N . LEU A 1 392 ? 9.973 -16.399 5.659 1.00 86.94 392 LEU A N 1
ATOM 3001 C CA . LEU A 1 392 ? 9.040 -16.160 6.763 1.00 86.94 392 LEU A CA 1
ATOM 3002 C C . LEU A 1 392 ? 8.933 -14.654 7.032 1.00 86.94 392 LEU A C 1
ATOM 3004 O O . LEU A 1 392 ? 9.918 -13.929 6.885 1.00 86.94 392 LEU A O 1
ATOM 3008 N N . MET A 1 393 ? 7.753 -14.200 7.450 1.00 88.12 393 MET A N 1
ATOM 3009 C CA . MET A 1 393 ? 7.466 -12.810 7.805 1.00 88.12 393 MET A CA 1
ATOM 3010 C C . MET A 1 393 ? 7.409 -12.657 9.334 1.00 88.12 393 MET A C 1
ATOM 3012 O O . MET A 1 393 ? 6.404 -13.031 9.939 1.00 88.12 393 MET A O 1
ATOM 3016 N N . PRO A 1 394 ? 8.451 -12.116 9.996 1.00 87.31 394 PRO A N 1
ATOM 3017 C CA . PRO A 1 394 ? 8.423 -11.837 11.430 1.00 87.31 394 PRO A CA 1
ATOM 3018 C C . PRO A 1 394 ? 7.251 -10.929 11.833 1.00 87.31 394 PRO A C 1
ATOM 3020 O O . PRO A 1 394 ? 6.958 -9.979 11.112 1.00 87.31 394 PRO A O 1
ATOM 3023 N N . PRO A 1 395 ? 6.607 -11.163 12.991 1.00 89.31 395 PRO A N 1
ATOM 3024 C CA . PRO A 1 395 ? 6.942 -12.173 14.002 1.00 89.31 395 PRO A CA 1
ATOM 3025 C C . PRO A 1 395 ? 6.336 -13.568 13.739 1.00 89.31 395 PRO A C 1
ATOM 3027 O O . PRO A 1 395 ? 6.474 -14.454 14.577 1.00 89.31 395 PRO A O 1
ATOM 3030 N N . TRP A 1 396 ? 5.682 -13.792 12.598 1.00 91.25 396 TRP A N 1
ATOM 3031 C CA . TRP A 1 396 ? 5.010 -15.051 12.247 1.00 91.25 396 TRP A CA 1
ATOM 3032 C C . TRP A 1 396 ? 5.986 -16.069 11.640 1.00 91.25 396 TRP A C 1
ATOM 3034 O O . TRP A 1 396 ? 5.913 -16.438 10.465 1.00 91.25 396 TRP A O 1
ATOM 3044 N N . ILE A 1 397 ? 6.955 -16.477 12.461 1.00 87.19 397 ILE A N 1
ATOM 3045 C CA . ILE A 1 397 ? 8.110 -17.298 12.064 1.00 87.19 397 ILE A CA 1
ATOM 3046 C C . ILE A 1 397 ? 8.121 -18.696 12.702 1.00 87.19 397 ILE A C 1
ATOM 3048 O O . ILE A 1 397 ? 9.078 -19.436 12.497 1.00 87.19 397 ILE A O 1
ATOM 3052 N N . ALA A 1 398 ? 7.108 -19.048 13.498 1.00 84.88 398 ALA A N 1
ATOM 3053 C CA . ALA A 1 398 ? 7.050 -20.321 14.214 1.00 84.88 398 ALA A CA 1
ATOM 3054 C C . ALA A 1 398 ? 5.597 -20.773 14.445 1.00 84.88 398 ALA A C 1
ATOM 3056 O O . ALA A 1 398 ? 4.697 -19.927 14.496 1.00 84.88 398 ALA A O 1
ATOM 3057 N N . PRO A 1 399 ? 5.341 -22.081 14.637 1.00 83.62 399 PRO A N 1
ATOM 3058 C CA . PRO A 1 399 ? 3.995 -22.586 14.868 1.00 83.62 399 PRO A CA 1
ATOM 3059 C C . PRO A 1 399 ? 3.334 -21.921 16.088 1.00 83.62 399 PRO A C 1
ATOM 3061 O O . PRO A 1 399 ? 4.008 -21.664 17.087 1.00 83.62 399 PRO A O 1
ATOM 3064 N N . PRO A 1 400 ? 2.014 -21.666 16.045 1.00 86.19 400 PRO A N 1
ATOM 3065 C CA . PRO A 1 400 ? 1.081 -22.035 14.976 1.00 86.19 400 PRO A CA 1
ATOM 3066 C C . PRO A 1 400 ? 1.029 -21.041 13.799 1.00 86.19 400 PRO A C 1
ATOM 3068 O O . PRO A 1 400 ? 0.262 -21.255 12.865 1.00 86.19 400 PRO A O 1
ATOM 3071 N N . GLU A 1 401 ? 1.809 -19.958 13.827 1.00 84.88 401 GLU A N 1
ATOM 3072 C CA . GLU A 1 401 ? 1.752 -18.867 12.848 1.00 84.88 401 GLU A CA 1
ATOM 3073 C C . GLU A 1 401 ? 3.068 -18.793 12.063 1.00 84.88 401 GLU A C 1
ATOM 3075 O O . GLU A 1 401 ? 3.920 -17.952 12.334 1.00 84.88 401 GLU A O 1
ATOM 3080 N N . GLU A 1 402 ? 3.232 -19.684 11.082 1.00 91.31 402 GLU A N 1
ATOM 3081 C CA . GLU A 1 402 ? 4.309 -19.619 10.086 1.00 91.31 402 GLU A CA 1
ATOM 3082 C C . GLU A 1 402 ? 3.770 -19.035 8.782 1.00 91.31 402 GLU A C 1
ATOM 3084 O O . GLU A 1 402 ? 3.044 -19.706 8.045 1.00 91.31 402 GLU A O 1
ATOM 3089 N N . VAL A 1 403 ? 4.106 -17.778 8.494 1.00 91.50 403 VAL A N 1
ATOM 3090 C CA . VAL A 1 403 ? 3.516 -17.056 7.361 1.00 91.50 403 VAL A CA 1
ATOM 3091 C C . VAL A 1 403 ? 4.603 -16.519 6.452 1.00 91.50 403 VAL A C 1
ATOM 3093 O O . VAL A 1 403 ? 5.565 -15.893 6.888 1.00 91.50 403 VAL A O 1
ATOM 3096 N N . ARG A 1 404 ? 4.425 -16.762 5.160 1.00 90.81 404 ARG A N 1
ATOM 3097 C CA . ARG A 1 404 ? 5.292 -16.337 4.062 1.00 90.81 404 ARG A CA 1
ATOM 3098 C C . ARG A 1 404 ? 4.464 -15.515 3.072 1.00 90.81 404 ARG A C 1
ATOM 3100 O O . ARG A 1 404 ? 3.240 -15.692 3.030 1.00 90.81 404 ARG A O 1
ATOM 3107 N N . PRO A 1 405 ? 5.081 -14.667 2.232 1.00 90.56 405 PRO A N 1
ATOM 3108 C CA . PRO A 1 405 ? 4.360 -13.938 1.195 1.00 90.56 405 PRO A CA 1
ATOM 3109 C C . PRO A 1 405 ? 3.437 -14.831 0.361 1.00 90.56 405 PRO A C 1
ATOM 3111 O O . PRO A 1 405 ? 2.270 -14.483 0.187 1.00 90.56 405 PRO A O 1
ATOM 3114 N N . VAL A 1 406 ? 3.901 -16.023 -0.045 1.00 87.12 406 VAL A N 1
ATOM 3115 C CA . VAL A 1 406 ? 3.110 -16.999 -0.823 1.00 87.12 406 VAL A CA 1
ATOM 3116 C C . VAL A 1 406 ? 1.759 -17.357 -0.193 1.00 87.12 406 VAL A C 1
ATOM 3118 O O . VAL A 1 406 ? 0.801 -17.620 -0.914 1.00 87.12 406 VAL A O 1
ATOM 3121 N N . ASN A 1 407 ? 1.636 -17.315 1.137 1.00 90.81 407 ASN A N 1
ATOM 3122 C CA . ASN A 1 407 ? 0.395 -17.671 1.828 1.00 90.81 407 ASN A CA 1
ATOM 3123 C C . ASN A 1 407 ? -0.697 -16.600 1.703 1.00 90.81 407 ASN A C 1
ATOM 3125 O O . ASN A 1 407 ? -1.861 -16.889 1.973 1.00 90.81 407 ASN A O 1
ATOM 3129 N N . VAL A 1 408 ? -0.335 -15.369 1.326 1.00 92.69 408 VAL A N 1
ATOM 3130 C CA . VAL A 1 408 ? -1.227 -14.200 1.404 1.00 92.69 408 VAL A CA 1
ATOM 3131 C C . VAL A 1 408 ? -1.329 -13.418 0.096 1.00 92.69 408 VAL A C 1
ATOM 3133 O O . VAL A 1 408 ? -2.017 -12.404 0.028 1.00 92.69 408 VAL A O 1
ATOM 3136 N N . LEU A 1 409 ? -0.710 -13.883 -0.990 1.00 89.94 409 LEU A N 1
ATOM 3137 C CA . LEU A 1 409 ? -0.788 -13.195 -2.284 1.00 89.94 409 LEU A CA 1
ATOM 3138 C C . LEU A 1 409 ? -2.215 -13.091 -2.839 1.00 89.94 409 LEU A C 1
ATOM 3140 O O . LEU A 1 409 ? -2.496 -12.154 -3.578 1.00 89.94 409 LEU A O 1
ATOM 3144 N N . ASN A 1 410 ? -3.125 -13.991 -2.462 1.00 90.00 410 ASN A N 1
ATOM 3145 C CA . ASN A 1 410 ? -4.544 -13.903 -2.799 1.00 90.00 410 ASN A CA 1
ATOM 3146 C C . ASN A 1 410 ? -5.372 -13.730 -1.520 1.00 90.00 410 ASN A C 1
ATOM 3148 O O . ASN A 1 410 ? -5.382 -14.608 -0.657 1.00 90.00 410 ASN A O 1
ATOM 3152 N N . HIS A 1 411 ? -6.092 -12.613 -1.404 1.00 92.44 411 HIS A N 1
ATOM 3153 C CA . HIS A 1 411 ? -6.911 -12.316 -0.229 1.00 92.44 411 HIS A CA 1
ATOM 3154 C C . HIS A 1 411 ? -8.195 -13.147 -0.135 1.00 92.44 411 HIS A C 1
ATOM 3156 O O . HIS A 1 411 ? -8.713 -13.353 0.964 1.00 92.44 411 HIS A O 1
ATOM 3162 N N . ARG A 1 412 ? -8.720 -13.672 -1.250 1.00 91.69 412 ARG A N 1
ATOM 3163 C CA . ARG A 1 412 ? -10.012 -14.382 -1.254 1.00 91.69 412 ARG A CA 1
ATOM 3164 C C . ARG A 1 412 ? -9.992 -15.682 -0.440 1.00 91.69 412 ARG A C 1
ATOM 3166 O O . ARG A 1 412 ? -10.885 -15.843 0.395 1.00 91.69 412 ARG A O 1
ATOM 3173 N N . PRO A 1 413 ? -8.989 -16.577 -0.581 1.00 91.88 413 PRO A N 1
ATOM 3174 C CA . PRO A 1 413 ? -8.828 -17.726 0.313 1.00 91.88 413 PRO A CA 1
ATOM 3175 C C . PRO A 1 413 ? -8.672 -17.339 1.788 1.00 91.88 413 PRO A C 1
ATOM 3177 O O . PRO A 1 413 ? -9.039 -18.116 2.663 1.00 91.88 413 PRO A O 1
ATOM 3180 N N . MET A 1 414 ? -8.195 -16.123 2.081 1.00 93.44 414 MET A N 1
ATOM 3181 C CA . MET A 1 414 ? -8.099 -15.624 3.456 1.00 93.44 414 MET A CA 1
ATOM 3182 C C . MET A 1 414 ? -9.472 -15.271 4.048 1.00 93.44 414 MET A C 1
ATOM 3184 O O . MET A 1 414 ? -9.563 -15.065 5.257 1.00 93.44 414 MET A O 1
ATOM 3188 N N . GLY A 1 415 ? -10.546 -15.235 3.249 1.00 93.75 415 GLY A N 1
ATOM 3189 C CA . GLY A 1 415 ? -11.934 -15.144 3.711 1.00 93.75 415 GLY A CA 1
ATOM 3190 C C . GLY A 1 415 ? -12.570 -13.754 3.642 1.00 93.75 415 GLY A C 1
ATOM 3191 O O . GLY A 1 415 ? -13.632 -13.559 4.248 1.00 93.75 415 GLY A O 1
ATOM 3192 N N . TYR A 1 416 ? -11.975 -12.815 2.900 1.00 95.50 416 TYR A N 1
ATOM 3193 C CA . TYR A 1 416 ? -12.530 -11.477 2.674 1.00 95.50 416 TYR A CA 1
ATOM 3194 C C . TYR A 1 416 ? -12.437 -11.034 1.205 1.00 95.50 416 TYR A C 1
ATOM 3196 O O . TYR A 1 416 ? -11.672 -11.593 0.420 1.00 95.50 416 TYR A O 1
ATOM 3204 N N . SER A 1 417 ? -13.226 -10.023 0.846 1.00 96.00 417 SER A N 1
ATOM 3205 C CA . SER A 1 417 ? -13.204 -9.326 -0.446 1.00 96.00 417 SER A CA 1
ATOM 3206 C C . SER A 1 417 ? -13.423 -7.825 -0.246 1.00 96.00 417 SER A C 1
ATOM 3208 O O . SER A 1 417 ? -13.897 -7.409 0.813 1.00 96.00 417 SER A O 1
ATOM 3210 N N . TYR A 1 418 ? -13.137 -7.012 -1.261 1.00 97.06 418 TYR A N 1
ATOM 3211 C CA . TYR A 1 418 ? -13.537 -5.601 -1.284 1.00 97.06 418 TYR A CA 1
ATOM 3212 C C . TYR A 1 418 ? -14.857 -5.412 -2.033 1.00 97.06 418 TYR A C 1
ATOM 3214 O O . TYR A 1 418 ? -15.147 -6.141 -2.980 1.00 97.06 418 TYR A O 1
ATOM 3222 N N . ASP A 1 419 ? -15.647 -4.403 -1.657 1.00 95.19 419 ASP A N 1
ATOM 3223 C CA . ASP A 1 419 ? -16.858 -4.003 -2.400 1.00 95.19 419 ASP A CA 1
ATOM 3224 C C . ASP A 1 419 ? -16.556 -3.448 -3.808 1.00 95.19 419 ASP A C 1
ATOM 3226 O O . ASP A 1 419 ? -17.474 -3.231 -4.596 1.00 95.19 419 ASP A O 1
ATOM 3230 N N . THR A 1 420 ? -15.278 -3.236 -4.131 1.00 93.75 420 THR A N 1
ATOM 3231 C CA . THR A 1 420 ? -14.793 -2.862 -5.465 1.00 93.75 420 THR A CA 1
ATOM 3232 C C . THR A 1 420 ? -13.924 -3.935 -6.118 1.00 93.75 420 THR A C 1
ATOM 3234 O O . THR A 1 420 ? -13.239 -3.627 -7.094 1.00 93.75 420 THR A O 1
ATOM 3237 N N . ASP A 1 421 ? -13.869 -5.155 -5.575 1.00 92.44 421 ASP A N 1
ATOM 3238 C CA . ASP A 1 421 ? -13.197 -6.256 -6.271 1.00 92.44 421 ASP A CA 1
ATOM 3239 C C . ASP A 1 421 ? -13.835 -6.423 -7.665 1.00 92.44 421 ASP A C 1
ATOM 3241 O O . ASP A 1 421 ? -15.063 -6.517 -7.759 1.00 92.44 421 ASP A O 1
ATOM 3245 N N . PRO A 1 422 ? -13.043 -6.488 -8.752 1.00 83.94 422 PRO A N 1
ATOM 3246 C CA . PRO A 1 422 ? -13.581 -6.746 -10.081 1.00 83.94 422 PRO A CA 1
ATOM 3247 C C . PRO A 1 422 ? -14.396 -8.044 -10.135 1.00 83.94 422 PRO A C 1
ATOM 3249 O O . PRO A 1 422 ? -14.069 -9.047 -9.486 1.00 83.94 422 PRO A O 1
ATOM 3252 N N . VAL A 1 423 ? -15.456 -8.047 -10.947 1.00 75.56 423 VAL A N 1
ATOM 3253 C CA . VAL A 1 423 ? -16.223 -9.266 -11.233 1.00 75.56 423 VAL A CA 1
ATOM 3254 C C . VAL A 1 423 ? -15.278 -10.298 -11.849 1.00 75.56 423 VAL A C 1
ATOM 3256 O O . VAL A 1 423 ? -14.551 -9.994 -12.788 1.00 75.56 423 VAL A O 1
ATOM 3259 N N . GLY A 1 424 ? -15.262 -11.514 -11.301 1.00 65.94 424 GLY A N 1
ATOM 3260 C CA . GLY A 1 424 ? -14.362 -12.570 -11.770 1.00 65.94 424 GLY A CA 1
ATOM 3261 C C . GLY A 1 424 ? -12.899 -12.415 -11.340 1.00 65.94 424 GLY A C 1
ATOM 3262 O O . GLY A 1 424 ? -12.052 -13.101 -11.903 1.00 65.94 424 GLY A O 1
ATOM 3263 N N . LEU A 1 425 ? -12.588 -11.563 -10.348 1.00 69.19 425 LEU A N 1
ATOM 3264 C CA . LEU A 1 425 ? -11.240 -11.455 -9.780 1.00 69.19 425 LEU A CA 1
ATOM 3265 C C . LEU A 1 425 ? -10.695 -12.839 -9.377 1.00 69.19 425 LEU A C 1
ATOM 3267 O O . LEU A 1 425 ? -11.100 -13.410 -8.360 1.00 69.19 425 LEU A O 1
ATOM 3271 N N . SER A 1 426 ? -9.756 -13.340 -10.182 1.00 67.75 426 SER A N 1
ATOM 3272 C CA . SER A 1 426 ? -8.931 -14.514 -9.910 1.00 67.75 426 SER A CA 1
ATOM 3273 C C . SER A 1 426 ? -7.482 -14.064 -9.867 1.00 67.75 426 SER A C 1
ATOM 3275 O O . SER A 1 426 ? -6.889 -13.739 -10.895 1.00 67.75 426 SER A O 1
ATOM 3277 N N . ILE A 1 427 ? -6.911 -14.010 -8.666 1.00 68.06 427 ILE A N 1
ATOM 3278 C CA . ILE A 1 427 ? -5.485 -13.747 -8.500 1.00 68.06 427 ILE A CA 1
ATOM 3279 C C . ILE A 1 427 ? -4.769 -15.080 -8.740 1.00 68.06 427 ILE A C 1
ATOM 3281 O O . ILE A 1 427 ? -4.600 -15.886 -7.822 1.00 68.06 427 ILE A O 1
ATOM 3285 N N . ASN A 1 428 ? -4.419 -15.326 -10.004 1.00 56.72 428 ASN A N 1
ATOM 3286 C CA . ASN A 1 428 ? -3.599 -16.459 -10.416 1.00 56.72 428 ASN A CA 1
ATOM 3287 C C . ASN A 1 428 ? -2.150 -16.130 -10.088 1.00 56.72 428 ASN A C 1
ATOM 3289 O O . ASN A 1 428 ? -1.456 -15.483 -10.871 1.00 56.72 428 ASN A O 1
ATOM 3293 N N . VAL A 1 429 ? -1.705 -16.555 -8.915 1.00 55.53 429 VAL A N 1
ATOM 3294 C CA . VAL A 1 429 ? -0.285 -16.525 -8.606 1.00 55.53 429 VAL A CA 1
ATOM 3295 C C . VAL A 1 429 ? 0.307 -17.808 -9.171 1.00 55.53 429 VAL A C 1
ATOM 3297 O O . VAL A 1 429 ? 0.142 -18.874 -8.582 1.00 55.53 429 VAL A O 1
ATOM 3300 N N . ALA A 1 430 ? 0.903 -17.741 -10.360 1.00 41.38 430 ALA A N 1
ATOM 3301 C CA . ALA A 1 430 ? 1.737 -18.848 -10.809 1.00 41.38 430 ALA A CA 1
ATOM 3302 C C . ALA A 1 430 ? 2.959 -18.907 -9.871 1.00 41.38 430 ALA A C 1
ATOM 3304 O O . ALA A 1 430 ? 3.548 -17.845 -9.636 1.00 41.38 430 ALA A O 1
ATOM 3305 N N . PRO A 1 431 ? 3.288 -20.077 -9.293 1.00 40.53 431 PRO A N 1
ATOM 3306 C CA . PRO A 1 431 ? 4.483 -20.229 -8.471 1.00 40.53 431 PRO A CA 1
ATOM 3307 C C . PRO A 1 431 ? 5.761 -19.885 -9.238 1.00 40.53 431 PRO A C 1
ATOM 3309 O O . PRO A 1 431 ? 5.779 -20.011 -10.486 1.00 40.53 431 PRO A O 1
#